Protein AF-0000000085042243 (afdb_homodimer)

Structure (mmCIF, N/CA/C/O backbone):
data_AF-0000000085042243-model_v1
#
loop_
_entity.id
_entity.type
_entity.pdbx_description
1 polymer 'Zinc-ribbon domain-containing protein'
#
loop_
_atom_site.group_PDB
_atom_site.id
_atom_site.type_symbol
_atom_site.label_atom_id
_atom_site.label_alt_id
_atom_site.label_comp_id
_atom_site.label_asym_id
_atom_site.label_entity_id
_atom_site.label_seq_id
_atom_site.pdbx_PDB_ins_code
_atom_site.Cartn_x
_atom_site.Cartn_y
_atom_site.Cartn_z
_atom_site.occupancy
_atom_site.B_iso_or_equiv
_atom_site.auth_seq_id
_atom_site.auth_comp_id
_atom_site.auth_asym_id
_atom_site.auth_atom_id
_atom_site.pdbx_PDB_model_num
ATOM 1 N N . MET A 1 1 ? 1.444 14.227 -2.268 1 91 1 MET A N 1
ATOM 2 C CA . MET A 1 1 ? 2.557 15.164 -2.359 1 91 1 MET A CA 1
ATOM 3 C C . MET A 1 1 ? 2.895 15.469 -3.816 1 91 1 MET A C 1
ATOM 5 O O . MET A 1 1 ? 2.848 14.578 -4.664 1 91 1 MET A O 1
ATOM 9 N N . LYS A 1 2 ? 3.227 16.672 -4.047 1 93.56 2 LYS A N 1
ATOM 10 C CA . LYS A 1 2 ? 3.678 17.031 -5.387 1 93.56 2 LYS A CA 1
ATOM 11 C C . LYS A 1 2 ? 5.09 16.531 -5.648 1 93.56 2 LYS A C 1
ATOM 13 O O . LYS A 1 2 ? 5.738 15.984 -4.746 1 93.56 2 LYS A O 1
ATOM 18 N N . LEU A 1 3 ? 5.488 16.609 -6.883 1 93.94 3 LEU A N 1
ATOM 19 C CA . LEU A 1 3 ? 6.844 16.25 -7.289 1 93.94 3 LEU A CA 1
ATOM 20 C C . LEU A 1 3 ? 7.77 17.453 -7.211 1 93.94 3 LEU A C 1
ATOM 22 O O . LEU A 1 3 ? 7.34 18.594 -7.426 1 93.94 3 LEU A O 1
ATOM 26 N N . PHE A 1 4 ? 8.992 17.125 -6.855 1 94.62 4 PHE A N 1
ATOM 27 C CA . PHE A 1 4 ? 10.016 18.156 -6.785 1 94.62 4 PHE A CA 1
ATOM 28 C C . PHE A 1 4 ? 11.18 17.828 -7.711 1 94.62 4 PHE A C 1
ATOM 30 O O . PHE A 1 4 ? 11.281 16.719 -8.219 1 94.62 4 PHE A O 1
ATOM 37 N N . LYS A 1 5 ? 11.969 18.828 -7.992 1 93 5 LYS A N 1
ATOM 38 C CA . LYS A 1 5 ? 13.203 18.641 -8.75 1 93 5 LYS A CA 1
ATOM 39 C C . LYS A 1 5 ? 14.352 19.422 -8.109 1 93 5 LYS A C 1
ATOM 41 O O . LYS A 1 5 ? 14.148 20.484 -7.535 1 93 5 LYS A O 1
ATOM 46 N N . CYS A 1 6 ? 15.477 18.828 -8.25 1 93.75 6 CYS A N 1
ATOM 47 C CA . CYS A 1 6 ? 16.672 19.484 -7.742 1 93.75 6 CYS A CA 1
ATOM 48 C C . CYS A 1 6 ? 16.922 20.797 -8.492 1 93.75 6 CYS A C 1
ATOM 50 O O . CYS A 1 6 ? 17.094 20.781 -9.711 1 93.75 6 CYS A O 1
ATOM 52 N N . GLY A 1 7 ? 17.031 21.859 -7.758 1 90.62 7 GLY A N 1
ATOM 53 C CA . GLY A 1 7 ? 17.234 23.172 -8.352 1 90.62 7 GLY A CA 1
ATOM 54 C C . GLY A 1 7 ? 18.578 23.312 -9.047 1 90.62 7 GLY A C 1
ATOM 55 O O . GLY A 1 7 ? 18.781 24.234 -9.828 1 90.62 7 GLY A O 1
ATOM 56 N N . HIS A 1 8 ? 19.406 22.328 -8.812 1 92.31 8 HIS A N 1
ATOM 57 C CA . HIS A 1 8 ? 20.75 22.391 -9.383 1 92.31 8 HIS A CA 1
ATOM 58 C C . HIS A 1 8 ? 20.844 21.547 -10.648 1 92.31 8 HIS A C 1
ATOM 60 O O . HIS A 1 8 ? 21.359 22.016 -11.672 1 92.31 8 HIS A O 1
ATOM 66 N N . CYS A 1 9 ? 20.406 20.344 -10.617 1 92.56 9 CYS A N 1
ATOM 67 C CA . CYS A 1 9 ? 20.641 19.453 -11.75 1 92.56 9 CYS A CA 1
ATOM 68 C C . CYS A 1 9 ? 19.312 18.969 -12.344 1 92.56 9 CYS A C 1
ATOM 70 O O . CYS A 1 9 ? 19.312 18.203 -13.305 1 92.56 9 CYS A O 1
ATOM 72 N N . ARG A 1 10 ? 18.219 19.25 -11.719 1 90.5 10 ARG A N 1
ATOM 73 C CA . ARG A 1 10 ? 16.859 19.016 -12.203 1 90.5 10 ARG A CA 1
ATOM 74 C C . ARG A 1 10 ? 16.453 17.562 -12 1 90.5 10 ARG A C 1
ATOM 76 O O . ARG A 1 10 ? 15.414 17.125 -12.508 1 90.5 10 ARG A O 1
ATOM 83 N N . GLN A 1 11 ? 17.234 16.875 -11.25 1 91.75 11 GLN A N 1
ATOM 84 C CA . GLN A 1 11 ? 16.875 15.5 -10.891 1 91.75 11 GLN A CA 1
ATOM 85 C C . GLN A 1 11 ? 15.562 15.469 -10.125 1 91.75 11 GLN A C 1
ATOM 87 O O . GLN A 1 11 ? 15.305 16.328 -9.281 1 91.75 11 GLN A O 1
ATOM 92 N N . LEU A 1 12 ? 14.734 14.445 -10.477 1 92.81 12 LEU A N 1
ATOM 93 C CA . LEU A 1 12 ? 13.5 14.227 -9.734 1 92.81 12 LEU A CA 1
ATOM 94 C C . LEU A 1 12 ? 13.789 13.961 -8.266 1 92.81 12 LEU A C 1
ATOM 96 O O . LEU A 1 12 ? 14.664 13.164 -7.934 1 92.81 12 LEU A O 1
ATOM 100 N N . THR A 1 13 ? 13.133 14.703 -7.395 1 94.25 13 THR A N 1
ATOM 101 C CA . THR A 1 13 ? 13.273 14.539 -5.953 1 94.25 13 THR A CA 1
ATOM 102 C C . THR A 1 13 ? 11.906 14.461 -5.277 1 94.25 13 THR A C 1
ATOM 104 O O . THR A 1 13 ? 10.883 14.711 -5.918 1 94.25 13 THR A O 1
ATOM 107 N N . PHE A 1 14 ? 11.93 14.031 -4.043 1 95 14 PHE A N 1
ATOM 108 C CA . PHE A 1 14 ? 10.703 13.828 -3.287 1 95 14 PHE A CA 1
ATOM 109 C C . PHE A 1 14 ? 10.75 14.586 -1.967 1 95 14 PHE A C 1
ATOM 111 O O . PHE A 1 14 ? 11.812 15.031 -1.536 1 95 14 PHE A O 1
ATOM 118 N N . PHE A 1 15 ? 9.672 14.688 -1.376 1 97.06 15 PHE A N 1
ATOM 119 C CA . PHE A 1 15 ? 9.359 15.578 -0.263 1 97.06 15 PHE A CA 1
ATOM 120 C C . PHE A 1 15 ? 10.352 15.391 0.876 1 97.06 15 PHE A C 1
ATOM 122 O O . PHE A 1 15 ? 10.781 16.359 1.497 1 97.06 15 PHE A O 1
ATOM 129 N N . GLU A 1 16 ? 10.797 14.188 1.146 1 96.44 16 GLU A N 1
ATOM 130 C CA . GLU A 1 16 ? 11.586 13.875 2.334 1 96.44 16 GLU A CA 1
ATOM 131 C C . GLU A 1 16 ? 13.078 13.852 2.014 1 96.44 16 GLU A C 1
ATOM 133 O O . GLU A 1 16 ? 13.914 13.656 2.904 1 96.44 16 GLU A O 1
ATOM 138 N N . ASN A 1 17 ? 13.422 14.062 0.778 1 97 17 ASN A N 1
ATOM 139 C CA . ASN A 1 17 ? 14.828 13.961 0.397 1 97 17 ASN A CA 1
ATOM 140 C C . ASN A 1 17 ? 15.672 15.031 1.08 1 97 17 ASN A C 1
ATOM 142 O O . ASN A 1 17 ? 15.242 16.172 1.225 1 97 17 ASN A O 1
ATOM 146 N N . THR A 1 18 ? 16.875 14.586 1.441 1 97.38 18 THR A N 1
ATOM 147 C CA . THR A 1 18 ? 17.812 15.5 2.084 1 97.38 18 THR A CA 1
ATOM 148 C C . THR A 1 18 ? 19 15.789 1.173 1 97.38 18 THR A C 1
ATOM 150 O O . THR A 1 18 ? 19.734 16.75 1.393 1 97.38 18 THR A O 1
ATOM 153 N N . HIS A 1 19 ? 19.172 14.914 0.21 1 97.12 19 HIS A N 1
ATOM 154 C CA . HIS A 1 19 ? 20.234 15.086 -0.779 1 97.12 19 HIS A CA 1
ATOM 155 C C . HIS A 1 19 ? 19.781 14.633 -2.16 1 97.12 19 HIS A C 1
ATOM 157 O O . HIS A 1 19 ? 18.938 13.734 -2.277 1 97.12 19 HIS A O 1
ATOM 163 N N . CYS A 1 20 ? 20.359 15.258 -3.133 1 96.5 20 CYS A N 1
ATOM 164 C CA . CYS A 1 20 ? 20.094 14.852 -4.508 1 96.5 20 CYS A CA 1
ATOM 165 C C . CYS A 1 20 ? 20.922 13.617 -4.875 1 96.5 20 CYS A C 1
ATOM 167 O O . CYS A 1 20 ? 22.125 13.586 -4.656 1 96.5 20 CYS A O 1
ATOM 169 N N . SER A 1 21 ? 20.375 12.656 -5.422 1 91.5 21 SER A N 1
ATOM 170 C CA . SER A 1 21 ? 21.062 11.406 -5.742 1 91.5 21 SER A CA 1
ATOM 171 C C . SER A 1 21 ? 21.984 11.586 -6.938 1 91.5 21 SER A C 1
ATOM 173 O O . SER A 1 21 ? 22.891 10.773 -7.148 1 91.5 21 SER A O 1
ATOM 175 N N . HIS A 1 22 ? 21.781 12.633 -7.648 1 92.88 22 HIS A N 1
ATOM 176 C CA . HIS A 1 22 ? 22.562 12.859 -8.859 1 92.88 22 HIS A CA 1
ATOM 177 C C . HIS A 1 22 ? 23.75 13.773 -8.578 1 92.88 22 HIS A C 1
ATOM 179 O O . HIS A 1 22 ? 24.891 13.414 -8.844 1 92.88 22 HIS A O 1
ATOM 185 N N . CYS A 1 23 ? 23.562 14.953 -8.055 1 95.62 23 CYS A N 1
ATOM 186 C CA . CYS A 1 23 ? 24.625 15.93 -7.891 1 95.62 23 CYS A CA 1
ATOM 187 C C . CYS A 1 23 ? 25.047 16.047 -6.426 1 95.62 23 CYS A C 1
ATOM 189 O O . CYS A 1 23 ? 25.969 16.797 -6.098 1 95.62 23 CYS A O 1
ATOM 191 N N . GLN A 1 24 ? 24.312 15.469 -5.516 1 95.56 24 GLN A N 1
ATOM 192 C CA . GLN A 1 24 ? 24.641 15.336 -4.102 1 95.56 24 GLN A CA 1
ATOM 193 C C . GLN A 1 24 ? 24.391 16.641 -3.357 1 95.56 24 GLN A C 1
ATOM 195 O O . GLN A 1 24 ? 24.75 16.781 -2.186 1 95.56 24 GLN A O 1
ATOM 200 N N . SER A 1 25 ? 23.797 17.562 -4.023 1 96.25 25 SER A N 1
ATOM 201 C CA . SER A 1 25 ? 23.422 18.797 -3.332 1 96.25 25 SER A CA 1
ATOM 202 C C . SER A 1 25 ? 22.531 18.5 -2.131 1 96.25 25 SER A C 1
ATOM 204 O O . SER A 1 25 ? 21.719 17.578 -2.162 1 96.25 25 SER A O 1
ATOM 206 N N . SER A 1 26 ? 22.734 19.359 -1.094 1 97.12 26 SER A N 1
ATOM 207 C CA . SER A 1 26 ? 21.781 19.297 0.012 1 97.12 26 SER A CA 1
ATOM 208 C C . SER A 1 26 ? 20.406 19.797 -0.415 1 97.12 26 SER A C 1
ATOM 210 O O . SER A 1 26 ? 20.297 20.75 -1.173 1 97.12 26 SER A O 1
ATOM 212 N N . LEU A 1 27 ? 19.438 19.094 0.001 1 98.06 27 LEU A N 1
ATOM 213 C CA . LEU A 1 27 ? 18.062 19.484 -0.304 1 98.06 27 LEU A CA 1
ATOM 214 C C . LEU A 1 27 ? 17.297 19.844 0.968 1 98.06 27 LEU A C 1
ATOM 216 O O . LEU A 1 27 ? 17.484 19.203 2.006 1 98.06 27 LEU A O 1
ATOM 220 N N . GLY A 1 28 ? 16.547 20.922 0.904 1 98.31 28 GLY A N 1
ATOM 221 C CA . GLY A 1 28 ? 15.688 21.344 2.004 1 98.31 28 GLY A CA 1
ATOM 222 C C . GLY A 1 28 ? 14.344 21.875 1.547 1 98.31 28 GLY A C 1
ATOM 223 O O . GLY A 1 28 ? 14.242 22.5 0.496 1 98.31 28 GLY A O 1
ATOM 224 N N . PHE A 1 29 ? 13.336 21.609 2.342 1 98.44 29 PHE A N 1
ATOM 225 C CA . PHE A 1 29 ? 11.984 22.062 2.004 1 98.44 29 PHE A CA 1
ATOM 226 C C . PHE A 1 29 ? 11.719 23.453 2.584 1 98.44 29 PHE A C 1
ATOM 228 O O . PHE A 1 29 ? 11.898 23.672 3.783 1 98.44 29 PHE A O 1
ATOM 235 N N . ASP A 1 30 ? 11.336 24.344 1.774 1 97.75 30 ASP A N 1
ATOM 236 C CA . ASP A 1 30 ? 10.922 25.688 2.188 1 97.75 30 ASP A CA 1
ATOM 237 C C . ASP A 1 30 ? 9.406 25.766 2.354 1 97.75 30 ASP A C 1
ATOM 239 O O . ASP A 1 30 ? 8.672 25.797 1.365 1 97.75 30 ASP A O 1
ATOM 243 N N . PRO A 1 31 ? 8.938 25.859 3.609 1 97.12 31 PRO A N 1
ATOM 244 C CA . PRO A 1 31 ? 7.492 25.844 3.826 1 97.12 31 PRO A CA 1
ATOM 245 C C . PRO A 1 31 ? 6.805 27.094 3.309 1 97.12 31 PRO A C 1
ATOM 247 O O . PRO A 1 31 ? 5.59 27.109 3.092 1 97.12 31 PRO A O 1
ATOM 250 N N . ILE A 1 32 ? 7.496 28.188 3.146 1 94.56 32 ILE A N 1
ATOM 251 C CA . ILE A 1 32 ? 6.914 29.422 2.635 1 94.56 32 ILE A CA 1
ATOM 252 C C . ILE A 1 32 ? 6.691 29.297 1.129 1 94.56 32 ILE A C 1
ATOM 254 O O . ILE A 1 32 ? 5.578 29.516 0.641 1 94.56 32 ILE A O 1
ATOM 258 N N . GLY A 1 33 ? 7.727 28.922 0.429 1 95.06 33 GLY A N 1
ATOM 259 C CA . GLY A 1 33 ? 7.621 28.75 -1.011 1 95.06 33 GLY A CA 1
ATOM 260 C C . GLY A 1 33 ? 7.047 27.406 -1.409 1 95.06 33 GLY A C 1
ATOM 261 O O . GLY A 1 33 ? 6.738 27.172 -2.58 1 95.06 33 GLY A O 1
ATOM 262 N N . MET A 1 34 ? 6.844 26.531 -0.474 1 96.44 34 MET A N 1
ATOM 263 C CA . MET A 1 34 ? 6.297 25.203 -0.686 1 96.44 34 MET A CA 1
ATOM 264 C C . MET A 1 34 ? 7.094 24.453 -1.752 1 96.44 34 MET A C 1
ATOM 266 O O . MET A 1 34 ? 6.512 23.875 -2.674 1 96.44 34 MET A O 1
ATOM 270 N N . ASP A 1 35 ? 8.383 24.516 -1.625 1 96.06 35 ASP A N 1
ATOM 271 C CA . ASP A 1 35 ? 9.25 23.875 -2.609 1 96.06 35 ASP A CA 1
ATOM 272 C C . ASP A 1 35 ? 10.484 23.281 -1.946 1 96.06 35 ASP A C 1
ATOM 274 O O . ASP A 1 35 ? 10.852 23.672 -0.834 1 96.06 35 ASP A O 1
ATOM 278 N N . LEU A 1 36 ? 11.016 22.266 -2.604 1 96.81 36 LEU A N 1
ATOM 279 C CA . LEU A 1 36 ? 12.266 21.656 -2.168 1 96.81 36 LEU A CA 1
ATOM 280 C C . LEU A 1 36 ? 13.453 22.328 -2.857 1 96.81 36 LEU A C 1
ATOM 282 O O . LEU A 1 36 ? 13.578 22.266 -4.082 1 96.81 36 LEU A O 1
ATOM 286 N N . LEU A 1 37 ? 14.398 22.875 -2.076 1 97.62 37 LEU A N 1
ATOM 287 C CA . LEU A 1 37 ? 15.461 23.703 -2.619 1 97.62 37 LEU A CA 1
ATOM 288 C C . LEU A 1 37 ? 16.797 22.984 -2.559 1 97.62 37 LEU A C 1
ATOM 290 O O . LEU A 1 37 ? 17.078 22.281 -1.593 1 97.62 37 LEU A O 1
ATOM 294 N N . ALA A 1 38 ? 17.578 23.188 -3.592 1 97.81 38 ALA A N 1
ATOM 295 C CA . ALA A 1 38 ? 18.969 22.75 -3.572 1 97.81 38 ALA A CA 1
ATOM 296 C C . ALA A 1 38 ? 19.859 23.797 -2.922 1 97.81 38 ALA A C 1
ATOM 298 O O . ALA A 1 38 ? 19.797 24.969 -3.26 1 97.81 38 ALA A O 1
ATOM 299 N N . LEU A 1 39 ? 20.688 23.297 -2.004 1 97.81 39 LEU A N 1
ATOM 300 C CA . LEU A 1 39 ? 21.453 24.234 -1.175 1 97.81 39 LEU A CA 1
ATOM 301 C C . LEU A 1 39 ? 22.938 23.922 -1.21 1 97.81 39 LEU A C 1
ATOM 303 O O . LEU A 1 39 ? 23.328 22.781 -1.495 1 97.81 39 LEU A O 1
ATOM 307 N N . GLN A 1 40 ? 23.703 24.891 -1.009 1 95.5 40 GLN A N 1
ATOM 308 C CA . GLN A 1 40 ? 25.125 24.766 -0.767 1 95.5 40 GLN A CA 1
ATOM 309 C C . GLN A 1 40 ? 25.531 25.5 0.508 1 95.5 40 GLN A C 1
ATOM 311 O O . GLN A 1 40 ? 24.984 26.562 0.828 1 95.5 40 GLN A O 1
ATOM 316 N N . GLU A 1 41 ? 26.422 24.859 1.205 1 93.31 41 GLU A N 1
ATOM 317 C CA . GLU A 1 41 ? 26.906 25.484 2.428 1 93.31 41 GLU A CA 1
ATOM 318 C C . GLU A 1 41 ? 27.766 26.703 2.115 1 93.31 41 GLU A C 1
ATOM 320 O O . GLU A 1 41 ? 28.578 26.688 1.187 1 93.31 41 GLU A O 1
ATOM 325 N N . SER A 1 42 ? 27.5 27.797 2.797 1 91 42 SER A N 1
ATOM 326 C CA . SER A 1 42 ? 28.266 29.031 2.643 1 91 42 SER A CA 1
ATOM 327 C C . SER A 1 42 ? 28.391 29.781 3.967 1 91 42 SER A C 1
ATOM 329 O O . SER A 1 42 ? 27.406 30.328 4.461 1 91 42 SER A O 1
ATOM 331 N N . ASN A 1 43 ? 29.609 29.891 4.445 1 89.38 43 ASN A N 1
ATOM 332 C CA . ASN A 1 43 ? 29.938 30.688 5.629 1 89.38 43 ASN A CA 1
ATOM 333 C C . ASN A 1 43 ? 29.031 30.328 6.801 1 89.38 43 ASN A C 1
ATOM 335 O O . ASN A 1 43 ? 28.422 31.203 7.41 1 89.38 43 ASN A O 1
ATOM 339 N N . GLY A 1 44 ? 28.766 29.109 7.086 1 87.19 44 GLY A N 1
ATOM 340 C CA . GLY A 1 44 ? 28.047 28.656 8.266 1 87.19 44 GLY A CA 1
ATOM 341 C C . GLY A 1 44 ? 26.547 28.562 8.047 1 87.19 44 GLY A C 1
ATOM 342 O O . GLY A 1 44 ? 25.797 28.219 8.969 1 87.19 44 GLY A O 1
ATOM 343 N N . HIS A 1 45 ? 26.109 29.062 6.965 1 92.06 45 HIS A N 1
ATOM 344 C CA . HIS A 1 45 ? 24.703 28.891 6.594 1 92.06 45 HIS A CA 1
ATOM 345 C C . HIS A 1 45 ? 24.578 28.266 5.211 1 92.06 45 HIS A C 1
ATOM 347 O O . HIS A 1 45 ? 25.547 27.719 4.68 1 92.06 45 HIS A O 1
ATOM 353 N N . PHE A 1 46 ? 23.297 28.172 4.762 1 95.75 46 PHE A N 1
ATOM 354 C CA . PHE A 1 46 ? 23.047 27.578 3.457 1 95.75 46 PHE A CA 1
ATOM 355 C C . PHE A 1 46 ? 22.453 28.578 2.49 1 95.75 46 PHE A C 1
ATOM 357 O O . PHE A 1 46 ? 21.625 29.406 2.881 1 95.75 46 PHE A O 1
ATOM 364 N N . ILE A 1 47 ? 22.922 28.516 1.252 1 96.5 47 ILE A N 1
ATOM 365 C CA . ILE A 1 47 ? 22.406 29.375 0.202 1 96.5 47 ILE A CA 1
ATOM 366 C C . ILE A 1 47 ? 21.859 28.531 -0.949 1 96.5 47 ILE A C 1
ATOM 368 O O . ILE A 1 47 ? 22.438 27.5 -1.284 1 96.5 47 ILE A O 1
ATOM 372 N N . THR A 1 48 ? 20.75 29 -1.499 1 95.94 48 THR A N 1
ATOM 373 C CA . THR A 1 48 ? 20.188 28.266 -2.623 1 95.94 48 THR A CA 1
ATOM 374 C C . THR A 1 48 ? 21.125 28.281 -3.82 1 95.94 48 THR A C 1
ATOM 376 O O . THR A 1 48 ? 21.844 29.266 -4.035 1 95.94 48 THR A O 1
ATOM 379 N N . LYS A 1 49 ? 21.109 27.234 -4.578 1 93.5 49 LYS A N 1
ATOM 380 C CA . LYS A 1 49 ? 22.016 27.125 -5.719 1 93.5 49 LYS A CA 1
ATOM 381 C C . LYS A 1 49 ? 21.438 27.781 -6.961 1 93.5 49 LYS A C 1
ATOM 383 O O . LYS A 1 49 ? 22.078 27.844 -8 1 93.5 49 LYS A O 1
ATOM 388 N N . ASP A 1 50 ? 20.312 28.328 -6.895 1 87.12 50 ASP A N 1
ATOM 389 C CA . ASP A 1 50 ? 19.734 29.062 -8.016 1 87.12 50 ASP A CA 1
ATOM 390 C C . ASP A 1 50 ? 20.25 30.5 -8.031 1 87.12 50 ASP A C 1
ATOM 392 O O . ASP A 1 50 ? 21.156 30.859 -7.281 1 87.12 50 ASP A O 1
ATOM 396 N N . GLU A 1 51 ? 19.688 31.312 -8.93 1 84 51 GLU A N 1
ATOM 397 C CA . GLU A 1 51 ? 20.203 32.656 -9.172 1 84 51 GLU A CA 1
ATOM 398 C C . GLU A 1 51 ? 19.891 33.594 -8.016 1 84 51 GLU A C 1
ATOM 400 O O . GLU A 1 51 ? 20.625 34.531 -7.762 1 84 51 GLU A O 1
ATOM 405 N N . ASP A 1 52 ? 18.906 33.312 -7.223 1 87.94 52 ASP A N 1
ATOM 406 C CA . ASP A 1 52 ? 18.453 34.219 -6.16 1 87.94 52 ASP A CA 1
ATOM 407 C C . ASP A 1 52 ? 19.406 34.156 -4.965 1 87.94 52 ASP A C 1
ATOM 409 O O . ASP A 1 52 ? 19.531 35.125 -4.23 1 87.94 52 ASP A O 1
ATOM 413 N N . LYS A 1 53 ? 20 33.031 -4.766 1 92 53 LYS A N 1
ATOM 414 C CA . LYS A 1 53 ? 20.984 32.844 -3.701 1 92 53 LYS A CA 1
ATOM 415 C C . LYS A 1 53 ? 20.422 33.281 -2.35 1 92 53 LYS A C 1
ATOM 417 O O . LYS A 1 53 ? 21.047 34.031 -1.62 1 92 53 LYS A O 1
ATOM 422 N N . VAL A 1 54 ? 19.25 32.844 -2.041 1 94.12 54 VAL A N 1
ATOM 423 C CA . VAL A 1 54 ? 18.594 33.156 -0.776 1 94.12 54 VAL A CA 1
ATOM 424 C C . VAL A 1 54 ? 19.203 32.312 0.344 1 94.12 54 VAL A C 1
ATOM 426 O O . VAL A 1 54 ? 19.516 31.141 0.15 1 94.12 54 VAL A O 1
ATOM 429 N N . ALA A 1 55 ? 19.328 32.906 1.527 1 96.62 55 ALA A N 1
ATOM 430 C CA . ALA A 1 55 ? 20.016 32.281 2.648 1 96.62 55 ALA A CA 1
ATOM 431 C C . ALA A 1 55 ? 19.016 31.562 3.564 1 96.62 55 ALA A C 1
ATOM 433 O O . ALA A 1 55 ? 17.953 32.094 3.879 1 96.62 55 ALA A O 1
ATOM 434 N N . PHE A 1 56 ? 19.391 30.312 3.969 1 97.44 56 PHE A N 1
ATOM 435 C CA . PHE A 1 56 ? 18.547 29.5 4.848 1 97.44 56 PHE A CA 1
ATOM 436 C C . PHE A 1 56 ? 19.391 28.812 5.91 1 97.44 56 PHE A C 1
ATOM 438 O O . PHE A 1 56 ? 20.609 28.781 5.82 1 97.44 56 PHE A O 1
ATOM 445 N N . ARG A 1 57 ? 18.75 28.359 6.926 1 96.88 57 ARG A N 1
ATOM 446 C CA . ARG A 1 57 ? 19.25 27.344 7.832 1 96.88 57 ARG A CA 1
ATOM 447 C C . ARG A 1 57 ? 18.281 26.172 7.938 1 96.88 57 ARG A C 1
ATOM 449 O O . ARG A 1 57 ? 17.094 26.328 7.668 1 96.88 57 ARG A O 1
ATOM 456 N N . PHE A 1 58 ? 18.859 25.047 8.25 1 97.44 58 PHE A N 1
ATOM 457 C CA . PHE A 1 58 ? 17.984 23.906 8.523 1 97.44 58 PHE A CA 1
ATOM 458 C C . PHE A 1 58 ? 17.359 24.016 9.898 1 97.44 58 PHE A C 1
ATOM 460 O O . PHE A 1 58 ? 17.938 24.594 10.82 1 97.44 58 PHE A O 1
ATOM 467 N N . CYS A 1 59 ? 16.125 23.5 10.023 1 98.06 59 CYS A N 1
ATOM 468 C CA . CYS A 1 59 ? 15.484 23.281 11.312 1 98.06 59 CYS A CA 1
ATOM 469 C C . CYS A 1 59 ? 16.422 22.562 12.273 1 98.06 59 CYS A C 1
ATOM 471 O O . CYS A 1 59 ? 17.203 21.703 11.859 1 98.06 59 CYS A O 1
ATOM 473 N N . GLU A 1 60 ? 16.344 22.922 1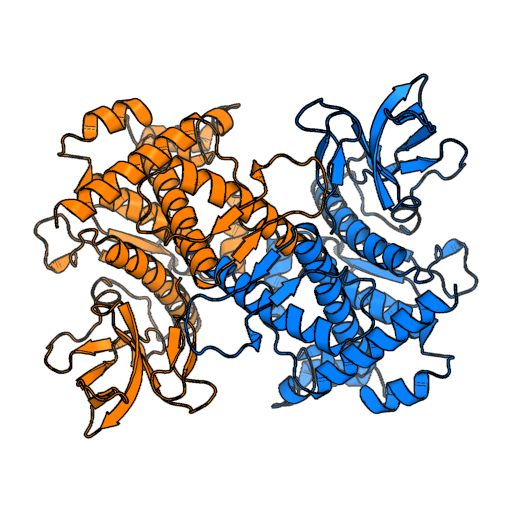3.523 1 97.5 60 GLU A N 1
ATOM 474 C CA . GLU A 1 60 ? 17.219 22.328 14.531 1 97.5 60 GLU A CA 1
ATOM 475 C C . GLU A 1 60 ? 17.094 20.797 14.539 1 97.5 60 GLU A C 1
ATOM 477 O O . GLU A 1 60 ? 18.062 20.094 14.836 1 97.5 60 GLU A O 1
ATOM 482 N N . ASN A 1 61 ? 15.961 20.281 14.25 1 98 61 ASN A N 1
ATOM 483 C CA . ASN A 1 61 ? 15.727 18.844 14.273 1 98 61 ASN A CA 1
ATOM 484 C C . ASN A 1 61 ? 16.438 18.141 13.117 1 98 61 ASN A C 1
ATOM 486 O O . ASN A 1 61 ? 16.469 16.906 13.055 1 98 61 ASN A O 1
ATOM 490 N N . ASN A 1 62 ? 16.922 18.938 12.195 1 97.62 62 ASN A N 1
ATOM 491 C CA . ASN A 1 62 ? 17.75 18.359 11.133 1 97.62 62 ASN A CA 1
ATOM 492 C C . ASN A 1 62 ? 18.953 17.641 11.703 1 97.62 62 ASN A C 1
ATOM 494 O O . ASN A 1 62 ? 19.359 16.594 11.188 1 97.62 62 ASN A O 1
ATOM 498 N N . LYS A 1 63 ? 19.516 18.188 12.758 1 95.81 63 LYS A N 1
ATOM 499 C CA . LYS A 1 63 ? 20.688 17.594 13.406 1 95.81 63 LYS A CA 1
ATOM 500 C C . LYS A 1 63 ? 20.406 16.203 13.922 1 95.81 63 LYS A C 1
ATOM 502 O O . LYS A 1 63 ? 21.312 15.398 14.141 1 95.81 63 LYS A O 1
ATOM 507 N N . LEU A 1 64 ? 19.156 15.93 14.109 1 96.25 64 LEU A N 1
ATOM 508 C CA . LEU A 1 64 ? 18.734 14.648 14.656 1 96.25 64 LEU A CA 1
ATOM 509 C C . LEU A 1 64 ? 18.141 13.766 13.562 1 96.25 64 LEU A C 1
ATOM 511 O O . LEU A 1 64 ? 17.516 12.742 13.852 1 96.25 64 LEU A O 1
ATOM 515 N N . ASP A 1 65 ? 18.203 14.195 12.32 1 95.75 65 ASP A N 1
ATOM 516 C CA . ASP A 1 65 ? 17.734 13.477 11.141 1 95.75 65 ASP A CA 1
ATOM 517 C C . ASP A 1 65 ? 16.203 13.391 11.117 1 95.75 65 ASP A C 1
ATOM 519 O O . ASP A 1 65 ? 15.648 12.43 10.578 1 95.75 65 ASP A O 1
ATOM 523 N N . ALA A 1 66 ? 15.562 14.391 11.75 1 97.62 66 ALA A N 1
ATOM 524 C CA . ALA A 1 66 ? 14.109 14.289 11.883 1 97.62 66 ALA A CA 1
ATOM 525 C C . ALA A 1 66 ? 13.406 15.328 11.016 1 97.62 66 ALA A C 1
ATOM 527 O O . ALA A 1 66 ? 12.172 15.344 10.93 1 97.62 66 ALA A O 1
ATOM 528 N N . CYS A 1 67 ? 14.188 16.156 10.344 1 98.56 67 CYS A N 1
ATOM 529 C CA . CYS A 1 67 ? 13.523 17.234 9.617 1 98.56 67 CYS A CA 1
ATOM 530 C C . CYS A 1 67 ? 14.43 17.797 8.523 1 98.56 67 CYS A C 1
ATOM 532 O O . CYS A 1 67 ? 15.602 18.094 8.773 1 98.56 67 CYS A O 1
ATOM 534 N N . ASN A 1 68 ? 13.891 17.922 7.336 1 98.38 68 ASN A N 1
ATOM 535 C CA . ASN A 1 68 ? 14.648 18.562 6.262 1 98.38 68 ASN A CA 1
ATOM 536 C C . ASN A 1 68 ? 14.07 19.938 5.914 1 98.38 68 ASN A C 1
ATOM 538 O O . ASN A 1 68 ? 14.359 20.484 4.848 1 98.38 68 ASN A O 1
ATOM 542 N N . TRP A 1 69 ? 13.211 20.484 6.762 1 98.75 69 TRP A N 1
ATOM 543 C CA . TRP A 1 69 ? 12.594 21.781 6.48 1 98.75 69 TRP A CA 1
ATOM 544 C C . TRP A 1 69 ? 13.562 22.922 6.766 1 98.75 69 TRP A C 1
ATOM 546 O O . TRP A 1 69 ? 14.461 22.797 7.598 1 98.75 69 TRP A O 1
ATOM 556 N N . LEU A 1 70 ? 13.359 24.047 6.102 1 98.31 70 LEU A N 1
ATOM 557 C CA . LEU A 1 70 ? 14.266 25.188 6.168 1 98.31 70 LEU A CA 1
ATOM 558 C C . LEU A 1 70 ? 13.648 26.328 6.977 1 98.31 70 LEU A C 1
ATOM 560 O O . LEU A 1 70 ? 12.43 26.438 7.078 1 98.31 70 LEU A O 1
ATOM 564 N N . VAL A 1 71 ? 14.5 27.109 7.57 1 97.94 71 VAL A N 1
ATOM 565 C CA . VAL A 1 71 ? 14.195 28.359 8.25 1 97.94 71 VAL A CA 1
ATOM 566 C C . VAL A 1 71 ? 15 29.5 7.617 1 97.94 71 VAL A C 1
ATOM 568 O O . VAL A 1 71 ? 16.203 29.359 7.402 1 97.94 71 VAL A O 1
ATOM 571 N N . PRO A 1 72 ? 14.289 30.609 7.273 1 96.75 72 PRO A N 1
ATOM 572 C CA . PRO A 1 72 ? 15.078 31.734 6.746 1 96.75 72 PRO A CA 1
ATOM 573 C C . PRO A 1 72 ? 16.219 32.125 7.672 1 96.75 72 PRO A C 1
ATOM 575 O O . PRO A 1 72 ? 16.062 32.125 8.898 1 96.75 72 PRO A O 1
ATOM 578 N N . TYR A 1 73 ? 17.312 32.438 7.027 1 95.5 73 TYR A N 1
ATOM 579 C CA . TYR A 1 73 ? 18.5 32.75 7.82 1 95.5 73 TYR A CA 1
ATOM 580 C C . TYR A 1 73 ? 18.25 33.906 8.758 1 95.5 73 TYR A C 1
ATOM 582 O O . TYR A 1 73 ? 18.75 33.938 9.883 1 95.5 73 TYR A O 1
ATOM 590 N N . ALA A 1 74 ? 17.484 34.844 8.312 1 94.25 74 ALA A N 1
ATOM 591 C CA . ALA A 1 74 ? 17.25 36.062 9.062 1 94.25 74 ALA A CA 1
ATOM 592 C C . ALA A 1 74 ? 16.312 35.812 10.25 1 94.25 74 ALA A C 1
ATOM 594 O O . ALA A 1 74 ? 16.25 36.625 11.172 1 94.25 74 ALA A O 1
ATOM 595 N N . SER A 1 75 ? 15.633 34.688 10.25 1 94.75 75 SER A N 1
ATOM 596 C CA . SER A 1 75 ? 14.688 34.375 11.32 1 94.75 75 SER A CA 1
ATOM 597 C C . SER A 1 75 ? 15.422 34 12.602 1 94.75 75 SER A C 1
ATOM 599 O O . SER A 1 75 ? 16.516 33.406 12.547 1 94.75 75 SER A O 1
ATOM 601 N N . LYS A 1 76 ? 14.828 34.25 13.688 1 94.19 76 LYS A N 1
ATOM 602 C CA . LYS A 1 76 ? 15.391 33.875 14.977 1 94.19 76 LYS A CA 1
ATOM 603 C C . LYS A 1 76 ? 14.828 32.531 15.438 1 94.19 76 LYS A C 1
ATOM 605 O O . LYS A 1 76 ? 15.234 32 16.484 1 94.19 76 LYS A O 1
ATOM 610 N N . ASP A 1 77 ? 13.977 32 14.68 1 93.75 77 ASP A N 1
ATOM 611 C CA . ASP A 1 77 ? 13.328 30.75 15.07 1 93.75 77 ASP A CA 1
ATOM 612 C C . ASP A 1 77 ? 14.297 29.578 15 1 93.75 77 ASP A C 1
ATOM 614 O O . ASP A 1 77 ? 15.031 29.422 14.016 1 93.75 77 ASP A O 1
ATOM 618 N N . ARG A 1 78 ? 14.305 28.797 16 1 95.38 78 ARG A N 1
ATOM 619 C CA . ARG A 1 78 ? 15.156 27.609 16.047 1 95.38 78 ARG A CA 1
ATOM 620 C C . ARG A 1 78 ? 14.562 26.469 15.242 1 95.38 78 ARG A C 1
ATOM 622 O O . ARG A 1 78 ? 15.297 25.672 14.641 1 95.38 78 ARG A O 1
ATOM 629 N N . PHE A 1 79 ? 13.258 26.375 15.312 1 97.31 79 PHE A N 1
ATOM 630 C CA . PHE A 1 79 ? 12.555 25.266 14.672 1 97.31 79 PHE A CA 1
ATOM 631 C C . PHE A 1 79 ? 11.742 25.781 13.477 1 97.31 79 PHE A C 1
ATOM 633 O O . PHE A 1 79 ? 11.383 26.953 13.422 1 97.31 79 PHE A O 1
ATOM 640 N N . CYS A 1 80 ? 11.539 24.875 12.5 1 97.81 80 CYS A N 1
ATOM 641 C CA . CYS A 1 80 ? 10.703 25.203 11.352 1 97.81 80 CYS A CA 1
ATOM 642 C C . CYS A 1 80 ? 9.234 25.297 11.766 1 97.81 80 CYS A C 1
ATOM 644 O O . CYS A 1 80 ? 8.883 25.031 12.914 1 97.81 80 CYS A O 1
ATOM 646 N N . ARG A 1 81 ? 8.398 25.609 10.766 1 95.56 81 ARG A N 1
ATOM 647 C CA . ARG A 1 81 ? 6.969 25.844 10.977 1 95.56 81 ARG A CA 1
ATOM 648 C C . ARG A 1 81 ? 6.285 24.594 11.508 1 95.56 81 ARG A C 1
ATOM 650 O O . ARG A 1 81 ? 5.32 24.672 12.266 1 95.56 81 ARG A O 1
ATOM 657 N N . ALA A 1 82 ? 6.742 23.391 11.148 1 97.88 82 ALA A N 1
ATOM 658 C CA . ALA A 1 82 ? 6.16 22.141 11.602 1 97.88 82 ALA A CA 1
ATOM 659 C C . ALA A 1 82 ? 6.703 21.734 12.969 1 97.88 82 ALA A C 1
ATOM 661 O O . ALA A 1 82 ? 5.934 21.406 13.875 1 97.88 82 ALA A O 1
ATOM 662 N N . CYS A 1 83 ? 7.98 21.859 13.164 1 98 83 CYS A N 1
ATOM 663 C CA . CYS A 1 83 ? 8.625 21.375 14.383 1 98 83 CYS A CA 1
ATOM 664 C C . CYS A 1 83 ? 8.375 22.312 15.547 1 98 83 CYS A C 1
ATOM 666 O O . CYS A 1 83 ? 8.484 21.922 16.703 1 98 83 CYS A O 1
ATOM 668 N N . SER A 1 84 ? 8.039 23.594 15.242 1 96.62 84 SER A N 1
ATOM 669 C CA . SER A 1 84 ? 7.723 24.562 16.281 1 96.62 84 SER A CA 1
ATOM 670 C C . SER A 1 84 ? 6.445 24.172 17.031 1 96.62 84 SER A C 1
ATOM 672 O O . SER A 1 84 ? 6.16 24.703 18.094 1 96.62 84 SER A O 1
ATOM 674 N N . LEU A 1 85 ? 5.727 23.219 16.516 1 97.62 85 LEU A N 1
ATOM 675 C CA . LEU A 1 85 ? 4.469 22.797 17.125 1 97.62 85 LEU A CA 1
ATOM 676 C C . LEU A 1 85 ? 4.711 21.719 18.188 1 97.62 85 LEU A C 1
ATOM 678 O O . LEU A 1 85 ? 3.795 21.344 18.922 1 97.62 85 LEU A O 1
ATOM 682 N N . ASN A 1 86 ? 5.914 21.234 18.234 1 97.56 86 ASN A N 1
ATOM 683 C CA . ASN A 1 86 ? 6.223 20.188 19.219 1 97.56 86 ASN A CA 1
ATOM 684 C C . ASN A 1 86 ? 6.277 20.766 20.641 1 97.56 86 ASN A C 1
ATOM 686 O O . ASN A 1 86 ? 6.977 21.75 20.891 1 97.56 86 ASN A O 1
ATOM 690 N N . ARG A 1 87 ? 5.559 20.172 21.5 1 96.94 87 ARG A N 1
ATOM 691 C CA . ARG A 1 87 ? 5.629 20.531 22.906 1 96.94 87 ARG A CA 1
ATOM 692 C C . ARG A 1 87 ? 6.457 19.516 23.688 1 96.94 87 ARG A C 1
ATOM 694 O O . ARG A 1 87 ? 7.207 19.891 24.594 1 96.94 87 ARG A O 1
ATOM 701 N N . VAL A 1 88 ? 6.215 18.266 23.359 1 97.5 88 VAL A N 1
ATOM 702 C CA . VAL A 1 88 ? 6.926 17.172 24.016 1 97.5 88 VAL A CA 1
ATOM 703 C C . VAL A 1 88 ? 7.434 16.188 22.969 1 97.5 88 VAL A C 1
ATOM 705 O O . VAL A 1 88 ? 6.699 15.78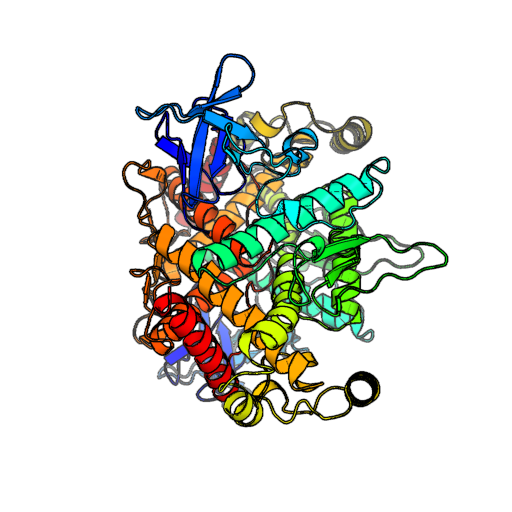9 22.062 1 97.5 88 VAL A O 1
ATOM 708 N N . ILE A 1 89 ? 8.695 15.844 23.031 1 97.69 89 ILE A N 1
ATOM 709 C CA . ILE A 1 89 ? 9.25 14.742 22.25 1 97.69 89 ILE A CA 1
ATOM 710 C C . ILE A 1 89 ? 9.742 13.641 23.188 1 97.69 89 ILE A C 1
ATOM 712 O O . ILE A 1 89 ? 9.969 13.891 24.375 1 97.69 89 ILE A O 1
ATOM 716 N N . PRO A 1 90 ? 9.836 12.445 22.719 1 97.25 90 PRO A N 1
ATOM 717 C CA . PRO A 1 90 ? 10.258 11.375 23.625 1 97.25 90 PRO A CA 1
ATOM 718 C C . PRO A 1 90 ? 11.734 11.453 23.984 1 97.25 90 PRO A C 1
ATOM 720 O O . PRO A 1 90 ? 12.469 12.289 23.438 1 97.25 90 PRO A O 1
ATOM 723 N N . ASP A 1 91 ? 12.094 10.648 24.984 1 95.94 91 ASP A N 1
ATOM 724 C CA . ASP A 1 91 ? 13.5 10.555 25.359 1 95.94 91 ASP A CA 1
ATOM 725 C C . ASP A 1 91 ? 14.336 9.961 24.234 1 95.94 91 ASP A C 1
ATOM 727 O O . ASP A 1 91 ? 14.242 8.766 23.953 1 95.94 91 ASP A O 1
ATOM 731 N N . LEU A 1 92 ? 15.211 10.734 23.672 1 96.38 92 LEU A N 1
ATOM 732 C CA . LEU A 1 92 ? 15.914 10.328 22.469 1 96.38 92 LEU A CA 1
ATOM 733 C C . LEU A 1 92 ? 17.172 9.539 22.812 1 96.38 92 LEU A C 1
ATOM 735 O O . LEU A 1 92 ? 17.859 9.039 21.922 1 96.38 92 LEU A O 1
ATOM 739 N N . VAL A 1 93 ? 17.453 9.469 24.094 1 96.25 93 VAL A N 1
ATOM 740 C CA . VAL A 1 93 ? 18.562 8.617 24.5 1 96.25 93 VAL A CA 1
ATOM 741 C C . VAL A 1 93 ? 18.266 7.164 24.141 1 96.25 93 VAL A C 1
ATOM 743 O O . VAL A 1 93 ? 19.172 6.402 23.812 1 96.25 93 VAL A O 1
ATOM 746 N N . ASN A 1 94 ? 17.016 6.832 24.219 1 95.56 94 ASN A N 1
ATOM 747 C CA . ASN A 1 94 ? 16.578 5.523 23.75 1 95.56 94 ASN A CA 1
ATOM 748 C C . ASN A 1 94 ? 16.516 5.465 22.234 1 95.56 94 ASN A C 1
ATOM 750 O O . ASN A 1 94 ? 15.672 6.121 21.609 1 95.56 94 ASN A O 1
ATOM 754 N N . PRO A 1 95 ? 17.312 4.617 21.625 1 96 95 PRO A N 1
ATOM 755 C CA . PRO A 1 95 ? 17.391 4.605 20.172 1 96 95 PRO A CA 1
ATOM 756 C C . PRO A 1 95 ? 16.062 4.188 19.516 1 96 95 PRO A C 1
ATOM 758 O O . PRO A 1 95 ? 15.742 4.648 18.422 1 96 95 PRO A O 1
ATOM 761 N N . ALA A 1 96 ? 15.375 3.33 20.141 1 95.56 96 ALA A N 1
ATOM 762 C CA . ALA A 1 96 ? 14.078 2.922 19.594 1 95.56 96 ALA A CA 1
ATOM 763 C C . ALA A 1 96 ? 13.109 4.102 19.562 1 95.56 96 ALA A C 1
ATOM 765 O O . ALA A 1 96 ? 12.344 4.246 18.609 1 95.56 96 ALA A O 1
ATOM 766 N N . TYR A 1 97 ? 13.18 4.906 20.594 1 97.12 97 TYR A N 1
ATOM 767 C CA . TYR A 1 97 ? 12.312 6.074 20.641 1 97.12 97 TYR A CA 1
ATOM 768 C C . TYR A 1 97 ? 12.695 7.09 19.578 1 97.12 97 TYR A C 1
ATOM 770 O O . TYR A 1 97 ? 11.828 7.723 18.969 1 97.12 97 TYR A O 1
ATOM 778 N N . LYS A 1 98 ? 13.961 7.203 19.391 1 97.75 98 LYS A N 1
ATOM 779 C CA . LYS A 1 98 ? 14.414 8.117 18.344 1 97.75 98 LYS A CA 1
ATOM 780 C C . LYS A 1 98 ? 13.898 7.695 16.969 1 97.75 98 LYS A C 1
ATOM 782 O O . LYS A 1 98 ? 13.367 8.516 16.219 1 97.75 98 LYS A O 1
ATOM 787 N N . LYS A 1 99 ? 14.008 6.441 16.703 1 97.19 99 LYS A N 1
ATOM 788 C CA . LYS A 1 99 ? 13.531 5.914 15.422 1 97.19 99 LYS A CA 1
ATOM 789 C C . LYS A 1 99 ? 12.039 6.141 15.25 1 97.19 99 LYS A C 1
ATOM 791 O O . LYS A 1 99 ? 11.586 6.566 14.188 1 97.19 99 LYS A O 1
ATOM 796 N N . ARG A 1 100 ? 11.32 5.867 16.266 1 97.88 100 ARG A N 1
ATOM 797 C CA . ARG A 1 100 ? 9.875 6.066 16.234 1 97.88 100 ARG A CA 1
ATOM 798 C C . ARG A 1 100 ? 9.531 7.539 16.047 1 97.88 100 ARG A C 1
ATOM 800 O O . ARG A 1 100 ? 8.641 7.875 15.258 1 97.88 100 ARG A O 1
ATOM 807 N N . TRP A 1 101 ? 10.234 8.359 16.734 1 98.44 101 TRP A N 1
ATOM 808 C CA . TRP A 1 101 ? 9.984 9.797 16.672 1 98.44 101 TRP A CA 1
ATOM 809 C C . TRP A 1 101 ? 10.242 10.328 15.266 1 98.44 101 TRP A C 1
ATOM 811 O O . TRP A 1 101 ? 9.469 11.125 14.75 1 98.44 101 TRP A O 1
ATOM 821 N N . ILE A 1 102 ? 11.258 9.898 14.617 1 98.19 102 ILE A N 1
ATOM 822 C CA . ILE A 1 102 ? 11.586 10.336 13.266 1 98.19 102 ILE A CA 1
ATOM 823 C C . ILE A 1 102 ? 10.445 9.977 12.32 1 98.19 102 ILE A C 1
ATOM 825 O O . ILE A 1 102 ? 10.023 10.805 11.508 1 98.19 102 ILE A O 1
ATOM 829 N N . LYS A 1 103 ? 9.914 8.781 12.453 1 97.81 103 LYS A N 1
ATOM 830 C CA . LYS A 1 103 ? 8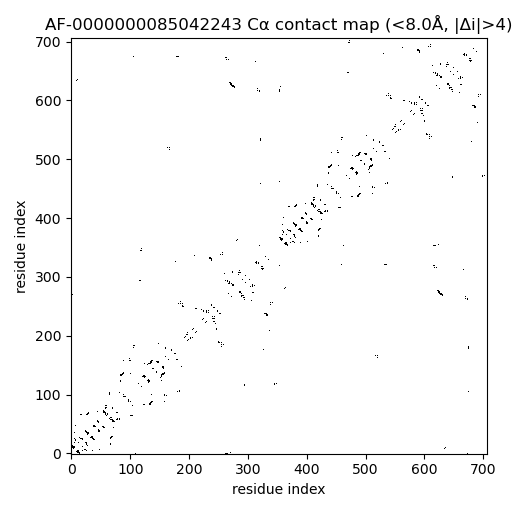.773 8.352 11.648 1 97.81 103 LYS A CA 1
ATOM 831 C C . LYS A 1 103 ? 7.555 9.234 11.914 1 97.81 103 LYS A C 1
ATOM 833 O O . LYS A 1 103 ? 6.832 9.602 10.977 1 97.81 103 LYS A O 1
ATOM 838 N N . ILE A 1 104 ? 7.363 9.562 13.109 1 98.5 104 ILE A N 1
ATOM 839 C CA . ILE A 1 104 ? 6.234 10.391 13.523 1 98.5 104 ILE A CA 1
ATOM 840 C C . ILE A 1 104 ? 6.387 11.797 12.953 1 98.5 104 ILE A C 1
ATOM 842 O O . ILE A 1 104 ? 5.426 12.375 12.438 1 98.5 104 ILE A O 1
ATOM 846 N N . GLU A 1 105 ? 7.574 12.328 13.016 1 98.56 105 GLU A N 1
ATOM 847 C CA . GLU A 1 105 ? 7.828 13.664 12.484 1 98.56 105 GLU A CA 1
ATOM 848 C C . GLU A 1 105 ? 7.586 13.719 10.984 1 98.56 105 GLU A C 1
ATOM 850 O O . GLU A 1 105 ? 7.059 14.703 10.461 1 98.56 105 GLU A O 1
ATOM 855 N N . GLN A 1 106 ? 7.973 12.703 10.328 1 97.81 106 GLN A N 1
ATOM 856 C CA . GLN A 1 106 ? 7.738 12.648 8.891 1 97.81 106 GLN A CA 1
ATOM 857 C C . GLN A 1 106 ? 6.246 12.703 8.57 1 97.81 106 GLN A C 1
ATOM 859 O O . GLN A 1 106 ? 5.828 13.422 7.668 1 97.81 106 GLN A O 1
ATOM 864 N N . ALA A 1 107 ? 5.48 11.922 9.305 1 98.5 107 ALA A N 1
ATOM 865 C CA . ALA A 1 107 ? 4.031 11.945 9.125 1 98.5 107 ALA A CA 1
ATOM 866 C C . ALA A 1 107 ? 3.465 13.328 9.438 1 98.5 107 ALA A C 1
ATOM 868 O O . ALA A 1 107 ? 2.586 13.828 8.727 1 98.5 107 ALA A O 1
ATOM 869 N N . LYS A 1 108 ? 3.953 13.922 10.484 1 98.62 108 LYS A N 1
ATOM 870 C CA . LYS A 1 108 ? 3.488 15.25 10.867 1 98.62 108 LYS A CA 1
ATOM 871 C C . LYS A 1 108 ? 3.818 16.281 9.781 1 98.62 108 LYS A C 1
ATOM 873 O O . LYS A 1 108 ? 3.021 17.172 9.508 1 98.62 108 LYS A O 1
ATOM 878 N N . HIS A 1 109 ? 5.023 16.172 9.18 1 98.56 109 HIS A N 1
ATOM 879 C CA . HIS A 1 109 ? 5.395 17.062 8.086 1 98.56 109 HIS A CA 1
ATOM 880 C C . HIS A 1 109 ? 4.383 16.984 6.949 1 98.56 109 HIS A C 1
ATOM 882 O O . HIS A 1 109 ? 4 18.016 6.387 1 98.56 109 HIS A O 1
ATOM 888 N N . ARG A 1 110 ? 3.934 15.828 6.641 1 98.38 110 ARG A N 1
ATOM 889 C CA . ARG A 1 110 ? 2.945 15.664 5.578 1 98.38 110 ARG A CA 1
ATOM 890 C C . ARG A 1 110 ? 1.617 16.312 5.965 1 98.38 110 ARG A C 1
ATOM 892 O O . ARG A 1 110 ? 0.945 16.906 5.125 1 98.38 110 ARG A O 1
ATOM 899 N N . LEU A 1 111 ? 1.228 16.141 7.195 1 98.75 111 LEU A N 1
ATOM 900 C CA . LEU A 1 111 ? 0.019 16.812 7.664 1 98.75 111 LEU A CA 1
ATOM 901 C C . LEU A 1 111 ? 0.147 18.312 7.52 1 98.75 111 LEU A C 1
ATOM 903 O O . LEU A 1 111 ? -0.726 18.969 6.938 1 98.75 111 LEU A O 1
ATOM 907 N N . VAL A 1 112 ? 1.236 18.875 8.023 1 98.44 112 VAL A N 1
ATOM 908 C CA . VAL A 1 112 ? 1.415 20.328 8.039 1 98.44 112 VAL A CA 1
ATOM 909 C C . VAL A 1 112 ? 1.511 20.859 6.613 1 98.44 112 VAL A C 1
ATOM 911 O O . VAL A 1 112 ? 1.027 21.953 6.316 1 98.44 112 VAL A O 1
ATOM 914 N N . TYR A 1 113 ? 2.125 20.078 5.73 1 98.12 113 TYR A N 1
ATOM 915 C CA . TYR A 1 113 ? 2.135 20.438 4.316 1 98.12 113 TYR A CA 1
ATOM 916 C C . TYR A 1 113 ? 0.724 20.719 3.812 1 98.12 113 TYR A C 1
ATOM 918 O O . TYR A 1 113 ? 0.478 21.734 3.168 1 98.12 113 TYR A O 1
ATOM 926 N N . ALA A 1 114 ? -0.189 19.812 4.109 1 97.62 114 ALA A N 1
ATOM 927 C CA . ALA A 1 114 ? -1.572 19.969 3.662 1 97.62 114 ALA A CA 1
ATOM 928 C C . ALA A 1 114 ? -2.205 21.219 4.262 1 97.62 114 ALA A C 1
ATOM 930 O O . ALA A 1 114 ? -2.912 21.953 3.57 1 97.62 114 ALA A O 1
ATOM 931 N N . LEU A 1 115 ? -1.938 21.453 5.539 1 97.38 115 LEU A N 1
ATOM 932 C CA . LEU A 1 115 ? -2.49 22.625 6.203 1 97.38 115 LEU A CA 1
ATOM 933 C C . LEU A 1 115 ? -1.987 23.906 5.547 1 97.38 115 LEU A C 1
ATOM 935 O O . LEU A 1 115 ? -2.756 24.859 5.355 1 97.38 115 LEU A O 1
ATOM 939 N N . LEU A 1 116 ? -0.729 23.906 5.207 1 96.62 116 LEU A N 1
ATOM 940 C CA . LEU A 1 116 ? -0.131 25.078 4.562 1 96.62 116 LEU A CA 1
ATOM 941 C C . LEU A 1 116 ? -0.691 25.266 3.158 1 96.62 116 LEU A C 1
ATOM 943 O O . LEU A 1 116 ? -0.951 26.391 2.74 1 96.62 116 LEU A O 1
ATOM 947 N N . ARG A 1 117 ? -0.891 24.141 2.445 1 95.5 117 ARG A N 1
ATOM 948 C CA . ARG A 1 117 ? -1.443 24.203 1.097 1 95.5 117 ARG A CA 1
ATOM 949 C C . ARG A 1 117 ? -2.818 24.859 1.096 1 95.5 117 ARG A C 1
ATOM 951 O O . ARG A 1 117 ? -3.143 25.625 0.187 1 95.5 117 ARG A O 1
ATOM 958 N N . TRP A 1 118 ? -3.598 24.625 2.129 1 95.19 118 TRP A N 1
ATOM 959 C CA . TRP A 1 118 ? -4.953 25.156 2.221 1 95.19 118 TRP A CA 1
ATOM 960 C C . TRP A 1 118 ? -4.965 26.484 2.965 1 95.19 118 TRP A C 1
ATOM 962 O O . TRP A 1 118 ? -6.016 27.109 3.107 1 95.19 118 TRP A O 1
ATOM 972 N N . ASN A 1 119 ? -3.809 26.891 3.457 1 94 119 ASN A N 1
ATOM 973 C CA . ASN A 1 119 ? -3.713 28.094 4.281 1 94 119 ASN A CA 1
ATOM 974 C C . ASN A 1 119 ? -4.664 28.016 5.477 1 94 119 ASN A C 1
ATOM 976 O O . ASN A 1 119 ? -5.336 29 5.793 1 94 119 ASN A O 1
ATOM 980 N N . LEU A 1 120 ? -4.812 26.828 5.984 1 95.31 120 LEU A N 1
ATOM 981 C CA . LEU A 1 120 ? -5.605 26.688 7.199 1 95.31 120 LEU A CA 1
ATOM 982 C C . LEU A 1 120 ? -4.887 27.297 8.398 1 95.31 120 LEU A C 1
ATOM 984 O O . LEU A 1 120 ? -3.668 27.172 8.531 1 95.31 120 LEU A O 1
ATOM 988 N N . PRO A 1 121 ? -5.598 27.922 9.211 1 92.81 121 PRO A N 1
ATOM 989 C CA . PRO A 1 121 ? -4.945 28.625 10.312 1 92.81 121 PRO A CA 1
ATOM 990 C C . PRO A 1 121 ? -4.469 27.688 11.414 1 92.81 121 PRO A C 1
ATOM 992 O O . PRO A 1 121 ? -5.184 26.75 11.789 1 92.81 121 PRO A O 1
ATOM 995 N N . PHE A 1 122 ? -3.262 27.891 11.891 1 93.25 122 PHE A N 1
ATOM 996 C CA . PHE A 1 122 ? -2.742 27.266 13.109 1 93.25 122 PHE A CA 1
ATOM 997 C C . PHE A 1 122 ? -1.592 28.094 13.688 1 93.25 122 PHE A C 1
ATOM 999 O O . PHE A 1 122 ? -0.877 28.766 12.945 1 93.25 122 PHE A O 1
ATOM 1006 N N . PHE A 1 123 ? -1.521 28.094 15.016 1 91.06 123 PHE A N 1
ATOM 1007 C CA . PHE A 1 123 ? -0.438 28.734 15.75 1 91.06 123 PHE A CA 1
ATOM 1008 C C . PHE A 1 123 ? 0.062 27.844 16.875 1 91.06 123 PHE A C 1
ATOM 1010 O O . PHE A 1 123 ? -0.71 27.094 17.469 1 91.06 123 PHE A O 1
ATOM 1017 N N . PRO A 1 124 ? 1.324 28.016 17.109 1 92.62 124 PRO A N 1
ATOM 1018 C CA . PRO A 1 124 ? 1.836 27.219 18.219 1 92.62 124 PRO A CA 1
ATOM 1019 C C . PRO A 1 124 ? 1.048 27.438 19.516 1 92.62 124 PRO A C 1
ATOM 1021 O O . PRO A 1 124 ? 0.644 28.562 19.812 1 92.62 124 PRO A O 1
ATOM 1024 N N . TRP A 1 125 ? 0.839 26.375 20.172 1 91.62 125 TRP A N 1
ATOM 1025 C CA . TRP A 1 125 ? -0.023 26.344 21.359 1 91.62 125 TRP A CA 1
ATOM 1026 C C . TRP A 1 125 ? 0.443 27.344 22.406 1 91.62 125 TRP A C 1
ATOM 1028 O O . TRP A 1 125 ? -0.376 27.984 23.062 1 91.62 125 TRP A O 1
ATOM 1038 N N . GLU A 1 126 ? 1.706 27.562 22.547 1 85.38 126 GLU A N 1
ATOM 1039 C CA . GLU A 1 126 ? 2.258 28.438 23.578 1 85.38 126 GLU A CA 1
ATOM 1040 C C . GLU A 1 126 ? 2.027 29.906 23.25 1 85.38 126 GLU A C 1
ATOM 1042 O O . GLU A 1 126 ? 2.035 30.766 24.141 1 85.38 126 GLU A O 1
ATOM 1047 N N . GLU A 1 127 ? 1.783 30.219 22.062 1 78.62 127 GLU A N 1
ATOM 1048 C CA . GLU A 1 127 ? 1.688 31.594 21.609 1 78.62 127 GLU A CA 1
ATOM 1049 C C . GLU A 1 127 ? 0.236 32.062 21.547 1 78.62 127 GLU A C 1
ATOM 1051 O O . GLU A 1 127 ? -0.037 33.25 21.328 1 78.62 127 GLU A O 1
ATOM 1056 N N . SER A 1 128 ? -0.627 31.109 21.688 1 67.56 128 SER A N 1
ATOM 1057 C CA . SER A 1 128 ? -2.004 31.469 21.375 1 67.56 128 SER A CA 1
ATOM 1058 C C . SER A 1 128 ? -2.877 31.469 22.625 1 67.56 128 SER A C 1
ATOM 1060 O O . SER A 1 128 ? -2.625 30.734 23.562 1 67.56 128 SER A O 1
ATOM 1062 N N . SER A 1 129 ? -3.68 32.5 22.562 1 67.25 129 SER A N 1
ATOM 1063 C CA . SER A 1 129 ? -4.664 32.688 23.625 1 67.25 129 SER A CA 1
ATOM 1064 C C . SER A 1 129 ? -5.809 31.672 23.5 1 67.25 129 SER A C 1
ATOM 1066 O O . SER A 1 129 ? -6.953 32.062 23.25 1 67.25 129 SER A O 1
ATOM 1068 N N . GLY A 1 130 ? -5.5 30.312 23.422 1 73.81 130 GLY A N 1
ATOM 1069 C CA . GLY A 1 130 ? -6.562 29.328 23.547 1 73.81 130 GLY A CA 1
ATOM 1070 C C . GLY A 1 130 ? -6.812 28.547 22.281 1 73.81 130 GLY A C 1
ATOM 1071 O O . GLY A 1 130 ? -7.434 27.484 22.312 1 73.81 130 GLY A O 1
ATOM 1072 N N . LYS A 1 131 ? -6.387 28.922 21.156 1 85.56 131 LYS A N 1
ATOM 1073 C CA . LYS A 1 131 ? -6.66 28.188 19.922 1 85.56 131 LYS A CA 1
ATOM 1074 C C . LYS A 1 131 ? -5.363 27.75 19.25 1 85.56 131 LYS A C 1
ATOM 1076 O O . LYS A 1 131 ? -5.262 27.766 18.016 1 85.56 131 LYS A O 1
ATOM 1081 N N . GLY A 1 132 ? -4.457 27.5 20.094 1 94.44 132 GLY A N 1
ATOM 1082 C CA . GLY A 1 132 ? -3.178 27.062 19.562 1 94.44 132 GLY A CA 1
ATOM 1083 C C . GLY A 1 132 ? -3.137 25.562 19.281 1 94.44 132 GLY A C 1
ATOM 1084 O O . GLY A 1 132 ? -4.031 24.828 19.688 1 94.44 132 GLY A O 1
ATOM 1085 N N . LEU A 1 133 ? -2.168 25.172 18.5 1 97.5 133 LEU A N 1
ATOM 1086 C CA . LEU A 1 133 ? -1.944 23.781 18.109 1 97.5 133 LEU A CA 1
ATOM 1087 C C . LEU A 1 133 ? -0.614 23.281 18.656 1 97.5 133 LEU A C 1
ATOM 1089 O O . LEU A 1 133 ? 0.405 23.969 18.562 1 97.5 133 LEU A O 1
ATOM 1093 N N . GLY A 1 134 ? -0.649 22.203 19.328 1 97.88 134 GLY A N 1
ATOM 1094 C CA . GLY A 1 134 ? 0.555 21.578 19.859 1 97.88 134 GLY A CA 1
ATOM 1095 C C . GLY A 1 134 ? 0.559 20.062 19.703 1 97.88 134 GLY A C 1
ATOM 1096 O O . GLY A 1 134 ? -0.502 19.438 19.625 1 97.88 134 GLY A O 1
ATOM 1097 N N . PHE A 1 135 ? 1.771 19.469 19.672 1 98.5 135 PHE A N 1
ATOM 1098 C CA . PHE A 1 135 ? 1.927 18.031 19.562 1 98.5 135 PHE A CA 1
ATOM 1099 C C . PHE A 1 135 ? 2.756 17.484 20.719 1 98.5 135 PHE A C 1
ATOM 1101 O O . PHE A 1 135 ? 3.781 18.062 21.078 1 98.5 135 PHE A O 1
ATOM 1108 N N . GLU A 1 136 ? 2.291 16.453 21.297 1 98.38 136 GLU A N 1
ATOM 1109 C CA . GLU A 1 136 ? 3.027 15.734 22.344 1 98.38 136 GLU A CA 1
ATOM 1110 C C . GLU A 1 136 ? 3.262 14.281 21.969 1 98.38 136 GLU A C 1
ATOM 1112 O O . GLU A 1 136 ? 2.309 13.523 21.766 1 98.38 136 GLU A O 1
ATOM 1117 N N . PHE A 1 137 ? 4.52 13.938 21.875 1 98.5 137 PHE A N 1
ATOM 1118 C CA . PHE A 1 137 ? 4.902 12.57 21.547 1 98.5 137 PHE A CA 1
ATOM 1119 C C . PHE A 1 137 ? 5.469 11.859 22.766 1 98.5 137 PHE A C 1
ATOM 1121 O O . PHE A 1 137 ? 6.559 12.188 23.234 1 98.5 137 PHE A O 1
ATOM 1128 N N . LYS A 1 138 ? 4.676 10.898 23.219 1 97.5 138 LYS A N 1
ATOM 1129 C CA . LYS A 1 138 ? 5.008 10.297 24.5 1 97.5 138 LYS A CA 1
ATOM 1130 C C . LYS A 1 138 ? 4.988 8.773 24.422 1 97.5 138 LYS A C 1
ATOM 1132 O O . LYS A 1 138 ? 4.297 8.203 23.562 1 97.5 138 LYS A O 1
ATOM 1137 N N . ALA A 1 139 ? 5.805 8.156 25.219 1 95.5 139 ALA A N 1
ATOM 1138 C CA . ALA A 1 139 ? 5.793 6.707 25.375 1 95.5 139 ALA A CA 1
ATOM 1139 C C . ALA A 1 139 ? 5.09 6.297 26.672 1 95.5 139 ALA A C 1
ATOM 1141 O O . ALA A 1 139 ? 5.234 6.961 27.688 1 95.5 139 ALA A O 1
ATOM 1142 N N . SER A 1 140 ? 4.371 5.172 26.531 1 92.31 140 SER A N 1
ATOM 1143 C CA . SER A 1 140 ? 3.795 4.625 27.75 1 92.31 140 SER A CA 1
ATOM 1144 C C . SER A 1 140 ? 4.883 4.125 28.703 1 92.31 140 SER A C 1
ATOM 1146 O O . SER A 1 140 ? 5.906 3.602 28.266 1 92.31 140 SER A O 1
ATOM 1148 N N . GLN A 1 141 ? 4.707 4.438 29.922 1 86.94 141 GLN A N 1
ATOM 1149 C CA . GLN A 1 141 ? 5.59 3.945 30.984 1 86.94 141 GLN A CA 1
ATOM 1150 C C . GLN A 1 141 ? 4.832 3.049 31.953 1 86.94 141 GLN A C 1
ATOM 1152 O O . GLN A 1 141 ? 3.609 2.92 31.875 1 86.94 141 GLN A O 1
ATOM 1157 N N . GLN A 1 142 ? 5.551 2.275 32.781 1 78.19 142 GLN A N 1
ATOM 1158 C CA . GLN A 1 142 ? 4.992 1.28 33.688 1 78.19 142 GLN A CA 1
ATOM 1159 C C . GLN A 1 142 ? 3.766 1.825 34.406 1 78.19 142 GLN A C 1
ATOM 1161 O O . GLN A 1 142 ? 2.744 1.144 34.5 1 78.19 142 GLN A O 1
ATOM 1166 N N . GLN A 1 143 ? 3.752 2.99 34.75 1 75.94 143 GLN A N 1
ATOM 1167 C CA . GLN A 1 143 ? 2.646 3.48 35.562 1 75.94 143 GLN A CA 1
ATOM 1168 C C . GLN A 1 143 ? 1.786 4.473 34.781 1 75.94 143 GLN A C 1
ATOM 1170 O O . GLN A 1 143 ? 0.739 4.906 35.281 1 75.94 143 GLN A O 1
ATOM 1175 N N . GLU A 1 144 ? 2.104 4.688 33.531 1 85.94 144 GLU A N 1
ATOM 1176 C CA . GLU A 1 144 ? 1.367 5.703 32.781 1 85.94 144 GLU A CA 1
ATOM 1177 C C . GLU A 1 144 ? 1.129 5.27 31.344 1 85.94 144 GLU A C 1
ATOM 1179 O O . GLU A 1 144 ? 2.068 5.199 30.547 1 85.94 144 GLU A O 1
ATOM 1184 N N . ASN A 1 145 ? -0.146 5.055 31.109 1 89.38 145 ASN A N 1
ATOM 1185 C CA . ASN A 1 145 ? -0.532 4.699 29.734 1 89.38 145 ASN A CA 1
ATOM 1186 C C . ASN A 1 145 ? -0.842 5.938 28.906 1 89.38 145 ASN A C 1
ATOM 1188 O O . ASN A 1 145 ? -1.631 6.789 29.312 1 89.38 145 ASN A O 1
ATOM 1192 N N . VAL A 1 146 ? -0.174 6.086 27.859 1 92.38 146 VAL A N 1
ATOM 1193 C CA . VAL A 1 146 ? -0.391 7.211 26.969 1 92.38 146 VAL A CA 1
ATOM 1194 C C . VAL A 1 146 ? -1.379 6.812 25.875 1 92.38 146 VAL A C 1
ATOM 1196 O O . VAL A 1 146 ? -1.179 5.812 25.172 1 92.38 146 VAL A O 1
ATOM 1199 N N . LEU A 1 147 ? -2.42 7.543 25.766 1 90.25 147 LEU A N 1
ATOM 1200 C CA . LEU A 1 147 ? -3.41 7.336 24.719 1 90.25 147 LEU A CA 1
ATOM 1201 C C . LEU A 1 147 ? -3.32 8.438 23.672 1 90.25 147 LEU A C 1
ATOM 1203 O O . LEU A 1 147 ? -3.17 9.609 24 1 90.25 147 LEU A O 1
ATOM 1207 N N . THR A 1 148 ? -3.352 8.055 22.484 1 92.56 148 THR A N 1
ATOM 1208 C CA . THR A 1 148 ? -3.396 9.016 21.391 1 92.56 148 THR A CA 1
ATOM 1209 C C . THR A 1 148 ? -4.734 9.75 21.359 1 92.56 148 THR A C 1
ATOM 1211 O O . THR A 1 148 ? -5.789 9.133 21.547 1 92.56 148 THR A O 1
ATOM 1214 N N . GLY A 1 149 ? -4.664 11.078 21.219 1 95.25 149 GLY A N 1
ATOM 1215 C CA . GLY A 1 149 ? -5.898 11.844 21.203 1 95.25 149 GLY A CA 1
ATOM 1216 C C . GLY A 1 149 ? -5.668 13.344 21.078 1 95.25 149 GLY A C 1
ATOM 1217 O O . GLY A 1 149 ? -4.566 13.781 20.75 1 95.25 149 GLY A O 1
ATOM 1218 N N . HIS A 1 150 ? -6.734 14.047 21.188 1 96.06 150 HIS A N 1
ATOM 1219 C CA . HIS A 1 150 ? -6.73 15.5 21.125 1 96.06 150 HIS A CA 1
ATOM 1220 C C . HIS A 1 150 ? -7.48 16.109 22.312 1 96.06 150 HIS A C 1
ATOM 1222 O O . HIS A 1 150 ? -8.523 15.586 22.719 1 96.06 150 HIS A O 1
ATOM 1228 N N . ALA A 1 151 ? -6.859 17.109 22.859 1 94.25 151 ALA A N 1
ATOM 1229 C CA . ALA A 1 151 ? -7.527 17.875 23.906 1 94.25 151 ALA A CA 1
ATOM 1230 C C . ALA A 1 151 ? -7.059 19.328 23.922 1 94.25 151 ALA A C 1
ATOM 1232 O O . ALA A 1 151 ? -5.875 19.609 24.125 1 94.25 151 ALA A O 1
ATOM 1233 N N . SER A 1 152 ? -8 20.219 23.656 1 92.62 152 SER A N 1
ATOM 1234 C CA . SER A 1 152 ? -7.77 21.656 23.781 1 92.62 152 SER A CA 1
ATOM 1235 C C . SER A 1 152 ? -6.57 22.094 22.938 1 92.62 152 SER A C 1
ATOM 1237 O O . SER A 1 152 ? -5.676 22.781 23.438 1 92.62 152 SER A O 1
ATOM 1239 N N . GLY A 1 153 ? -6.527 21.594 21.797 1 95.06 153 GLY A N 1
ATOM 1240 C CA . GLY A 1 153 ? -5.52 22.047 20.844 1 95.06 153 GLY A CA 1
ATOM 1241 C C . GLY A 1 153 ? -4.246 21.219 20.891 1 95.06 153 GLY A C 1
ATOM 1242 O O . GLY A 1 153 ? -3.357 21.391 20.062 1 95.06 153 GLY A O 1
ATOM 1243 N N . ILE A 1 154 ? -4.18 20.312 21.828 1 97.06 154 ILE A N 1
ATOM 1244 C CA . ILE A 1 154 ? -2.992 19.484 21.953 1 97.06 154 ILE A CA 1
ATOM 1245 C C . ILE A 1 154 ? -3.275 18.094 21.391 1 97.06 154 ILE A C 1
ATOM 1247 O O . ILE A 1 154 ? -4.223 17.422 21.812 1 97.06 154 ILE A O 1
ATOM 1251 N N . ILE A 1 155 ? -2.514 17.688 20.422 1 98.19 155 ILE A N 1
ATOM 1252 C CA . ILE A 1 155 ? -2.578 16.344 19.859 1 98.19 155 ILE A CA 1
ATOM 1253 C C . ILE A 1 155 ? -1.488 15.477 20.484 1 98.19 155 ILE A C 1
ATOM 1255 O O . ILE A 1 155 ? -0.297 15.758 20.328 1 98.19 155 ILE A O 1
ATOM 1259 N N . THR A 1 156 ? -1.902 14.492 21.203 1 98.06 156 THR A N 1
ATOM 1260 C CA . THR A 1 156 ? -0.985 13.547 21.828 1 98.06 156 THR A CA 1
ATOM 1261 C C . THR A 1 156 ? -0.897 12.258 21 1 98.06 156 THR A C 1
ATOM 1263 O O . THR A 1 156 ? -1.916 11.734 20.547 1 98.06 156 THR A O 1
ATOM 1266 N N . MET A 1 157 ? 0.3 11.781 20.797 1 97.5 157 MET A N 1
ATOM 1267 C CA . MET A 1 157 ? 0.521 10.516 20.094 1 97.5 157 MET A CA 1
ATOM 1268 C C . MET A 1 157 ? 1.39 9.578 20.938 1 97.5 157 MET A C 1
ATOM 1270 O O . MET A 1 157 ? 2.473 9.969 21.375 1 97.5 157 MET A O 1
ATOM 1274 N N . ASN A 1 158 ? 0.883 8.406 21.234 1 97.75 158 ASN A N 1
ATOM 1275 C CA . ASN A 1 158 ? 1.751 7.34 21.734 1 97.75 158 ASN A CA 1
ATOM 1276 C C . ASN A 1 158 ? 2.74 6.883 20.656 1 97.75 158 ASN A C 1
ATOM 1278 O O . ASN A 1 158 ? 2.336 6.383 19.609 1 97.75 158 ASN A O 1
ATOM 1282 N N . ILE A 1 159 ? 4.047 6.988 20.938 1 97.88 159 ILE A N 1
ATOM 1283 C CA . ILE A 1 159 ? 5.051 6.77 19.906 1 97.88 159 ILE A CA 1
ATOM 1284 C C . ILE A 1 159 ? 5.09 5.293 19.531 1 97.88 159 ILE A C 1
ATOM 1286 O O . ILE A 1 159 ? 5.676 4.922 18.5 1 97.88 159 ILE A O 1
ATOM 1290 N N . ALA A 1 160 ? 4.422 4.43 20.297 1 96 160 ALA A N 1
ATOM 1291 C CA . ALA A 1 160 ? 4.301 3.02 19.953 1 96 160 ALA A CA 1
ATOM 1292 C C . ALA A 1 160 ? 3.592 2.85 18.609 1 96 160 ALA A C 1
ATOM 1294 O O . ALA A 1 160 ? 3.793 1.848 17.922 1 96 160 ALA A O 1
ATOM 1295 N N . GLU A 1 161 ? 2.787 3.861 18.219 1 95.5 161 GLU A N 1
ATOM 1296 C CA . GLU A 1 161 ? 2.061 3.832 16.953 1 95.5 161 GLU A CA 1
ATOM 1297 C C . GLU A 1 161 ? 3.018 3.756 15.773 1 95.5 161 GLU A C 1
ATOM 1299 O O . GLU A 1 161 ? 2.631 3.332 14.68 1 95.5 161 GLU A O 1
ATOM 1304 N N . ALA A 1 162 ? 4.223 4.188 16.031 1 97.06 162 ALA A N 1
ATOM 1305 C CA . ALA A 1 162 ? 5.195 4.219 14.945 1 97.06 162 ALA A CA 1
ATOM 1306 C C . ALA A 1 162 ? 5.879 2.865 14.781 1 97.06 162 ALA A C 1
ATOM 1308 O O . ALA A 1 162 ? 6.625 2.652 13.82 1 97.06 162 ALA A O 1
ATOM 1309 N N . ASP A 1 163 ? 5.688 1.96 15.688 1 96.19 163 ASP A N 1
ATOM 1310 C CA . ASP A 1 163 ? 6.211 0.602 15.578 1 96.19 163 ASP A CA 1
ATOM 1311 C C . ASP A 1 163 ? 5.246 -0.294 14.797 1 96.19 163 ASP A C 1
ATOM 1313 O O . ASP A 1 163 ? 4.074 -0.42 15.172 1 96.19 163 ASP A O 1
ATOM 1317 N N . ASP A 1 164 ? 5.77 -0.985 13.836 1 94.25 164 ASP A N 1
ATOM 1318 C CA . ASP A 1 164 ? 4.922 -1.734 12.914 1 94.25 164 ASP A CA 1
ATOM 1319 C C . ASP A 1 164 ? 4.188 -2.863 13.641 1 94.25 164 ASP A C 1
ATOM 1321 O O . ASP A 1 164 ? 3.02 -3.133 13.352 1 94.25 164 ASP A O 1
ATOM 1325 N N . VAL A 1 165 ? 4.848 -3.574 14.492 1 95.38 165 VAL A N 1
ATOM 1326 C CA . VAL A 1 165 ? 4.25 -4.688 15.219 1 95.38 165 VAL A CA 1
ATOM 1327 C C . VAL A 1 165 ? 3.158 -4.168 16.156 1 95.38 165 VAL A C 1
ATOM 1329 O O . VAL A 1 165 ? 2.043 -4.695 16.172 1 95.38 165 VAL A O 1
ATOM 1332 N N . GLU A 1 166 ? 3.49 -3.059 16.859 1 94.81 166 GLU A N 1
ATOM 1333 C CA . GLU A 1 166 ? 2.518 -2.461 17.766 1 94.81 166 GLU A CA 1
ATOM 1334 C C . GLU A 1 166 ? 1.291 -1.958 17.016 1 94.81 166 GLU A C 1
ATOM 1336 O O . GLU A 1 166 ? 0.16 -2.125 17.469 1 94.81 166 GLU A O 1
ATOM 1341 N N . ARG A 1 167 ? 1.559 -1.424 15.977 1 94.12 167 ARG A N 1
ATOM 1342 C CA . ARG A 1 167 ? 0.465 -0.893 15.172 1 94.12 167 ARG A CA 1
ATOM 1343 C C . ARG A 1 167 ? -0.435 -2.016 14.664 1 94.12 167 ARG A C 1
ATOM 1345 O O . ARG A 1 167 ? -1.661 -1.889 14.68 1 94.12 167 ARG A O 1
ATOM 1352 N N . ALA A 1 168 ? 0.157 -3.117 14.195 1 94.19 168 ALA A N 1
ATOM 1353 C CA . ALA A 1 168 ? -0.625 -4.262 13.734 1 94.19 168 ALA A CA 1
ATOM 1354 C C . ALA A 1 168 ? -1.455 -4.852 14.867 1 94.19 168 ALA A C 1
ATOM 1356 O O . ALA A 1 168 ? -2.605 -5.246 14.664 1 94.19 168 ALA A O 1
ATOM 1357 N N . MET A 1 169 ? -0.888 -4.875 16 1 94.69 169 MET A N 1
ATOM 1358 C CA . MET A 1 169 ? -1.6 -5.375 17.172 1 94.69 169 MET A CA 1
ATOM 1359 C C . MET A 1 169 ? -2.791 -4.484 17.516 1 94.69 169 MET A C 1
ATOM 1361 O O . MET A 1 169 ? -3.895 -4.977 17.75 1 94.69 169 MET A O 1
ATOM 1365 N N . ALA A 1 170 ? -2.52 -3.201 17.469 1 92.88 170 ALA A N 1
ATOM 1366 C CA . ALA A 1 170 ? -3.586 -2.248 17.766 1 92.88 170 ALA A CA 1
ATOM 1367 C C . ALA A 1 170 ? -4.688 -2.32 16.719 1 92.88 170 ALA A C 1
ATOM 1369 O O . ALA A 1 170 ? -5.875 -2.316 17.047 1 92.88 170 ALA A O 1
ATOM 1370 N N . ARG A 1 171 ? -4.297 -2.395 15.531 1 93.12 171 ARG A N 1
ATOM 1371 C CA . ARG A 1 171 ? -5.242 -2.5 14.422 1 93.12 171 ARG A CA 1
ATOM 1372 C C . ARG A 1 171 ? -6.141 -3.721 14.586 1 93.12 171 ARG A C 1
ATOM 1374 O O . ARG A 1 171 ? -7.355 -3.635 14.398 1 93.12 171 ARG A O 1
ATOM 1381 N N . LYS A 1 172 ? -5.543 -4.828 14.914 1 92.19 172 LYS A N 1
ATOM 1382 C CA . LYS A 1 172 ? -6.277 -6.07 15.133 1 92.19 172 LYS A CA 1
ATOM 1383 C C . LYS A 1 172 ? -7.203 -5.961 16.344 1 92.19 172 LYS A C 1
ATOM 1385 O O . LYS A 1 172 ? -8.375 -6.328 16.266 1 92.19 172 LYS A O 1
ATOM 1390 N N . GLN A 1 173 ? -6.676 -5.391 17.406 1 89.56 173 GLN A N 1
ATOM 1391 C CA . GLN A 1 173 ? -7.43 -5.266 18.641 1 89.56 173 GLN A CA 1
ATOM 1392 C C . GLN A 1 173 ? -8.641 -4.355 18.453 1 89.56 173 GLN A C 1
ATOM 1394 O O . GLN A 1 173 ? -9.711 -4.617 19.016 1 89.56 173 GLN A O 1
ATOM 1399 N N . MET A 1 174 ? -8.453 -3.387 17.625 1 88.69 174 MET A N 1
ATOM 1400 C CA . MET A 1 174 ? -9.516 -2.398 17.453 1 88.69 174 MET A CA 1
ATOM 1401 C C . MET A 1 174 ? -10.367 -2.734 16.234 1 88.69 174 MET A C 1
ATOM 1403 O O . MET A 1 174 ? -11.281 -1.987 15.891 1 88.69 174 MET A O 1
ATOM 1407 N N . ASP A 1 175 ? -10.008 -3.783 15.523 1 87.88 175 ASP A N 1
ATOM 1408 C CA . ASP A 1 175 ? -10.719 -4.246 14.336 1 87.88 175 ASP A CA 1
ATOM 1409 C C . ASP A 1 175 ? -10.789 -3.146 13.273 1 87.88 175 ASP A C 1
ATOM 1411 O O . ASP A 1 175 ? -11.867 -2.824 12.781 1 87.88 175 ASP A O 1
ATOM 1415 N N . GLU A 1 176 ? -9.672 -2.566 13.07 1 90.88 176 GLU A N 1
ATOM 1416 C CA . GLU A 1 176 ? -9.562 -1.514 12.07 1 90.88 176 GLU A CA 1
ATOM 1417 C C . GLU A 1 176 ? -9.016 -2.061 10.75 1 90.88 176 GLU A C 1
ATOM 1419 O O . GLU A 1 176 ? -8.156 -2.947 10.75 1 90.88 176 GLU A O 1
ATOM 1424 N N . VAL A 1 177 ? -9.492 -1.464 9.625 1 90.44 177 VAL A N 1
ATOM 1425 C CA . VAL A 1 177 ? -9.047 -1.945 8.328 1 90.44 177 VAL A CA 1
ATOM 1426 C C . VAL A 1 177 ? -7.887 -1.081 7.828 1 90.44 177 VAL A C 1
ATOM 1428 O O . VAL A 1 177 ? -7.191 -1.451 6.879 1 90.44 177 VAL A O 1
ATOM 1431 N N . TYR A 1 178 ? -7.719 0.008 8.445 1 92.75 178 TYR A N 1
ATOM 1432 C CA . TYR A 1 178 ? -6.676 0.969 8.094 1 92.75 178 TYR A CA 1
ATOM 1433 C C . TYR A 1 178 ? -6.172 1.696 9.336 1 92.75 178 TYR A C 1
ATOM 1435 O O . TYR A 1 178 ? -6.957 2.287 10.086 1 92.75 178 TYR A O 1
ATOM 1443 N N . ARG A 1 179 ? -4.848 1.646 9.516 1 94.56 179 ARG A N 1
ATOM 1444 C CA . ARG A 1 179 ? -4.234 2.348 10.633 1 94.56 179 ARG A CA 1
ATOM 1445 C C . ARG A 1 179 ? -2.811 2.781 10.297 1 94.56 179 ARG A C 1
ATOM 1447 O O . ARG A 1 179 ? -1.955 1.946 10 1 94.56 179 ARG A O 1
ATOM 1454 N N . THR A 1 180 ? -2.559 4.098 10.234 1 97.69 180 THR A N 1
ATOM 1455 C CA . THR A 1 180 ? -1.246 4.695 10.016 1 97.69 180 THR A CA 1
ATOM 1456 C C . THR A 1 180 ? -1.031 5.879 10.953 1 97.69 180 THR A C 1
ATOM 1458 O O . THR A 1 180 ? -1.989 6.422 11.508 1 97.69 180 THR A O 1
ATOM 1461 N N . VAL A 1 181 ? 0.189 6.25 11.102 1 98.25 181 VAL A N 1
ATOM 1462 C CA . VAL A 1 181 ? 0.503 7.426 11.906 1 98.25 181 VAL A CA 1
ATOM 1463 C C . VAL A 1 181 ? -0.116 8.672 11.266 1 98.25 181 VAL A C 1
ATOM 1465 O O . VAL A 1 181 ? -0.771 9.461 11.945 1 98.25 181 VAL A O 1
ATOM 1468 N N . LEU A 1 182 ? 0.049 8.828 9.992 1 98.5 182 LEU A N 1
ATOM 1469 C CA . LEU A 1 182 ? -0.503 9.969 9.273 1 98.5 182 LEU A CA 1
ATOM 1470 C C . LEU A 1 182 ? -2.023 10 9.383 1 98.5 182 LEU A C 1
ATOM 1472 O O . LEU A 1 182 ? -2.617 11.055 9.594 1 98.5 182 LEU A O 1
ATOM 1476 N N . GLY A 1 183 ? -2.627 8.812 9.234 1 98.12 183 GLY A N 1
ATOM 1477 C CA . GLY A 1 183 ? -4.07 8.734 9.391 1 98.12 183 GLY A CA 1
ATOM 1478 C C . GLY A 1 183 ? -4.551 9.203 10.75 1 98.12 183 GLY A C 1
ATOM 1479 O O . GLY A 1 183 ? -5.578 9.883 10.852 1 98.12 183 GLY A O 1
ATOM 1480 N N . HIS A 1 184 ? -3.809 8.875 11.773 1 97.94 184 HIS A N 1
ATOM 1481 C CA . HIS A 1 184 ? -4.156 9.328 13.117 1 97.94 184 HIS A CA 1
ATOM 1482 C C . HIS A 1 184 ? -4.031 10.844 13.242 1 97.94 184 HIS A C 1
ATOM 1484 O O . HIS A 1 184 ? -4.887 11.492 13.844 1 97.94 184 HIS A O 1
ATOM 1490 N N . PHE A 1 185 ? -2.992 11.336 12.703 1 98.56 185 PHE A N 1
ATOM 1491 C CA . PHE A 1 185 ? -2.82 12.781 12.719 1 98.56 185 PHE A CA 1
ATOM 1492 C C . PHE A 1 185 ? -3.979 13.477 12.016 1 98.56 185 PHE A C 1
ATOM 1494 O O . PHE A 1 185 ? -4.5 14.477 12.5 1 98.56 185 PHE A O 1
ATOM 1501 N N . ARG A 1 186 ? -4.355 12.93 10.883 1 98.69 186 ARG A N 1
ATOM 1502 C CA . ARG A 1 186 ? -5.438 13.523 10.102 1 98.69 186 ARG A CA 1
ATOM 1503 C C . ARG A 1 186 ? -6.754 13.477 10.875 1 98.69 186 ARG A C 1
ATOM 1505 O O . ARG A 1 186 ? -7.574 14.391 10.773 1 98.69 186 ARG A O 1
ATOM 1512 N N . HIS A 1 187 ? -6.898 12.414 11.672 1 98.56 187 HIS A N 1
ATOM 1513 C CA . HIS A 1 187 ? -8.07 12.297 12.531 1 98.56 187 HIS A CA 1
ATOM 1514 C C . HIS A 1 187 ? -8.039 13.32 13.656 1 98.56 187 HIS A C 1
ATOM 1516 O O . HIS A 1 187 ? -8.984 14.086 13.836 1 98.56 187 HIS A O 1
ATOM 1522 N N . GLU A 1 188 ? -6.922 13.367 14.336 1 98.56 188 GLU A N 1
ATOM 1523 C CA . GLU A 1 188 ? -6.812 14.227 15.516 1 98.56 188 GLU A CA 1
ATOM 1524 C C . GLU A 1 188 ? -6.867 15.703 15.133 1 98.56 188 GLU A C 1
ATOM 1526 O O . GLU A 1 188 ? -7.41 16.516 15.875 1 98.56 188 GLU A O 1
ATOM 1531 N N . ILE A 1 189 ? -6.289 16.062 14.008 1 98.56 189 ILE A N 1
ATOM 1532 C CA . ILE A 1 189 ? -6.301 17.453 13.586 1 98.56 189 ILE A CA 1
ATOM 1533 C C . ILE A 1 189 ? -7.73 17.891 13.266 1 98.56 189 ILE A C 1
ATOM 1535 O O . ILE A 1 189 ? -8.047 19.078 13.297 1 98.56 189 ILE A O 1
ATOM 1539 N N . GLY A 1 190 ? -8.57 16.875 12.867 1 98.62 190 GLY A N 1
ATOM 1540 C CA . GLY A 1 190 ? -9.984 17.172 12.672 1 98.62 190 GLY A CA 1
ATOM 1541 C C . GLY A 1 190 ? -10.648 17.719 13.914 1 98.62 190 GLY A C 1
ATOM 1542 O O . GLY A 1 190 ? -11.445 18.656 13.828 1 98.62 190 GLY A O 1
ATOM 1543 N N . HIS A 1 191 ? -10.336 17.156 15.031 1 98.06 191 HIS A N 1
ATOM 1544 C CA . HIS A 1 191 ? -10.883 17.672 16.281 1 98.06 191 HIS A CA 1
ATOM 1545 C C . HIS A 1 191 ? -10.453 19.109 16.516 1 98.06 191 HIS A C 1
ATOM 1547 O O . HIS A 1 191 ? -11.258 19.953 16.953 1 98.06 191 HIS A O 1
ATOM 1553 N N . TYR A 1 192 ? -9.242 19.453 16.266 1 97.5 192 TYR A N 1
ATOM 1554 C CA . TYR A 1 192 ? -8.719 20.812 16.406 1 97.5 192 TYR A CA 1
ATOM 1555 C C . TYR A 1 192 ? -9.492 21.781 15.523 1 97.5 192 TYR A C 1
ATOM 1557 O O . TYR A 1 192 ? -9.93 22.844 15.984 1 97.5 192 TYR A O 1
ATOM 1565 N N . TYR A 1 193 ? -9.727 21.422 14.297 1 97.38 193 TYR A N 1
ATOM 1566 C CA . TYR A 1 193 ? -10.344 22.344 13.359 1 97.38 193 TYR A CA 1
ATOM 1567 C C . TYR A 1 193 ? -11.844 22.453 13.594 1 97.38 193 TYR A C 1
ATOM 1569 O O . TYR A 1 193 ? -12.484 23.406 13.164 1 97.38 193 TYR A O 1
ATOM 1577 N N . TRP A 1 194 ? -12.438 21.406 14.211 1 97.56 194 TRP A N 1
ATOM 1578 C CA . TRP A 1 194 ? -13.812 21.625 14.656 1 97.56 194 TRP A CA 1
ATOM 1579 C C . TRP A 1 194 ? -13.898 22.797 15.633 1 97.56 194 TRP A C 1
ATOM 1581 O O . TRP A 1 194 ? -14.781 23.641 15.516 1 97.56 194 TRP A O 1
ATOM 1591 N N . GLU A 1 195 ? -12.945 22.859 16.516 1 94.75 195 GLU A N 1
ATOM 1592 C CA . GLU A 1 195 ? -12.914 23.922 17.531 1 94.75 195 GLU A CA 1
ATOM 1593 C C . GLU A 1 195 ? -12.641 25.281 16.891 1 94.75 195 GLU A C 1
ATOM 1595 O O . GLU A 1 195 ? -13.273 26.281 17.234 1 94.75 195 GLU A O 1
ATOM 1600 N N . VAL A 1 196 ? -11.781 25.266 15.938 1 93.56 196 VAL A N 1
ATOM 1601 C CA . VAL A 1 196 ? -11.273 26.516 15.383 1 93.56 196 VAL A CA 1
ATOM 1602 C C . VAL A 1 196 ? -12.234 27.047 14.32 1 93.56 196 VAL A C 1
ATOM 1604 O O . VAL A 1 196 ? -12.453 28.25 14.211 1 93.56 196 VAL A O 1
ATOM 1607 N N . LEU A 1 197 ? -12.875 26.125 13.562 1 94.88 197 LEU A N 1
ATOM 1608 C CA . LEU A 1 197 ? -13.586 26.578 12.375 1 94.88 197 LEU A CA 1
ATOM 1609 C C . LEU A 1 197 ? -15.094 26.453 12.562 1 94.88 197 LEU A C 1
ATOM 1611 O O . LEU A 1 197 ? -15.867 27.141 11.891 1 94.88 197 LEU A O 1
ATOM 1615 N N . ILE A 1 198 ? -15.57 25.594 13.492 1 96.56 198 ILE A N 1
ATOM 1616 C CA . ILE A 1 198 ? -16.984 25.25 13.5 1 96.56 198 ILE A CA 1
ATOM 1617 C C . ILE A 1 198 ? -17.625 25.75 14.789 1 96.56 198 ILE A C 1
ATOM 1619 O O . ILE A 1 198 ? -18.656 26.422 14.75 1 96.56 198 ILE A O 1
ATOM 1623 N N . ALA A 1 199 ? -17.062 25.531 15.969 1 95.38 199 ALA A N 1
ATOM 1624 C CA . ALA A 1 199 ? -17.688 25.641 17.297 1 95.38 199 ALA A CA 1
ATOM 1625 C C . ALA A 1 199 ? -18.375 26.984 17.469 1 95.38 199 ALA A C 1
ATOM 1627 O O . ALA A 1 199 ? -19.484 27.062 18 1 95.38 199 ALA A O 1
ATOM 1628 N N . GLU A 1 200 ? -17.75 28.047 17.016 1 94.75 200 GLU A N 1
ATOM 1629 C CA . GLU A 1 200 ? -18.297 29.375 17.219 1 94.75 200 GLU A CA 1
ATOM 1630 C C . GLU A 1 200 ? -18.547 30.078 15.891 1 94.75 200 GLU A C 1
ATOM 1632 O O . GLU A 1 200 ? -18.328 31.281 15.766 1 94.75 200 GLU A O 1
ATOM 1637 N N . SER A 1 201 ? -18.984 29.297 14.969 1 95.44 201 SER A N 1
ATOM 1638 C CA . SER A 1 201 ? -19.172 29.891 13.648 1 95.44 201 SER A CA 1
ATOM 1639 C C . SER A 1 201 ? -20.578 29.609 13.109 1 95.44 201 SER A C 1
ATOM 1641 O O . SER A 1 201 ? -21.375 28.938 13.766 1 95.44 201 SER A O 1
ATOM 1643 N N . ASP A 1 202 ? -20.859 30.172 11.922 1 95.31 202 ASP A N 1
ATOM 1644 C CA . ASP A 1 202 ? -22.125 29.969 11.242 1 95.31 202 ASP A CA 1
ATOM 1645 C C . ASP A 1 202 ? -22.234 28.578 10.641 1 95.31 202 ASP A C 1
ATOM 1647 O O . ASP A 1 202 ? -23.297 28.156 10.18 1 95.31 202 ASP A O 1
ATOM 1651 N N . TRP A 1 203 ? -21.156 27.844 10.805 1 97.12 203 TRP A N 1
ATOM 1652 C CA . TRP A 1 203 ? -21.125 26.5 10.234 1 97.12 203 TRP A CA 1
ATOM 1653 C C . TRP A 1 203 ? -21.719 25.484 11.211 1 97.12 203 TRP A C 1
ATOM 1655 O O . TRP A 1 203 ? -22.031 24.359 10.828 1 97.12 203 TRP A O 1
ATOM 1665 N N . LEU A 1 204 ? -21.906 25.859 12.438 1 98.19 204 LEU A N 1
ATOM 1666 C CA . LEU A 1 204 ? -22.266 24.938 13.516 1 98.19 204 LEU A CA 1
ATOM 1667 C C . LEU A 1 204 ? -23.609 24.281 13.234 1 98.19 204 LEU A C 1
ATOM 1669 O O . LEU A 1 204 ? -23.766 23.062 13.422 1 98.19 204 LEU A O 1
ATOM 1673 N N . GLU A 1 205 ? -24.562 25.016 12.781 1 97.94 205 GLU A N 1
ATOM 1674 C CA . GLU A 1 205 ? -25.891 24.453 12.523 1 97.94 205 GLU A CA 1
ATOM 1675 C C . GLU A 1 205 ? -25.859 23.453 11.367 1 97.94 205 GLU A C 1
ATOM 1677 O O . GLU A 1 205 ? -26.531 22.422 11.414 1 97.94 205 GLU A O 1
ATOM 1682 N N . ARG A 1 206 ? -25.125 23.812 10.391 1 97.38 206 ARG A N 1
ATOM 1683 C CA . ARG A 1 206 ? -24.969 22.875 9.273 1 97.38 206 ARG A CA 1
ATOM 1684 C C . ARG A 1 206 ? -24.234 21.609 9.695 1 97.38 206 ARG A C 1
ATOM 1686 O O . ARG A 1 206 ? -24.562 20.516 9.25 1 97.38 206 ARG A O 1
ATOM 1693 N N . PHE A 1 207 ? -23.234 21.859 10.555 1 98.44 207 PHE A N 1
ATOM 1694 C CA . PHE A 1 207 ? -22.578 20.703 11.141 1 98.44 207 PHE A CA 1
ATOM 1695 C C . PHE A 1 207 ? -23.578 19.797 11.844 1 98.44 207 PHE A C 1
ATOM 1697 O O . PHE A 1 207 ? -23.594 18.594 11.625 1 98.44 207 PHE A O 1
ATOM 1704 N N . ARG A 1 208 ? -24.406 20.328 12.68 1 98.38 208 ARG A N 1
ATOM 1705 C CA . ARG A 1 208 ? -25.375 19.578 13.461 1 98.38 208 ARG A CA 1
ATOM 1706 C C . ARG A 1 208 ? -26.359 18.844 12.562 1 98.38 208 ARG A C 1
ATOM 1708 O O . ARG A 1 208 ? -26.781 17.734 12.859 1 98.38 208 ARG A O 1
ATOM 1715 N N . SER A 1 209 ? -26.656 19.422 11.43 1 97.81 209 SER A N 1
ATOM 1716 C CA . SER A 1 209 ? -27.594 18.828 10.484 1 97.81 209 SER A CA 1
ATOM 1717 C C . SER A 1 209 ? -27 17.594 9.797 1 97.81 209 SER A C 1
ATOM 1719 O O . SER A 1 209 ? -27.703 16.641 9.5 1 97.81 209 SER A O 1
ATOM 1721 N N . LEU A 1 210 ? -25.719 17.625 9.609 1 98.06 210 LEU A N 1
ATOM 1722 C CA . LEU A 1 210 ? -25.078 16.578 8.812 1 98.06 210 LEU A CA 1
ATOM 1723 C C . LEU A 1 210 ? -24.484 15.5 9.711 1 98.06 210 LEU A C 1
ATOM 1725 O O . LEU A 1 210 ? -24.531 14.32 9.375 1 98.06 210 LEU A O 1
ATOM 1729 N N . PHE A 1 211 ? -23.906 15.891 10.859 1 98.44 211 PHE A N 1
ATOM 1730 C CA . PHE A 1 211 ? -23.141 14.969 11.688 1 98.44 211 PHE A CA 1
ATOM 1731 C C . PHE A 1 211 ? -23.922 14.602 12.945 1 98.44 211 PHE A C 1
ATOM 1733 O O . PHE A 1 211 ? -23.656 13.57 13.562 1 98.44 211 PHE A O 1
ATOM 1740 N N . GLY A 1 212 ? -24.828 15.445 13.305 1 97.75 212 GLY A N 1
ATOM 1741 C CA . GLY A 1 212 ? -25.625 15.203 14.508 1 97.75 212 GLY A CA 1
ATOM 1742 C C . GLY A 1 212 ? -25.297 16.172 15.633 1 97.75 212 GLY A C 1
ATOM 1743 O O . GLY A 1 212 ? -24.516 17.109 15.453 1 97.75 212 GLY A O 1
ATOM 1744 N N . ASP A 1 213 ? -25.953 15.984 16.766 1 97.81 213 ASP A N 1
ATOM 1745 C CA . ASP A 1 213 ? -25.859 16.875 17.922 1 97.81 213 ASP A CA 1
ATOM 1746 C C . ASP A 1 213 ? -24.656 16.5 18.797 1 97.81 213 ASP A C 1
ATOM 1748 O O . ASP A 1 213 ? -24.734 15.586 19.609 1 97.81 213 ASP A O 1
ATOM 1752 N N . GLU A 1 214 ? -23.672 17.328 18.656 1 97.12 214 GLU A N 1
ATOM 1753 C CA . GLU A 1 214 ? -22.422 17.031 19.344 1 97.12 214 GLU A CA 1
ATOM 1754 C C . GLU A 1 214 ? -22.531 17.25 20.844 1 97.12 214 GLU A C 1
ATOM 1756 O O . GLU A 1 214 ? -21.688 16.812 21.625 1 97.12 214 GLU A O 1
ATOM 1761 N N . ARG A 1 215 ? -23.641 17.812 21.312 1 96.31 215 ARG A N 1
ATOM 1762 C CA . ARG A 1 215 ? -23.828 18.125 22.719 1 96.31 215 ARG A CA 1
ATOM 1763 C C . ARG A 1 215 ? -24.125 16.859 23.516 1 96.31 215 ARG A C 1
ATOM 1765 O O . ARG A 1 215 ? -24.047 16.859 24.75 1 96.31 215 ARG A O 1
ATOM 1772 N N . ARG A 1 216 ? -24.328 15.859 22.828 1 95.75 216 ARG A N 1
ATOM 1773 C CA . ARG A 1 216 ? -24.516 14.586 23.516 1 95.75 216 ARG A CA 1
ATOM 1774 C C . ARG A 1 216 ? -23.281 14.203 24.312 1 95.75 216 ARG A C 1
ATOM 1776 O O . ARG A 1 216 ? -22.156 14.523 23.906 1 95.75 216 ARG A O 1
ATOM 1783 N N . SER A 1 217 ? -23.516 13.5 25.422 1 97.19 217 SER A N 1
ATOM 1784 C CA . SER A 1 217 ? -22.406 13.125 26.297 1 97.19 217 SER A CA 1
ATOM 1785 C C . SER A 1 217 ? -21.359 12.312 25.531 1 97.19 217 SER A C 1
ATOM 1787 O O . SER A 1 217 ? -21.641 11.203 25.078 1 97.19 217 SER A O 1
ATOM 1789 N N . TYR A 1 218 ? -20.234 12.852 25.484 1 95.5 218 TYR A N 1
ATOM 1790 C CA . TYR A 1 218 ? -19.141 12.219 24.766 1 95.5 218 TYR A CA 1
ATOM 1791 C C . TYR A 1 218 ? -18.688 10.945 25.469 1 95.5 218 TYR A C 1
ATOM 1793 O O . TYR A 1 218 ? -18.625 9.883 24.859 1 95.5 218 TYR A O 1
ATOM 1801 N N . PRO A 1 219 ? -18.422 10.969 26.766 1 95.12 219 PRO A N 1
ATOM 1802 C CA . PRO A 1 219 ? -17.969 9.75 27.453 1 95.12 219 PRO A CA 1
ATOM 1803 C C . PRO A 1 219 ? -19 8.625 27.391 1 95.12 219 PRO A C 1
ATOM 1805 O O . PRO A 1 219 ? -18.641 7.461 27.219 1 95.12 219 PRO A O 1
ATOM 1808 N N . GLU A 1 220 ? -20.266 9 27.469 1 96.19 220 GLU A N 1
ATOM 1809 C CA . GLU A 1 220 ? -21.312 7.988 27.406 1 96.19 220 GLU A CA 1
ATOM 1810 C C . GLU A 1 220 ? -21.391 7.375 26 1 96.19 220 GLU A C 1
ATOM 1812 O O . GLU A 1 220 ? -21.641 6.176 25.859 1 96.19 220 GLU A O 1
ATOM 1817 N N . ALA A 1 221 ? -21.219 8.203 25.047 1 96 221 ALA A N 1
ATOM 1818 C CA . ALA A 1 221 ? -21.266 7.734 23.672 1 96 221 ALA A CA 1
ATOM 1819 C C . ALA A 1 221 ? -20.141 6.73 23.391 1 96 221 ALA A C 1
ATOM 1821 O O . ALA A 1 221 ? -20.375 5.695 22.766 1 96 221 ALA A O 1
ATOM 1822 N N . LEU A 1 222 ? -18.969 7.023 23.859 1 94.88 222 LEU A N 1
ATOM 1823 C CA . LEU A 1 222 ? -17.828 6.137 23.656 1 94.88 222 LEU A CA 1
ATOM 1824 C C . LEU A 1 222 ? -18.016 4.828 24.406 1 94.88 222 LEU A C 1
ATOM 1826 O O . LEU A 1 222 ? -17.719 3.752 23.875 1 94.88 222 LEU A O 1
ATOM 1830 N N . GLU A 1 223 ? -18.484 4.957 25.609 1 94.69 223 GLU A N 1
ATOM 1831 C CA . GLU A 1 223 ? -18.75 3.758 26.391 1 94.69 223 GLU A CA 1
ATOM 1832 C C . GLU A 1 223 ? -19.766 2.855 25.703 1 94.69 223 GLU A C 1
ATOM 1834 O O . GLU A 1 223 ? -19.578 1.637 25.641 1 94.69 223 GLU A O 1
ATOM 1839 N N . SER A 1 224 ? -20.812 3.471 25.234 1 94.94 224 SER A N 1
ATOM 1840 C CA . SER A 1 224 ? -21.844 2.717 24.531 1 94.94 224 SER A CA 1
ATOM 1841 C C . SER A 1 224 ? -21.266 2.039 23.281 1 94.94 224 SER A C 1
ATOM 1843 O O . SER A 1 224 ? -21.594 0.881 23 1 94.94 224 SER A O 1
ATOM 1845 N N . HIS A 1 225 ? -20.453 2.738 22.547 1 93.75 225 HIS A N 1
ATOM 1846 C CA . HIS A 1 225 ? -19.859 2.191 21.328 1 93.75 225 HIS A CA 1
ATOM 1847 C C . HIS A 1 225 ? -18.984 0.974 21.641 1 93.75 225 HIS A C 1
ATOM 1849 O O . HIS A 1 225 ? -19.031 -0.028 20.922 1 93.75 225 HIS A O 1
ATOM 1855 N N . TYR A 1 226 ? -18.219 1.035 22.688 1 91 226 TYR A N 1
ATOM 1856 C CA . TYR A 1 226 ? -17.297 -0.059 23.016 1 91 226 TYR A CA 1
ATOM 1857 C C . TYR A 1 226 ? -18.062 -1.238 23.609 1 91 226 TYR A C 1
ATOM 1859 O O . TYR A 1 226 ? -17.688 -2.395 23.406 1 91 226 TYR A O 1
ATOM 1867 N N . ARG A 1 227 ? -19.172 -0.998 24.297 1 93.31 227 ARG A N 1
ATOM 1868 C CA . ARG A 1 227 ? -19.969 -2.041 24.922 1 93.31 227 ARG A CA 1
ATOM 1869 C C . ARG A 1 227 ? -20.859 -2.744 23.906 1 93.31 227 ARG A C 1
ATOM 1871 O O . ARG A 1 227 ? -20.969 -3.973 23.906 1 93.31 227 ARG A O 1
ATOM 1878 N N . ASN A 1 228 ? -21.422 -1.928 23.047 1 94.75 228 ASN A N 1
ATOM 1879 C CA . ASN A 1 228 ? -22.469 -2.461 22.203 1 94.75 228 ASN A CA 1
ATOM 1880 C C . ASN A 1 228 ? -22.016 -2.586 20.75 1 94.75 228 ASN A C 1
ATOM 1882 O O . ASN A 1 228 ? -22.656 -3.262 19.953 1 94.75 228 ASN A O 1
ATOM 1886 N N . GLY A 1 229 ? -20.922 -1.963 20.422 1 93.38 229 GLY A N 1
ATOM 1887 C CA . GLY A 1 229 ? -20.516 -1.931 19.016 1 93.38 229 GLY A CA 1
ATOM 1888 C C . GLY A 1 229 ? -21.281 -0.909 18.203 1 93.38 229 GLY A C 1
ATOM 1889 O O . GLY A 1 229 ? -22.141 -0.202 18.719 1 93.38 229 GLY A O 1
ATOM 1890 N N . PRO A 1 230 ? -20.906 -0.822 16.953 1 94.19 230 PRO A N 1
ATOM 1891 C CA . PRO A 1 230 ? -21.609 0.117 16.062 1 94.19 230 PRO A CA 1
ATOM 1892 C C . PRO A 1 230 ? -23 -0.372 15.664 1 94.19 230 PRO A C 1
ATOM 1894 O O . PRO A 1 230 ? -23.297 -1.562 15.797 1 94.19 230 PRO A O 1
ATOM 1897 N N . PRO A 1 231 ? -23.828 0.481 15.203 1 93.69 231 PRO A N 1
ATOM 1898 C CA . PRO A 1 231 ? -25.109 0.03 14.641 1 93.69 231 PRO A CA 1
ATOM 1899 C C . PRO A 1 231 ? -24.922 -0.917 13.453 1 93.69 231 PRO A C 1
ATOM 1901 O O . PRO A 1 231 ? -23.922 -0.833 12.742 1 93.69 231 PRO A O 1
ATOM 1904 N N . GLU A 1 232 ? -25.75 -1.907 13.203 1 91.81 232 GLU A N 1
ATOM 1905 C CA . GLU A 1 232 ? -25.641 -2.936 12.172 1 91.81 232 GLU A CA 1
ATOM 1906 C C . GLU A 1 232 ? -25.469 -2.316 10.789 1 91.81 232 GLU A C 1
ATOM 1908 O O . GLU A 1 232 ? -24.688 -2.805 9.977 1 91.81 232 GLU A O 1
ATOM 1913 N N . ASN A 1 233 ? -26.047 -1.142 10.43 1 93.88 233 ASN A N 1
ATOM 1914 C CA . ASN A 1 233 ? -25.969 -0.539 9.102 1 93.88 233 ASN A CA 1
ATOM 1915 C C . ASN A 1 233 ? -25.172 0.758 9.125 1 93.88 233 ASN A C 1
ATOM 1917 O O . ASN A 1 233 ? -25.484 1.699 8.391 1 93.88 233 ASN A O 1
ATOM 1921 N N . TRP A 1 234 ? -24.125 0.641 9.992 1 95.62 234 TRP A N 1
ATOM 1922 C CA . TRP A 1 234 ? -23.359 1.875 10.141 1 95.62 234 TRP A CA 1
ATOM 1923 C C . TRP A 1 234 ? -22.734 2.297 8.812 1 95.62 234 TRP A C 1
ATOM 1925 O O . TRP A 1 234 ? -22.562 3.49 8.555 1 95.62 234 TRP A O 1
ATOM 1935 N N . GLN A 1 235 ? -22.453 1.353 7.898 1 94.44 235 GLN A N 1
ATOM 1936 C CA . GLN A 1 235 ? -21.734 1.612 6.652 1 94.44 235 GLN A CA 1
ATOM 1937 C C . GLN A 1 235 ? -22.562 2.496 5.723 1 94.44 235 GLN A C 1
ATOM 1939 O O . GLN A 1 235 ? -22.031 3.121 4.809 1 94.44 235 GLN A O 1
ATOM 1944 N N . GLU A 1 236 ? -23.766 2.539 5.922 1 95.88 236 GLU A N 1
ATOM 1945 C CA . GLU A 1 236 ? -24.641 3.35 5.082 1 95.88 236 GLU A CA 1
ATOM 1946 C C . GLU A 1 236 ? -24.484 4.836 5.379 1 95.88 236 GLU A C 1
ATOM 1948 O O . GLU A 1 236 ? -24.766 5.68 4.527 1 95.88 236 GLU A O 1
ATOM 1953 N N . ASN A 1 237 ? -23.984 5.066 6.594 1 96.75 237 ASN A N 1
ATOM 1954 C CA . ASN A 1 237 ? -24.031 6.465 7 1 96.75 237 ASN A CA 1
ATOM 1955 C C . ASN A 1 237 ? -22.672 6.973 7.461 1 96.75 237 ASN A C 1
ATOM 1957 O O . ASN A 1 237 ? -22.469 8.18 7.59 1 96.75 237 ASN A O 1
ATOM 1961 N N . PHE A 1 238 ? -21.812 6.008 7.742 1 98 238 PHE A N 1
ATOM 1962 C CA . PHE A 1 238 ? -20.547 6.398 8.336 1 98 238 PHE A CA 1
ATOM 1963 C C . PHE A 1 238 ? -19.375 5.773 7.57 1 98 238 PHE A C 1
ATOM 1965 O O . PHE A 1 238 ? -19.516 4.68 7.02 1 98 238 PHE A O 1
ATOM 1972 N N . ILE A 1 239 ? -18.266 6.445 7.496 1 97.56 239 ILE A N 1
ATOM 1973 C CA . ILE A 1 239 ? -17.109 6.008 6.738 1 97.56 239 ILE A CA 1
ATOM 1974 C C . ILE A 1 239 ? -16.391 4.891 7.488 1 97.56 239 ILE A C 1
ATOM 1976 O O . ILE A 1 239 ? -15.68 4.082 6.883 1 97.56 239 ILE A O 1
ATOM 1980 N N . SER A 1 240 ? -16.531 4.855 8.812 1 96.44 240 SER A N 1
ATOM 1981 C CA . SER A 1 240 ? -15.992 3.811 9.68 1 96.44 240 SER A CA 1
ATOM 1982 C C . SER A 1 240 ? -16.938 3.5 10.828 1 96.44 240 SER A C 1
ATOM 1984 O O . SER A 1 240 ? -17.859 4.281 11.109 1 96.44 240 SER A O 1
ATOM 1986 N N . SER A 1 241 ? -16.734 2.344 11.469 1 95.31 241 SER A N 1
ATOM 1987 C CA . SER A 1 241 ? -17.562 2.01 12.625 1 95.31 241 SER A CA 1
ATOM 1988 C C . SER A 1 241 ? -17.375 3.02 13.75 1 95.31 241 SER A C 1
ATOM 1990 O O . SER A 1 241 ? -18.328 3.4 14.422 1 95.31 241 SER A O 1
ATOM 1992 N N . TYR A 1 242 ? -16.172 3.496 13.93 1 95.31 242 TYR A N 1
ATOM 1993 C CA . TYR A 1 242 ? -15.844 4.43 15 1 95.31 242 TYR A CA 1
ATOM 1994 C C . TYR A 1 242 ? -16.516 5.781 14.773 1 95.31 242 TYR A C 1
ATOM 1996 O O . TYR A 1 242 ? -16.859 6.48 15.727 1 95.31 242 TYR A O 1
ATOM 2004 N N . ALA A 1 243 ? -16.719 6.133 13.531 1 97.31 243 ALA A N 1
ATOM 2005 C CA . ALA A 1 243 ? -17.406 7.371 13.188 1 97.31 243 ALA A CA 1
ATOM 2006 C C . ALA A 1 243 ? -18.828 7.383 13.75 1 97.31 243 ALA A C 1
ATOM 2008 O O . ALA A 1 243 ? -19.391 8.445 14.016 1 97.31 243 ALA A O 1
ATOM 2009 N N . SER A 1 244 ? -19.375 6.227 13.953 1 97.12 244 SER A N 1
ATOM 2010 C CA . SER A 1 244 ? -20.75 6.129 14.422 1 97.12 244 SER A CA 1
ATOM 2011 C C . SER A 1 244 ? -20.844 6.375 15.922 1 97.12 244 SER A C 1
ATOM 2013 O O . SER A 1 244 ? -21.938 6.496 16.469 1 97.12 244 SER A O 1
ATOM 2015 N N . ALA A 1 245 ? -19.75 6.523 16.578 1 97.12 245 ALA A N 1
ATOM 2016 C CA . ALA A 1 245 ? -19.719 6.602 18.047 1 97.12 245 ALA A CA 1
ATOM 2017 C C . ALA A 1 245 ? -20.25 7.949 18.531 1 97.12 245 ALA A C 1
ATOM 2019 O O . ALA A 1 245 ? -20.953 8.023 19.531 1 97.12 245 ALA A O 1
ATOM 2020 N N . HIS A 1 246 ? -19.906 9.008 17.859 1 98 246 HIS A N 1
ATOM 2021 C CA . HIS A 1 246 ? -20.234 10.375 18.25 1 98 246 HIS A CA 1
ATOM 2022 C C . HIS A 1 246 ? -20.062 11.336 17.078 1 98 246 HIS A C 1
ATOM 2024 O O . HIS A 1 246 ? -19.172 11.141 16.234 1 98 246 HIS A O 1
ATOM 2030 N N . PRO A 1 247 ? -20.859 12.414 17.031 1 98.44 247 PRO A N 1
ATOM 2031 C CA . PRO A 1 247 ? -20.734 13.375 15.93 1 98.44 247 PRO A CA 1
ATOM 2032 C C . PRO A 1 247 ? -19.312 13.922 15.781 1 98.44 247 PRO A C 1
ATOM 2034 O O . PRO A 1 247 ? -18.844 14.125 14.656 1 98.44 247 PRO A O 1
ATOM 2037 N N . TRP A 1 248 ? -18.594 14.102 16.859 1 98.5 248 TRP A N 1
ATOM 2038 C CA . TRP A 1 248 ? -17.219 14.578 16.797 1 98.5 248 TRP A CA 1
ATOM 2039 C C . TRP A 1 248 ? -16.312 13.547 16.141 1 98.5 248 TRP A C 1
ATOM 2041 O O . TRP A 1 248 ? -15.367 13.906 15.438 1 98.5 248 TRP A O 1
ATOM 2051 N N . GLU A 1 249 ? -16.578 12.273 16.391 1 98.25 249 GLU A N 1
ATOM 2052 C CA . GLU A 1 249 ? -15.781 11.219 15.758 1 98.25 249 GLU A CA 1
ATOM 2053 C C . GLU A 1 249 ? -16.125 11.094 14.273 1 98.25 249 GLU A C 1
ATOM 2055 O O . GLU A 1 249 ? -15.234 10.859 13.445 1 98.25 249 GLU A O 1
ATOM 2060 N N . ASP A 1 250 ? -17.406 11.227 14.031 1 98.62 250 ASP A N 1
ATOM 2061 C CA . ASP A 1 250 ? -17.828 11.227 12.633 1 98.62 250 ASP A CA 1
ATOM 2062 C C . ASP A 1 250 ? -17.141 12.344 11.852 1 98.62 250 ASP A C 1
ATOM 2064 O O . ASP A 1 250 ? -16.625 12.125 10.75 1 98.62 250 ASP A O 1
ATOM 2068 N N . TRP A 1 251 ? -17.125 13.5 12.469 1 98.75 251 TRP A N 1
ATOM 2069 C CA . TRP A 1 251 ? -16.453 14.656 11.883 1 98.75 251 TRP A CA 1
ATOM 2070 C C . TRP A 1 251 ? -14.969 14.383 11.68 1 98.75 251 TRP A C 1
ATOM 2072 O O . TRP A 1 251 ? -14.438 14.57 10.578 1 98.75 251 TRP A O 1
ATOM 2082 N N . ALA A 1 252 ? -14.297 13.93 12.688 1 98.69 252 ALA A N 1
ATOM 2083 C CA . ALA A 1 252 ? -12.852 13.719 12.641 1 98.69 252 ALA A CA 1
ATOM 2084 C C . ALA A 1 252 ? -12.492 12.648 11.609 1 98.69 252 ALA A C 1
ATOM 2086 O O . ALA A 1 252 ? -11.516 12.797 10.875 1 98.69 252 ALA A O 1
ATOM 2087 N N . GLU A 1 253 ? -13.273 11.586 11.555 1 98.44 253 GLU A N 1
ATOM 2088 C CA . GLU A 1 253 ? -13.047 10.547 10.562 1 98.44 253 GLU A CA 1
ATOM 2089 C C . GLU A 1 253 ? -13.25 11.078 9.148 1 98.44 253 GLU A C 1
ATOM 2091 O O . GLU A 1 253 ? -12.453 10.805 8.25 1 98.44 253 GLU A O 1
ATOM 2096 N N . SER A 1 254 ? -14.32 11.812 8.984 1 98.81 254 SER A N 1
ATOM 2097 C CA . SER A 1 254 ? -14.594 12.391 7.668 1 98.81 254 SER A CA 1
ATOM 2098 C C . SER A 1 254 ? -13.5 13.367 7.258 1 98.81 254 SER A C 1
ATOM 2100 O O . SER A 1 254 ? -13.062 13.367 6.102 1 98.81 254 SER A O 1
ATOM 2102 N N . TRP A 1 255 ? -13.055 14.156 8.195 1 98.75 255 TRP A N 1
ATOM 2103 C CA . TRP A 1 255 ? -11.961 15.086 7.945 1 98.75 255 TRP A CA 1
ATOM 2104 C C . TRP A 1 255 ? -10.711 14.344 7.488 1 98.75 255 TRP A C 1
ATOM 2106 O O . TRP A 1 255 ? -10.07 14.734 6.512 1 98.75 255 TRP A O 1
ATOM 2116 N N . ALA A 1 256 ? -10.359 13.328 8.211 1 98.62 256 ALA A N 1
ATOM 2117 C CA . ALA A 1 256 ? -9.195 12.516 7.859 1 98.62 256 ALA A CA 1
ATOM 2118 C C . ALA A 1 256 ? -9.312 11.984 6.434 1 98.62 256 ALA A C 1
ATOM 2120 O O . ALA A 1 256 ? -8.344 12.047 5.664 1 98.62 256 ALA A O 1
ATOM 2121 N N . HIS A 1 257 ? -10.484 11.484 6.082 1 98.62 257 HIS A N 1
ATOM 2122 C CA . HIS A 1 257 ? -10.688 10.922 4.754 1 98.62 257 HIS A CA 1
ATOM 2123 C C . HIS A 1 257 ? -10.609 12 3.68 1 98.62 257 HIS A C 1
ATOM 2125 O O . HIS A 1 257 ? -10.094 11.758 2.584 1 98.62 257 HIS A O 1
ATOM 2131 N N . TYR A 1 258 ? -11.148 13.195 3.977 1 98.56 258 TYR A N 1
ATOM 2132 C CA . TYR A 1 258 ? -11 14.297 3.033 1 98.56 258 TYR A CA 1
ATOM 2133 C C . TYR A 1 258 ? -9.531 14.57 2.744 1 98.56 258 TYR A C 1
ATOM 2135 O O . TYR A 1 258 ? -9.141 14.766 1.588 1 98.56 258 TYR A O 1
ATOM 2143 N N . LEU A 1 259 ? -8.68 14.555 3.754 1 98.44 259 LEU A N 1
ATOM 2144 C CA . LEU A 1 259 ? -7.25 14.781 3.582 1 98.44 259 LEU A CA 1
ATOM 2145 C C . LEU A 1 259 ? -6.613 13.648 2.787 1 98.44 259 LEU A C 1
ATOM 2147 O O . LEU A 1 259 ? -5.746 13.883 1.94 1 98.44 259 LEU A O 1
ATOM 2151 N N . HIS A 1 260 ? -7.008 12.367 3.08 1 98.38 260 HIS A N 1
ATOM 2152 C CA . HIS A 1 260 ? -6.539 11.242 2.277 1 98.38 260 HIS A CA 1
ATOM 2153 C C . HIS A 1 260 ? -6.785 11.484 0.792 1 98.38 260 HIS A C 1
ATOM 2155 O O . HIS A 1 260 ? -5.875 11.336 -0.026 1 98.38 260 HIS A O 1
ATOM 2161 N N . ILE A 1 261 ? -8 11.938 0.551 1 98.06 261 ILE A N 1
ATOM 2162 C CA . ILE A 1 261 ? -8.461 12.086 -0.823 1 98.06 261 ILE A CA 1
ATOM 2163 C C . ILE A 1 261 ? -7.652 13.18 -1.522 1 98.06 261 ILE A C 1
ATOM 2165 O O . ILE A 1 261 ? -7.035 12.93 -2.562 1 98.06 261 ILE A O 1
ATOM 2169 N N . VAL A 1 262 ? -7.539 14.281 -0.939 1 97.94 262 VAL A N 1
ATOM 2170 C CA . VAL A 1 262 ? -6.941 15.438 -1.598 1 97.94 262 VAL A CA 1
ATOM 2171 C C . VAL A 1 262 ? -5.438 15.219 -1.759 1 97.94 262 VAL A C 1
ATOM 2173 O O . VAL A 1 262 ? -4.883 15.445 -2.834 1 97.94 262 VAL A O 1
ATOM 2176 N N . ASP A 1 263 ? -4.793 14.734 -0.728 1 98 263 ASP A N 1
ATOM 2177 C CA . ASP A 1 263 ? -3.35 14.516 -0.778 1 98 263 ASP A CA 1
ATOM 2178 C C . ASP A 1 263 ? -2.984 13.492 -1.853 1 98 263 ASP A C 1
ATOM 2180 O O . ASP A 1 263 ? -2.018 13.688 -2.594 1 98 263 ASP A O 1
ATOM 2184 N N . THR A 1 264 ? -3.699 12.453 -1.889 1 98.31 264 THR A N 1
ATOM 2185 C CA . THR A 1 264 ? -3.404 11.391 -2.844 1 98.31 264 THR A CA 1
ATOM 2186 C C . THR A 1 264 ? -3.703 11.844 -4.27 1 98.31 264 THR A C 1
ATOM 2188 O O . THR A 1 264 ? -2.947 11.547 -5.195 1 98.31 264 THR A O 1
ATOM 2191 N N . LEU A 1 265 ? -4.773 12.594 -4.418 1 97.94 265 LEU A N 1
ATOM 2192 C CA . LEU A 1 265 ? -5.121 13.109 -5.738 1 97.94 265 LEU A CA 1
ATOM 2193 C C . LEU A 1 265 ? -4.094 14.133 -6.211 1 97.94 265 LEU A C 1
ATOM 2195 O O . LEU A 1 265 ? -3.811 14.227 -7.41 1 97.94 265 LEU A O 1
ATOM 2199 N N . GLU A 1 266 ? -3.541 14.914 -5.297 1 97.69 266 GLU A N 1
ATOM 2200 C CA . GLU A 1 266 ? -2.445 15.797 -5.695 1 97.69 266 GLU A CA 1
ATOM 2201 C C . GLU A 1 266 ? -1.29 15 -6.297 1 97.69 266 GLU A C 1
ATOM 2203 O O . GLU A 1 266 ? -0.708 15.406 -7.305 1 97.69 266 GLU A O 1
ATOM 2208 N N . THR A 1 267 ? -0.947 13.93 -5.633 1 97.62 267 THR A N 1
ATOM 2209 C CA . THR A 1 267 ? 0.143 13.094 -6.125 1 97.62 267 THR A CA 1
ATOM 2210 C C . THR A 1 267 ? -0.18 12.539 -7.512 1 97.62 267 THR A C 1
ATOM 2212 O O . THR A 1 267 ? 0.673 12.547 -8.398 1 97.62 267 THR A O 1
ATOM 2215 N N . ALA A 1 268 ? -1.404 12.078 -7.668 1 97.25 268 ALA A N 1
ATOM 2216 C CA . ALA A 1 268 ? -1.829 11.594 -8.977 1 97.25 268 ALA A CA 1
ATOM 2217 C C . ALA A 1 268 ? -1.7 12.68 -10.031 1 97.25 268 ALA A C 1
ATOM 2219 O O . ALA A 1 268 ? -1.211 12.43 -11.141 1 97.25 268 ALA A O 1
ATOM 2220 N N . TYR A 1 269 ? -2.139 13.883 -9.672 1 96 269 TYR A N 1
ATOM 2221 C CA . TYR A 1 269 ? -2.021 15.031 -10.562 1 96 269 TYR A CA 1
ATOM 2222 C C . TYR A 1 269 ? -0.561 15.312 -10.898 1 96 269 TYR A C 1
ATOM 2224 O O . TYR A 1 269 ? -0.216 15.523 -12.062 1 96 269 TYR A O 1
ATOM 2232 N N . ALA A 1 270 ? 0.28 15.305 -9.891 1 95.31 270 ALA A N 1
ATOM 2233 C CA . ALA A 1 270 ? 1.696 15.609 -10.07 1 95.31 270 ALA A CA 1
ATOM 2234 C C . ALA A 1 270 ? 2.354 14.633 -11.039 1 95.31 270 ALA A C 1
ATOM 2236 O O . ALA A 1 270 ? 3.205 15.023 -11.844 1 95.31 270 ALA A O 1
ATOM 2237 N N . PHE A 1 271 ? 1.94 13.445 -11.031 1 94.81 271 PHE A N 1
ATOM 2238 C CA . PHE A 1 271 ? 2.504 12.422 -11.898 1 94.81 271 PHE A CA 1
ATOM 2239 C C . PHE A 1 271 ? 1.812 12.422 -13.258 1 94.81 271 PHE A C 1
ATOM 2241 O O . PHE A 1 271 ? 2.189 11.664 -14.156 1 94.81 271 PHE A O 1
ATOM 2248 N N . GLY A 1 272 ? 0.832 13.289 -13.445 1 93.94 272 GLY A N 1
ATOM 2249 C CA . GLY A 1 272 ? 0.079 13.305 -14.688 1 93.94 272 GLY A CA 1
ATOM 2250 C C . GLY A 1 272 ? -0.569 11.969 -15.008 1 93.94 272 GLY A C 1
ATOM 2251 O O . GLY A 1 272 ? -0.497 11.492 -16.141 1 93.94 272 GLY A O 1
ATOM 2252 N N . LEU A 1 273 ? -1.132 11.359 -14.023 1 94.81 273 LEU A N 1
ATOM 2253 C CA . LEU A 1 273 ? -1.744 10.047 -14.172 1 94.81 273 LEU A CA 1
ATOM 2254 C C . LEU A 1 273 ? -3.018 10.125 -15.008 1 94.81 273 LEU A C 1
ATOM 2256 O O . LEU A 1 273 ? -3.717 11.141 -14.977 1 94.81 273 LEU A O 1
ATOM 2260 N N . ALA A 1 274 ? -3.238 9.148 -15.719 1 94.56 274 ALA A N 1
ATOM 2261 C CA . ALA A 1 274 ? -4.5 8.938 -16.422 1 94.56 274 ALA A CA 1
ATOM 2262 C C . ALA A 1 274 ? -4.938 7.477 -16.344 1 94.56 274 ALA A C 1
ATOM 2264 O O . ALA A 1 274 ? -4.102 6.566 -16.328 1 94.56 274 ALA A O 1
ATOM 2265 N N . ILE A 1 275 ? -6.195 7.293 -16.25 1 94.12 275 ILE A N 1
ATOM 2266 C CA . ILE A 1 275 ? -6.797 5.969 -16.172 1 94.12 275 ILE A CA 1
ATOM 2267 C C . ILE A 1 275 ? -7.832 5.812 -17.281 1 94.12 275 ILE A C 1
ATOM 2269 O O . ILE A 1 275 ? -8.789 6.582 -17.359 1 94.12 275 ILE A O 1
ATOM 2273 N N . ASN A 1 276 ? -7.57 4.945 -18.125 1 91.69 276 ASN A N 1
ATOM 2274 C CA . ASN A 1 276 ? -8.461 4.609 -19.234 1 91.69 276 ASN A CA 1
ATOM 2275 C C . ASN A 1 276 ? -8.539 3.104 -19.469 1 91.69 276 ASN A C 1
ATOM 2277 O O . ASN A 1 276 ? -7.895 2.574 -20.375 1 91.69 276 ASN A O 1
ATOM 2281 N N . PRO A 1 277 ? -9.367 2.463 -18.672 1 90.31 277 PRO A N 1
ATOM 2282 C CA . PRO A 1 277 ? -9.391 0.999 -18.688 1 90.31 277 PRO A CA 1
ATOM 2283 C C . PRO A 1 277 ? -9.57 0.431 -20.094 1 90.31 277 PRO A C 1
ATOM 2285 O O . PRO A 1 277 ? -10.328 0.992 -20.891 1 90.31 277 PRO A O 1
ATOM 2288 N N . LYS A 1 278 ? -8.977 -0.686 -20.359 1 84.94 278 LYS A N 1
ATOM 2289 C CA . LYS A 1 278 ? -9 -1.344 -21.672 1 84.94 278 LYS A CA 1
ATOM 2290 C C . LYS A 1 278 ? -10.289 -2.143 -21.859 1 84.94 278 LYS A C 1
ATOM 2292 O O . LYS A 1 278 ? -10.664 -2.463 -22.984 1 84.94 278 LYS A O 1
ATOM 2297 N N . LEU A 1 279 ? -10.867 -2.439 -20.812 1 81.94 279 LEU A N 1
ATOM 2298 C CA . LEU A 1 279 ? -12.117 -3.184 -20.891 1 81.94 279 LEU A CA 1
ATOM 2299 C C . LEU A 1 279 ? -13.219 -2.336 -21.516 1 81.94 279 LEU A C 1
ATOM 2301 O O . LEU A 1 279 ? -13.492 -1.222 -21.062 1 81.94 279 LEU A O 1
ATOM 2305 N N . THR A 1 280 ? -13.695 -2.84 -22.594 1 75.5 280 THR A N 1
ATOM 2306 C CA . THR A 1 280 ? -14.719 -2.105 -23.312 1 75.5 280 THR A CA 1
ATOM 2307 C C . THR A 1 280 ? -16.047 -2.154 -22.578 1 75.5 280 THR A C 1
ATOM 2309 O O . THR A 1 280 ? -16.375 -3.156 -21.938 1 75.5 280 THR A O 1
ATOM 2312 N N . GLY A 1 281 ? -16.797 -1.137 -22.609 1 69.88 281 GLY A N 1
ATOM 2313 C CA . GLY A 1 281 ? -18.141 -1.118 -22.094 1 69.88 281 GLY A CA 1
ATOM 2314 C C . GLY A 1 281 ? -18.219 -0.811 -20.609 1 69.88 281 GLY A C 1
ATOM 2315 O O . GLY A 1 281 ? -19.25 -1.015 -19.969 1 69.88 281 GLY A O 1
ATOM 2316 N N . ILE A 1 282 ? -17.078 -0.554 -20.031 1 68 282 ILE A N 1
ATOM 2317 C CA . ILE A 1 282 ? -17.109 -0.234 -18.609 1 68 282 ILE A CA 1
ATOM 2318 C C . ILE A 1 282 ? -17.562 1.214 -18.422 1 68 282 ILE A C 1
ATOM 2320 O O . ILE A 1 282 ? -17.359 2.057 -19.297 1 68 282 ILE A O 1
ATOM 2324 N N . PRO A 1 283 ? -18.25 1.346 -17.266 1 66.19 283 PRO A N 1
ATOM 2325 C CA . PRO A 1 283 ? -18.703 2.709 -16.984 1 66.19 283 PRO A CA 1
ATOM 2326 C C . PRO A 1 283 ? -17.578 3.734 -17.047 1 66.19 283 PRO A C 1
ATOM 2328 O O . PRO A 1 283 ? -16.438 3.436 -16.656 1 66.19 283 PRO A O 1
ATOM 2331 N N . ASP A 1 284 ? -17.891 4.793 -17.5 1 66.44 284 ASP A N 1
ATOM 2332 C CA . ASP A 1 284 ? -17 5.938 -17.641 1 66.44 284 ASP A CA 1
ATOM 2333 C C . ASP A 1 284 ? -16.391 6.332 -16.297 1 66.44 284 ASP A C 1
ATOM 2335 O O . ASP A 1 284 ? -15.336 6.957 -16.25 1 66.44 284 ASP A O 1
ATOM 2339 N N . ILE A 1 285 ? -17.016 5.859 -15.305 1 68.56 285 ILE A N 1
ATOM 2340 C CA . ILE A 1 285 ? -16.625 6.297 -13.969 1 68.56 285 ILE A CA 1
ATOM 2341 C C . ILE A 1 285 ? -15.242 5.758 -13.633 1 68.56 285 ILE A C 1
ATOM 2343 O O . ILE A 1 285 ? -14.562 6.277 -12.742 1 68.56 285 ILE A O 1
ATOM 2347 N N . VAL A 1 286 ? -14.789 4.906 -14.422 1 75.62 286 VAL A N 1
ATOM 2348 C CA . VAL A 1 286 ? -13.484 4.316 -14.148 1 75.62 286 VAL A CA 1
ATOM 2349 C C . VAL A 1 286 ? -12.398 5.102 -14.883 1 75.62 286 VAL A C 1
ATOM 2351 O O . VAL A 1 286 ? -11.234 5.074 -14.492 1 75.62 286 VAL A O 1
ATOM 2354 N N . SER A 1 287 ? -12.797 5.875 -15.836 1 84.31 287 SER A N 1
ATOM 2355 C CA . SER A 1 287 ? -11.828 6.625 -16.625 1 84.31 287 SER A CA 1
ATOM 2356 C C . SER A 1 287 ? -11.641 8.039 -16.078 1 84.31 287 SER A C 1
ATOM 2358 O O . SER A 1 287 ? -12.602 8.68 -15.672 1 84.31 287 SER A O 1
ATOM 2360 N N . THR A 1 288 ? -10.406 8.406 -15.938 1 87.25 288 THR A N 1
ATOM 2361 C CA . THR A 1 288 ? -10.156 9.758 -15.453 1 87.25 288 THR A CA 1
ATOM 2362 C C . THR A 1 288 ? -8.75 10.219 -15.836 1 87.25 288 THR A C 1
ATOM 2364 O O . THR A 1 288 ? -7.887 9.398 -16.141 1 87.25 288 THR A O 1
ATOM 2367 N N . GLN A 1 289 ? -8.758 11.516 -16.016 1 85.88 289 GLN A N 1
ATOM 2368 C CA . GLN A 1 289 ? -7.477 12.203 -16.109 1 85.88 289 GLN A CA 1
ATOM 2369 C C . GLN A 1 289 ? -7.32 13.234 -14.992 1 85.88 289 GLN A C 1
ATOM 2371 O O . GLN A 1 289 ? -8.25 13.992 -14.711 1 85.88 289 GLN A O 1
ATOM 2376 N N . PHE A 1 290 ? -6.242 13.203 -14.398 1 89.62 290 PHE A N 1
ATOM 2377 C CA . PHE A 1 290 ? -5.992 14.102 -13.273 1 89.62 290 PHE A CA 1
ATOM 2378 C C . PHE A 1 290 ? -5.309 15.383 -13.734 1 89.62 290 PHE A C 1
ATOM 2380 O O . PHE A 1 290 ? -4.09 15.516 -13.633 1 89.62 290 PHE A O 1
ATOM 2387 N N . THR A 1 291 ? -6.09 16.344 -14.125 1 85.56 291 THR A N 1
ATOM 2388 C CA . THR A 1 291 ? -5.523 17.5 -14.82 1 85.56 291 THR A CA 1
ATOM 2389 C C . THR A 1 291 ? -5.551 18.734 -13.93 1 85.56 291 THR A C 1
ATOM 2391 O O . THR A 1 291 ? -5 19.781 -14.297 1 85.56 291 THR A O 1
ATOM 2394 N N . VAL A 1 292 ? -6.148 18.578 -12.797 1 89.31 292 VAL A N 1
ATOM 2395 C CA . VAL A 1 292 ? -6.25 19.734 -11.906 1 89.31 292 VAL A CA 1
ATOM 2396 C C . VAL A 1 292 ? -5.684 19.375 -10.531 1 89.31 292 VAL A C 1
ATOM 2398 O O . VAL A 1 292 ? -5.895 18.266 -10.031 1 89.31 292 VAL A O 1
ATOM 2401 N N . ASP A 1 293 ? -4.961 20.375 -10.008 1 93.19 293 ASP A N 1
ATOM 2402 C CA . ASP A 1 293 ? -4.48 20.219 -8.641 1 93.19 293 ASP A CA 1
ATOM 2403 C C . ASP A 1 293 ? -5.645 20.062 -7.664 1 93.19 293 ASP A C 1
ATOM 2405 O O . ASP A 1 293 ? -6.5 20.938 -7.562 1 93.19 293 ASP A O 1
ATOM 2409 N N . ALA A 1 294 ? -5.605 18.984 -6.918 1 93.31 294 ALA A N 1
ATOM 2410 C CA . ALA A 1 294 ? -6.711 18.609 -6.043 1 93.31 294 ALA A CA 1
ATOM 2411 C C . ALA A 1 294 ? -6.934 19.672 -4.961 1 93.31 294 ALA A C 1
ATOM 2413 O O . ALA A 1 294 ? -8.055 19.828 -4.473 1 93.31 294 ALA A O 1
ATOM 2414 N N . TYR A 1 295 ? -5.926 20.391 -4.543 1 93.19 295 TYR A N 1
ATOM 2415 C CA . TYR A 1 295 ? -6.027 21.406 -3.504 1 93.19 295 TYR A CA 1
ATOM 2416 C C . TYR A 1 295 ? -6.812 22.609 -4 1 93.19 295 TYR A C 1
ATOM 2418 O O . TYR A 1 295 ? -7.277 23.422 -3.201 1 93.19 295 TYR A O 1
ATOM 2426 N N . GLY A 1 296 ? -6.945 22.719 -5.301 1 87.88 296 GLY A N 1
ATOM 2427 C CA . GLY A 1 296 ? -7.625 23.891 -5.852 1 87.88 296 GLY A CA 1
ATOM 2428 C C . GLY A 1 296 ? -8.969 23.547 -6.477 1 87.88 296 GLY A C 1
ATOM 2429 O O . GLY A 1 296 ? -9.602 24.406 -7.098 1 87.88 296 GLY A O 1
ATOM 2430 N N . TYR A 1 297 ? -9.406 22.375 -6.293 1 87.12 297 TYR A N 1
ATOM 2431 C CA . TYR A 1 297 ? -10.656 21.953 -6.926 1 87.12 297 TYR A CA 1
ATOM 2432 C C . TYR A 1 297 ? -11.852 22.609 -6.25 1 87.12 297 TYR A C 1
ATOM 2434 O O . TYR A 1 297 ? -11.961 22.594 -5.023 1 87.12 297 TYR A O 1
ATOM 2442 N N . VAL A 1 298 ? -12.75 23.078 -7.102 1 85.88 298 VAL A N 1
ATOM 2443 C CA . VAL A 1 298 ? -13.922 23.75 -6.555 1 85.88 298 VAL A CA 1
ATOM 2444 C C . VAL A 1 298 ? -15.102 22.781 -6.488 1 85.88 298 VAL A C 1
ATOM 2446 O O . VAL A 1 298 ? -15.828 22.75 -5.492 1 85.88 298 VAL A O 1
ATOM 2449 N N . ASP A 1 299 ? -15.172 21.953 -7.512 1 91.5 299 ASP A N 1
ATOM 2450 C CA . ASP A 1 299 ? -16.297 21.016 -7.57 1 91.5 299 ASP A CA 1
ATOM 2451 C C . ASP A 1 299 ? -15.938 19.703 -6.883 1 91.5 299 ASP A C 1
ATOM 2453 O O . ASP A 1 299 ? -15.172 18.906 -7.422 1 91.5 299 ASP A O 1
ATOM 2457 N N . PHE A 1 300 ? -16.594 19.484 -5.754 1 94.88 300 PHE A N 1
ATOM 2458 C CA . PHE A 1 300 ? -16.281 18.297 -4.973 1 94.88 300 PHE A CA 1
ATOM 2459 C C . PHE A 1 300 ? -16.656 17.031 -5.727 1 94.88 300 PHE A C 1
ATOM 2461 O O . PHE A 1 300 ? -16 16 -5.609 1 94.88 300 PHE A O 1
ATOM 2468 N N . SER A 1 301 ? -17.688 17.062 -6.496 1 93.38 301 SER A N 1
ATOM 2469 C CA . SER A 1 301 ? -18.141 15.875 -7.223 1 93.38 301 SER A CA 1
ATOM 2470 C C . SER A 1 301 ? -17.062 15.375 -8.18 1 93.38 301 SER A C 1
ATOM 2472 O O . SER A 1 301 ? -16.906 14.164 -8.367 1 93.38 301 SER A O 1
ATOM 2474 N N . GLN A 1 302 ? -16.391 16.25 -8.758 1 91.38 302 GLN A N 1
ATOM 2475 C CA . GLN A 1 302 ? -15.297 15.867 -9.641 1 91.38 302 GLN A CA 1
ATOM 2476 C C . GLN A 1 302 ? -14.148 15.227 -8.859 1 91.38 302 GLN A C 1
ATOM 2478 O O . GLN A 1 302 ? -13.555 14.242 -9.312 1 91.38 302 GLN A O 1
ATOM 2483 N N . LEU A 1 303 ? -13.898 15.875 -7.758 1 94.31 303 LEU A N 1
ATOM 2484 C CA . LEU A 1 303 ? -12.867 15.328 -6.883 1 94.31 303 LEU A CA 1
ATOM 2485 C C . LEU A 1 303 ? -13.211 13.898 -6.477 1 94.31 303 LEU A C 1
ATOM 2487 O O . LEU A 1 303 ? -12.352 13.016 -6.516 1 94.31 303 LEU A O 1
ATOM 2491 N N . LEU A 1 304 ? -14.414 13.688 -6.125 1 95.12 304 LEU A N 1
ATOM 2492 C CA . LEU A 1 304 ? -14.859 12.375 -5.664 1 95.12 304 LEU A CA 1
ATOM 2493 C C . LEU A 1 304 ? -14.812 11.359 -6.801 1 95.12 304 LEU A C 1
ATOM 2495 O O . LEU A 1 304 ? -14.43 10.203 -6.59 1 95.12 304 LEU A O 1
ATOM 2499 N N . ASN A 1 305 ? -15.172 11.766 -7.969 1 93.06 305 ASN A N 1
ATOM 2500 C CA . ASN A 1 305 ? -15.117 10.875 -9.125 1 93.06 305 ASN A CA 1
ATOM 2501 C C . ASN A 1 305 ? -13.688 10.43 -9.422 1 93.06 305 ASN A C 1
ATOM 2503 O O . ASN A 1 305 ? -13.438 9.25 -9.664 1 93.06 305 ASN A O 1
ATOM 2507 N N . GLN A 1 306 ? -12.805 11.359 -9.383 1 94.69 306 GLN A N 1
ATOM 2508 C CA . GLN A 1 306 ? -11.398 11.047 -9.602 1 94.69 306 GLN A CA 1
ATOM 2509 C C . GLN A 1 306 ? -10.875 10.094 -8.531 1 94.69 306 GLN A C 1
ATOM 2511 O O . GLN A 1 306 ? -10.117 9.172 -8.828 1 94.69 306 GLN A O 1
ATOM 2516 N N . TRP A 1 307 ? -11.297 10.375 -7.355 1 96.5 307 TRP A N 1
ATOM 2517 C CA . TRP A 1 307 ? -10.875 9.539 -6.242 1 96.5 307 TRP A CA 1
ATOM 2518 C C . TRP A 1 307 ? -11.352 8.102 -6.43 1 96.5 307 TRP A C 1
ATOM 2520 O O . TRP A 1 307 ? -10.602 7.152 -6.188 1 96.5 307 TRP A O 1
ATOM 2530 N N . THR A 1 308 ? -12.57 7.957 -6.855 1 94.44 308 THR A N 1
ATOM 2531 C CA . THR A 1 308 ? -13.148 6.633 -7.066 1 94.44 308 THR A CA 1
ATOM 2532 C C . THR A 1 308 ? -12.344 5.848 -8.094 1 94.44 308 THR A C 1
ATOM 2534 O O . THR A 1 308 ? -11.969 4.695 -7.855 1 94.44 308 THR A O 1
ATOM 2537 N N . SER A 1 309 ? -12.008 6.465 -9.156 1 94.38 309 SER A N 1
ATOM 2538 C CA . SER A 1 309 ? -11.211 5.832 -10.203 1 94.38 309 SER A CA 1
ATOM 2539 C C . SER A 1 309 ? -9.82 5.469 -9.695 1 94.38 309 SER A C 1
ATOM 2541 O O . SER A 1 309 ? -9.328 4.363 -9.938 1 94.38 309 SER A O 1
ATOM 2543 N N . LEU A 1 310 ? -9.258 6.406 -9.008 1 96.81 310 LEU A N 1
ATOM 2544 C CA . LEU A 1 310 ? -7.891 6.207 -8.523 1 96.81 310 LEU A CA 1
ATOM 2545 C C . LEU A 1 310 ? -7.828 5.055 -7.527 1 96.81 310 LEU A C 1
ATOM 2547 O O . LEU A 1 310 ? -6.914 4.227 -7.586 1 96.81 310 LEU A O 1
ATOM 2551 N N . THR A 1 311 ? -8.789 5.012 -6.648 1 96.62 311 THR A N 1
ATOM 2552 C CA . THR A 1 311 ? -8.742 4.004 -5.594 1 96.62 311 THR A CA 1
ATOM 2553 C C . THR A 1 311 ? -8.953 2.605 -6.176 1 96.62 311 THR A C 1
ATOM 2555 O O . THR A 1 311 ? -8.352 1.637 -5.703 1 96.62 311 THR A O 1
ATOM 2558 N N . LEU A 1 312 ? -9.773 2.436 -7.176 1 94.88 312 LEU A N 1
ATOM 2559 C CA . LEU A 1 312 ? -9.938 1.145 -7.832 1 94.88 312 LEU A CA 1
ATOM 2560 C C . LEU A 1 312 ? -8.617 0.657 -8.414 1 94.88 312 LEU A C 1
ATOM 2562 O O . LEU A 1 312 ? -8.242 -0.5 -8.219 1 94.88 312 LEU A O 1
ATOM 2566 N N . ALA A 1 313 ? -7.969 1.55 -9.047 1 96.06 313 ALA A N 1
ATOM 2567 C CA . ALA A 1 313 ? -6.688 1.208 -9.656 1 96.06 313 ALA A CA 1
ATOM 2568 C C . ALA A 1 313 ? -5.633 0.912 -8.594 1 96.06 313 ALA A C 1
ATOM 2570 O O . ALA A 1 313 ? -4.938 -0.103 -8.664 1 96.06 313 ALA A O 1
ATOM 2571 N N . LEU A 1 314 ? -5.543 1.82 -7.629 1 97.44 314 LEU A N 1
ATOM 2572 C CA . LEU A 1 314 ? -4.527 1.709 -6.586 1 97.44 314 LEU A CA 1
ATOM 2573 C C . LEU A 1 314 ? -4.695 0.415 -5.797 1 97.44 314 LEU A C 1
ATOM 2575 O O . LEU A 1 314 ? -3.715 -0.273 -5.508 1 97.44 314 LEU A O 1
ATOM 2579 N N . ASN A 1 315 ? -5.93 0.126 -5.43 1 97.62 315 ASN A N 1
ATOM 2580 C CA . ASN A 1 315 ? -6.195 -1.12 -4.719 1 97.62 315 ASN A CA 1
ATOM 2581 C C . ASN A 1 315 ? -5.789 -2.336 -5.547 1 97.62 315 ASN A C 1
ATOM 2583 O O . ASN A 1 315 ? -5.172 -3.268 -5.031 1 97.62 315 ASN A O 1
ATOM 2587 N N . SER A 1 316 ? -6.117 -2.311 -6.777 1 97.38 316 SER A N 1
ATOM 2588 C CA . SER A 1 316 ? -5.789 -3.422 -7.66 1 97.38 316 SER A CA 1
ATOM 2589 C C . SER A 1 316 ? -4.277 -3.576 -7.816 1 97.38 316 SER A C 1
ATOM 2591 O O . SER A 1 316 ? -3.762 -4.695 -7.824 1 97.38 316 SER A O 1
ATOM 2593 N N . LEU A 1 317 ? -3.602 -2.475 -7.969 1 98.25 317 LEU A N 1
ATOM 2594 C CA . LEU A 1 317 ? -2.148 -2.508 -8.086 1 98.25 317 LEU A CA 1
ATOM 2595 C C . LEU A 1 317 ? -1.515 -3.082 -6.824 1 98.25 317 LEU A C 1
ATOM 2597 O O . LEU A 1 317 ? -0.615 -3.922 -6.906 1 98.25 317 LEU A O 1
ATOM 2601 N N . ASN A 1 318 ? -1.986 -2.643 -5.668 1 98 318 ASN A N 1
ATOM 2602 C CA . ASN A 1 318 ? -1.482 -3.182 -4.41 1 98 318 ASN A CA 1
ATOM 2603 C C . ASN A 1 318 ? -1.73 -4.684 -4.305 1 98 318 ASN A C 1
ATOM 2605 O O . ASN A 1 318 ? -0.858 -5.43 -3.857 1 98 318 ASN A O 1
ATOM 2609 N N . ARG A 1 319 ? -2.883 -5.09 -4.746 1 97.69 319 ARG A N 1
ATOM 2610 C CA . ARG A 1 319 ? -3.211 -6.512 -4.688 1 97.69 319 ARG A CA 1
ATOM 2611 C C . ARG A 1 319 ? -2.275 -7.324 -5.578 1 97.69 319 ARG A C 1
ATOM 2613 O O . ARG A 1 319 ? -1.921 -8.461 -5.246 1 97.69 319 ARG A O 1
ATOM 2620 N N . SER A 1 320 ? -1.879 -6.754 -6.648 1 97.94 320 SER A N 1
ATOM 2621 C CA . SER A 1 320 ? -0.956 -7.434 -7.551 1 97.94 320 SER A CA 1
ATOM 2622 C C . SER A 1 320 ? 0.398 -7.664 -6.887 1 97.94 320 SER A C 1
ATOM 2624 O O . SER A 1 320 ? 1.124 -8.594 -7.25 1 97.94 320 SER A O 1
ATOM 2626 N N . MET A 1 321 ? 0.695 -6.875 -5.91 1 97.56 321 MET A N 1
ATOM 2627 C CA . MET A 1 321 ? 1.938 -7.004 -5.156 1 97.56 321 MET A CA 1
ATOM 2628 C C . MET A 1 321 ? 1.735 -7.875 -3.922 1 97.56 321 MET A C 1
ATOM 2630 O O . MET A 1 321 ? 2.676 -8.109 -3.162 1 97.56 321 MET A O 1
ATOM 2634 N N . GLY A 1 322 ? 0.502 -8.336 -3.711 1 97.25 322 GLY A N 1
ATOM 2635 C CA . GLY A 1 322 ? 0.175 -9.117 -2.529 1 97.25 322 GLY A CA 1
ATOM 2636 C C . GLY A 1 322 ? -0.096 -8.266 -1.305 1 97.25 322 GLY A C 1
ATOM 2637 O O . GLY A 1 322 ? -0.118 -8.773 -0.181 1 97.25 322 GLY A O 1
ATOM 2638 N N . LEU A 1 323 ? -0.255 -6.969 -1.521 1 97.25 323 LEU A N 1
ATOM 2639 C CA . LEU A 1 323 ? -0.457 -6.023 -0.427 1 97.25 323 LEU A CA 1
ATOM 2640 C C . LEU A 1 323 ? -1.941 -5.746 -0.217 1 97.25 323 LEU A C 1
ATOM 2642 O O . LEU A 1 323 ? -2.75 -5.938 -1.128 1 97.25 323 LEU A O 1
ATOM 2646 N N . PRO A 1 324 ? -2.305 -5.363 1.023 1 95.81 324 PRO A N 1
ATOM 2647 C CA . PRO A 1 324 ? -3.699 -4.988 1.259 1 95.81 324 PRO A CA 1
ATOM 2648 C C . PRO A 1 324 ? -4.113 -3.742 0.476 1 95.81 324 PRO A C 1
ATOM 2650 O O . PRO A 1 324 ? -3.256 -2.998 -0.007 1 95.81 324 PRO A O 1
ATOM 2653 N N . ASP A 1 325 ? -5.414 -3.57 0.396 1 96.56 325 ASP A N 1
ATOM 2654 C CA . ASP A 1 325 ? -5.961 -2.395 -0.276 1 96.56 325 ASP A CA 1
ATOM 2655 C C . ASP A 1 325 ? -5.441 -1.107 0.362 1 96.56 325 ASP A C 1
ATOM 2657 O O . ASP A 1 325 ? -5.348 -1.011 1.587 1 96.56 325 ASP A O 1
ATOM 2661 N N . THR A 1 326 ? -5.09 -0.127 -0.493 1 97.06 326 THR A N 1
ATOM 2662 C CA . THR A 1 326 ? -4.664 1.188 -0.032 1 97.06 326 THR A CA 1
ATOM 2663 C C . THR A 1 326 ? -5.816 1.931 0.634 1 97.06 326 THR A C 1
ATOM 2665 O O . THR A 1 326 ? -5.629 2.594 1.656 1 97.06 326 THR A O 1
ATOM 2668 N N . TYR A 1 327 ? -6.945 1.787 0.046 1 97.69 327 TYR A N 1
ATOM 2669 C CA . TYR A 1 327 ? -8.148 2.443 0.547 1 97.69 327 TYR A CA 1
ATOM 2670 C C . TYR A 1 327 ? -9.32 1.47 0.592 1 97.69 327 TYR A C 1
ATOM 2672 O O . TYR A 1 327 ? -10.141 1.436 -0.328 1 97.69 327 TYR A O 1
ATOM 2680 N N . PRO A 1 328 ? -9.469 0.784 1.73 1 96 328 PRO A N 1
ATOM 2681 C CA . PRO A 1 328 ? -10.5 -0.245 1.868 1 96 328 PRO A CA 1
ATOM 2682 C C . PRO A 1 328 ? -11.82 0.313 2.393 1 96 328 PRO A C 1
ATOM 2684 O O . PRO A 1 328 ? -12.492 -0.334 3.201 1 96 328 PRO A O 1
ATOM 2687 N N . PHE A 1 329 ? -12.258 1.534 2.004 1 96.19 329 PHE A N 1
ATOM 2688 C CA . PHE A 1 329 ? -13.461 2.178 2.523 1 96.19 329 PHE A CA 1
ATOM 2689 C C . PHE A 1 329 ? -14.477 2.408 1.41 1 96.19 329 PHE A C 1
ATOM 2691 O O . PHE A 1 329 ? -14.109 2.492 0.236 1 96.19 329 PHE A O 1
ATOM 2698 N N . VAL A 1 330 ? -15.641 2.439 1.771 1 92.75 330 VAL A N 1
ATOM 2699 C CA . VAL A 1 330 ? -16.734 2.758 0.862 1 92.75 330 VAL A CA 1
ATOM 2700 C C . VAL A 1 330 ? -17.312 4.133 1.199 1 92.75 330 VAL A C 1
ATOM 2702 O O . VAL A 1 330 ? -17.609 4.418 2.359 1 92.75 330 VAL A O 1
ATOM 2705 N N . ILE A 1 331 ? -17.422 4.93 0.244 1 97.12 331 ILE A N 1
ATOM 2706 C CA . ILE A 1 331 ? -17.984 6.258 0.442 1 97.12 331 ILE A CA 1
ATOM 2707 C C . ILE A 1 331 ? -19.453 6.266 0.006 1 97.12 331 ILE A C 1
ATOM 2709 O O . ILE A 1 331 ? -19.75 6.41 -1.182 1 97.12 331 ILE A O 1
ATOM 2713 N N . SER A 1 332 ? -20.328 6.141 0.972 1 96.88 332 SER A N 1
ATOM 2714 C CA . SER A 1 332 ? -21.766 6.191 0.711 1 96.88 332 SER A CA 1
ATOM 2715 C C . SER A 1 332 ? -22.219 7.613 0.411 1 96.88 332 SER A C 1
ATOM 2717 O O . SER A 1 332 ? -21.453 8.562 0.579 1 96.88 332 SER A O 1
ATOM 2719 N N . THR A 1 333 ? -23.469 7.758 0.035 1 97 333 THR A N 1
ATOM 2720 C CA . THR A 1 333 ? -24.016 9.062 -0.308 1 97 333 THR A CA 1
ATOM 2721 C C . THR A 1 333 ? -23.984 9.992 0.899 1 97 333 THR A C 1
ATOM 2723 O O . THR A 1 333 ? -23.516 11.133 0.803 1 97 333 THR A O 1
ATOM 2726 N N . PRO A 1 334 ? -24.422 9.508 2.096 1 97.94 334 PRO A N 1
ATOM 2727 C CA . PRO A 1 334 ? -24.328 10.398 3.256 1 97.94 334 PRO A CA 1
ATOM 2728 C C . PRO A 1 334 ? -22.891 10.812 3.582 1 97.94 334 PRO A C 1
ATOM 2730 O O . PRO A 1 334 ? -22.656 11.961 3.943 1 97.94 334 PRO A O 1
ATOM 2733 N N . VAL A 1 335 ? -22 9.898 3.463 1 98.31 335 VAL A N 1
ATOM 2734 C CA . VAL A 1 335 ? -20.594 10.203 3.723 1 98.31 335 VAL A CA 1
ATOM 2735 C C . VAL A 1 335 ? -20.078 11.219 2.701 1 98.31 335 VAL A C 1
ATOM 2737 O O . VAL A 1 335 ? -19.344 12.141 3.051 1 98.31 335 VAL A O 1
ATOM 2740 N N . SER A 1 336 ? -20.531 11.07 1.46 1 98.31 336 SER A N 1
ATOM 2741 C CA . SER A 1 336 ? -20.156 12.016 0.411 1 98.31 336 SER A CA 1
ATOM 2742 C C . SER A 1 336 ? -20.609 13.43 0.756 1 98.31 336 SER A C 1
ATOM 2744 O O . SER A 1 336 ? -19.891 14.398 0.504 1 98.31 336 SER A O 1
ATOM 2746 N N . LYS A 1 337 ? -21.734 13.539 1.298 1 98.44 337 LYS A N 1
ATOM 2747 C CA . LYS A 1 337 ? -22.266 14.844 1.684 1 98.44 337 LYS A CA 1
ATOM 2748 C C . LYS A 1 337 ? -21.422 15.469 2.795 1 98.44 337 LYS A C 1
ATOM 2750 O O . LYS A 1 337 ? -21.188 16.672 2.803 1 98.44 337 LYS A O 1
ATOM 2755 N N . LYS A 1 338 ? -21.031 14.648 3.707 1 98.62 338 LYS A N 1
ATOM 2756 C CA . LYS A 1 338 ? -20.172 15.125 4.789 1 98.62 338 LYS A CA 1
ATOM 2757 C C . LYS A 1 338 ? -18.828 15.609 4.25 1 98.62 338 LYS A C 1
ATOM 2759 O O . LYS A 1 338 ? -18.328 16.656 4.664 1 98.62 338 LYS A O 1
ATOM 2764 N N . LEU A 1 339 ? -18.281 14.844 3.354 1 98.62 339 LEU A N 1
ATOM 2765 C CA . LEU A 1 339 ? -17.031 15.234 2.732 1 98.62 339 LEU A CA 1
ATOM 2766 C C . LEU A 1 339 ? -17.188 16.516 1.938 1 98.62 339 LEU A C 1
ATOM 2768 O O . LEU A 1 339 ? -16.297 17.375 1.949 1 98.62 339 LEU A O 1
ATOM 2772 N N . ALA A 1 340 ? -18.281 16.672 1.288 1 98.19 340 ALA A N 1
ATOM 2773 C CA . ALA A 1 340 ? -18.578 17.891 0.535 1 98.19 340 ALA A CA 1
ATOM 2774 C C . ALA A 1 340 ? -18.641 19.094 1.46 1 98.19 340 ALA A C 1
ATOM 2776 O O . ALA A 1 340 ? -18.203 20.188 1.103 1 98.19 340 ALA A O 1
ATOM 2777 N N . PHE A 1 341 ? -19.281 18.922 2.584 1 98.12 341 PHE A N 1
ATOM 2778 C CA . PHE A 1 341 ? -19.344 19.984 3.588 1 98.12 341 PHE A CA 1
ATOM 2779 C C . PHE A 1 341 ? -17.953 20.453 3.988 1 98.12 341 PHE A C 1
ATOM 2781 O O . PHE A 1 341 ? -17.688 21.641 4.043 1 98.12 341 PHE A O 1
ATOM 2788 N N . ILE A 1 342 ? -17.047 19.484 4.227 1 98.19 342 ILE A N 1
ATOM 2789 C CA . ILE A 1 342 ? -15.672 19.797 4.613 1 98.19 342 ILE A CA 1
ATOM 2790 C C . ILE A 1 342 ? -14.969 20.516 3.471 1 98.19 342 ILE A C 1
ATOM 2792 O O . ILE A 1 342 ? -14.25 21.5 3.699 1 98.19 342 ILE A O 1
ATOM 2796 N N . HIS A 1 343 ? -15.172 20.031 2.309 1 97.75 343 HIS A N 1
ATOM 2797 C CA . HIS A 1 343 ? -14.617 20.656 1.119 1 97.75 343 HIS A CA 1
ATOM 2798 C C . HIS A 1 343 ? -15.023 22.125 1.029 1 97.75 343 HIS A C 1
ATOM 2800 O O . HIS A 1 343 ? -14.188 23 0.776 1 97.75 343 HIS A O 1
ATOM 2806 N N . GLU A 1 344 ? -16.281 22.375 1.212 1 96.69 344 GLU A N 1
ATOM 2807 C CA . GLU A 1 344 ? -16.797 23.734 1.169 1 96.69 344 GLU A CA 1
ATOM 2808 C C . GLU A 1 344 ? -16.172 24.594 2.271 1 96.69 344 GLU A C 1
ATOM 2810 O O . GLU A 1 344 ? -15.789 25.75 2.031 1 96.69 344 GLU A O 1
ATOM 2815 N N . LEU A 1 345 ? -16.141 24.078 3.404 1 96.31 345 LEU A N 1
ATOM 2816 C CA . LEU A 1 345 ? -15.578 24.766 4.555 1 96.31 345 LEU A CA 1
ATOM 2817 C C . LEU A 1 345 ? -14.141 25.203 4.289 1 96.31 345 LEU A C 1
ATOM 2819 O O . LEU A 1 345 ? -13.781 26.359 4.52 1 96.31 345 LEU A O 1
ATOM 2823 N N . ILE A 1 346 ? -13.312 24.297 3.771 1 95.19 346 ILE A N 1
ATOM 2824 C CA . ILE A 1 346 ? -11.891 24.531 3.545 1 95.19 346 ILE A CA 1
ATOM 2825 C C . ILE A 1 346 ? -11.719 25.531 2.408 1 95.19 346 ILE A C 1
ATOM 2827 O O . ILE A 1 346 ? -10.883 26.438 2.494 1 95.19 346 ILE A O 1
ATOM 2831 N N . ASN A 1 347 ? -12.547 25.422 1.392 1 91.81 347 ASN A N 1
ATOM 2832 C CA . ASN A 1 347 ? -12.43 26.328 0.249 1 91.81 347 ASN A CA 1
ATOM 2833 C C . ASN A 1 347 ? -12.859 27.75 0.608 1 91.81 347 ASN A C 1
ATOM 2835 O O . ASN A 1 347 ? -12.328 28.719 0.061 1 91.81 347 ASN A O 1
ATOM 2839 N N . ARG A 1 348 ? -13.82 27.844 1.412 1 88.62 348 ARG A N 1
ATOM 2840 C CA . ARG A 1 348 ? -14.25 29.156 1.854 1 88.62 348 ARG A CA 1
ATOM 2841 C C . ARG A 1 348 ? -13.164 29.844 2.68 1 88.62 348 ARG A C 1
ATOM 2843 O O . ARG A 1 348 ? -13.008 31.062 2.621 1 88.62 348 ARG A O 1
ATOM 2850 N N . ASN A 1 349 ? -12.523 29.094 3.365 1 80.88 349 ASN A N 1
ATOM 2851 C CA . ASN A 1 349 ? -11.422 29.641 4.16 1 80.88 349 ASN A CA 1
ATOM 2852 C C . ASN A 1 349 ? -10.281 30.109 3.275 1 80.88 349 ASN A C 1
ATOM 2854 O O . ASN A 1 349 ? -9.586 31.078 3.615 1 80.88 349 ASN A O 1
ATOM 2858 N N . MET A 1 350 ? -10.008 29.422 2.295 1 73 350 MET A N 1
ATOM 2859 C CA . MET A 1 350 ? -8.93 29.781 1.376 1 73 350 MET A CA 1
ATOM 2860 C C . MET A 1 350 ? -9.211 31.109 0.684 1 73 350 MET A C 1
ATOM 2862 O O . MET A 1 350 ? -8.297 31.891 0.445 1 73 350 MET A O 1
ATOM 2866 N N . LYS A 1 351 ? -10.422 31.453 0.346 1 67.56 351 LYS A N 1
ATOM 2867 C CA . LYS A 1 351 ? -10.805 32.656 -0.361 1 67.56 351 LYS A CA 1
ATOM 2868 C C . LYS A 1 351 ? -10.789 33.875 0.574 1 67.56 351 LYS A C 1
ATOM 2870 O O . LYS A 1 351 ? -10.617 35 0.128 1 67.56 351 LYS A O 1
ATOM 2875 N N . GLN A 1 352 ? -11.07 33.688 1.719 1 58.81 352 GLN A N 1
ATOM 2876 C CA . GLN A 1 352 ? -11.07 34.812 2.646 1 58.81 352 GLN A CA 1
ATOM 2877 C C . GLN A 1 352 ? -9.656 35.344 2.865 1 58.81 352 GLN A C 1
ATOM 2879 O O . GLN A 1 352 ? -9.469 36.5 3.248 1 58.81 352 GLN A O 1
ATOM 2884 N N . GLU A 1 353 ? -8.602 34.656 2.361 1 51.84 353 GLU A N 1
ATOM 2885 C CA . GLU A 1 353 ? -7.266 35.219 2.512 1 51.84 353 GLU A CA 1
ATOM 2886 C C . GLU A 1 353 ? -6.68 35.625 1.162 1 51.84 353 GLU A C 1
ATOM 2888 O O . GLU A 1 353 ? -6.926 34.969 0.15 1 51.84 353 GLU A O 1
ATOM 2893 N N . MET B 1 1 ? -3.217 -8.203 -12.055 1 91.38 1 MET B N 1
ATOM 2894 C CA . MET B 1 1 ? -4.441 -8.859 -12.508 1 91.38 1 MET B CA 1
ATOM 2895 C C . MET B 1 1 ? -5.176 -8 -13.531 1 91.38 1 MET B C 1
ATOM 2897 O O . MET B 1 1 ? -5.234 -6.777 -13.391 1 91.38 1 MET B O 1
ATOM 2901 N N . LYS B 1 2 ? -5.711 -8.648 -14.484 1 93.56 2 LYS B N 1
ATOM 2902 C CA . LYS B 1 2 ? -6.527 -7.93 -15.453 1 93.56 2 LYS B CA 1
ATOM 2903 C C . LYS B 1 2 ? -7.887 -7.566 -14.867 1 93.56 2 LYS B C 1
ATOM 2905 O O . LYS B 1 2 ? -8.211 -7.969 -13.75 1 93.56 2 LYS B O 1
ATOM 2910 N N . LEU B 1 3 ? -8.594 -6.73 -15.586 1 93.94 3 LEU B N 1
ATOM 2911 C CA . LEU B 1 3 ? -9.953 -6.352 -15.219 1 93.94 3 LEU B CA 1
ATOM 2912 C C . LEU B 1 3 ? -10.969 -7.305 -15.852 1 93.94 3 LEU B C 1
ATOM 2914 O O . LEU B 1 3 ? -10.742 -7.82 -16.938 1 93.94 3 LEU B O 1
ATOM 2918 N N . PHE B 1 4 ? -12.008 -7.492 -15.07 1 94.69 4 PHE B N 1
ATOM 2919 C CA . PHE B 1 4 ? -13.094 -8.336 -15.555 1 94.69 4 PHE B CA 1
ATOM 2920 C C . PHE B 1 4 ? -14.406 -7.566 -15.586 1 94.69 4 PHE B C 1
ATOM 2922 O O . PHE B 1 4 ? -14.508 -6.473 -15.023 1 94.69 4 PHE B O 1
ATOM 2929 N N . LYS B 1 5 ? -15.359 -8.094 -16.297 1 92.88 5 LYS B N 1
ATOM 2930 C CA . LYS B 1 5 ? -16.719 -7.551 -16.328 1 92.88 5 LYS B CA 1
ATOM 2931 C C . LYS B 1 5 ? -17.75 -8.664 -16.219 1 92.88 5 LYS B C 1
ATOM 2933 O O . LYS B 1 5 ? -17.531 -9.773 -16.719 1 92.88 5 LYS B O 1
ATOM 2938 N N . CYS B 1 6 ? -18.781 -8.305 -15.578 1 93.75 6 CYS B N 1
ATOM 2939 C CA . CYS B 1 6 ? -19.891 -9.258 -15.461 1 93.75 6 CYS B CA 1
ATOM 2940 C C . CYS B 1 6 ? -20.484 -9.57 -16.828 1 93.75 6 CYS B C 1
ATOM 2942 O O . CYS B 1 6 ? -20.953 -8.672 -17.531 1 93.75 6 CYS B O 1
ATOM 2944 N N . GLY B 1 7 ? -20.531 -10.82 -17.156 1 90.56 7 GLY B N 1
ATOM 2945 C CA . GLY B 1 7 ? -21.031 -11.25 -18.453 1 90.56 7 GLY B CA 1
ATOM 2946 C C . GLY B 1 7 ? -22.516 -10.977 -18.641 1 90.56 7 GLY B C 1
ATOM 2947 O O . GLY B 1 7 ? -23.016 -11.023 -19.766 1 90.56 7 GLY B O 1
ATOM 2948 N N . HIS B 1 8 ? -23.141 -10.617 -17.562 1 92.12 8 HIS B N 1
ATOM 2949 C CA . HIS B 1 8 ? -24.578 -10.375 -17.609 1 92.12 8 HIS B CA 1
ATOM 2950 C C . HIS B 1 8 ? -24.891 -8.883 -17.734 1 92.12 8 HIS B C 1
ATOM 2952 O O . HIS B 1 8 ? -25.672 -8.469 -18.578 1 92.12 8 HIS B O 1
ATOM 2958 N N . CYS B 1 9 ? -24.312 -8.078 -16.906 1 92.5 9 CYS B N 1
ATOM 2959 C CA . CYS B 1 9 ? -24.719 -6.676 -16.875 1 92.5 9 CYS B CA 1
ATOM 2960 C C . CYS B 1 9 ? -23.531 -5.77 -17.219 1 92.5 9 CYS B C 1
ATOM 2962 O O . CYS B 1 9 ? -23.672 -4.543 -17.234 1 92.5 9 CYS B O 1
ATOM 2964 N N . ARG B 1 10 ? -22.344 -6.289 -17.312 1 90.38 10 ARG B N 1
ATOM 2965 C CA . ARG B 1 10 ? -21.141 -5.613 -17.781 1 90.38 10 ARG B CA 1
ATOM 2966 C C . ARG B 1 10 ? -20.516 -4.773 -16.672 1 90.38 10 ARG B C 1
ATOM 2968 O O . ARG B 1 10 ? -19.594 -3.988 -16.922 1 90.38 10 ARG B O 1
ATOM 2975 N N . GLN B 1 11 ? -21 -4.988 -15.5 1 91.62 11 GLN B N 1
ATOM 2976 C CA . GLN B 1 11 ? -20.406 -4.332 -14.344 1 91.62 11 GLN B CA 1
ATOM 2977 C C . GLN B 1 11 ? -18.938 -4.734 -14.18 1 91.62 11 GLN B C 1
ATOM 2979 O O . GLN B 1 11 ? -18.578 -5.895 -14.383 1 91.62 11 GLN B O 1
ATOM 2984 N N . LEU B 1 12 ? -18.109 -3.707 -13.836 1 92.81 12 LEU B N 1
ATOM 2985 C CA . LEU B 1 12 ? -16.719 -3.979 -13.531 1 92.81 12 LEU B CA 1
ATOM 2986 C C . LEU B 1 12 ? -16.594 -4.953 -12.367 1 92.81 12 LEU B C 1
ATOM 2988 O O . LEU B 1 12 ? -17.266 -4.789 -11.344 1 92.81 12 LEU B O 1
ATOM 2992 N N . THR B 1 13 ? -15.828 -6.012 -12.555 1 94.38 13 THR B N 1
ATOM 2993 C CA . THR B 1 13 ? -15.586 -7.004 -11.516 1 94.38 13 THR B CA 1
ATOM 2994 C C . THR B 1 13 ? -14.094 -7.309 -11.391 1 94.38 13 THR B C 1
ATOM 2996 O O . THR B 1 13 ? -13.297 -6.871 -12.219 1 94.38 13 THR B O 1
ATOM 2999 N N . PHE B 1 14 ? -13.766 -7.949 -10.305 1 95.12 14 PHE B N 1
ATOM 3000 C CA . PHE B 1 14 ? -12.367 -8.242 -9.992 1 95.12 14 PHE B CA 1
ATOM 3001 C C . PHE B 1 14 ? -12.164 -9.727 -9.75 1 95.12 14 PHE B C 1
ATOM 3003 O O . PHE B 1 14 ? -13.133 -10.469 -9.547 1 95.12 14 PHE B O 1
ATOM 3010 N N . PHE B 1 15 ? -11 -10.117 -9.742 1 97.12 15 PHE B N 1
ATOM 3011 C CA . PHE B 1 15 ? -10.523 -11.492 -9.812 1 97.12 15 PHE B CA 1
ATOM 3012 C C . PHE B 1 15 ? -11.164 -12.344 -8.727 1 97.12 15 PHE B C 1
ATOM 3014 O O . PHE B 1 15 ? -11.539 -13.492 -8.969 1 97.12 15 PHE B O 1
ATOM 3021 N N . GLU B 1 16 ? -11.383 -11.82 -7.539 1 96.5 16 GLU B N 1
ATOM 3022 C CA . GLU B 1 16 ? -11.812 -12.602 -6.379 1 96.5 16 GLU B CA 1
ATOM 3023 C C . GLU B 1 16 ? -13.32 -12.523 -6.184 1 96.5 16 GLU B C 1
ATOM 3025 O O . GLU B 1 16 ? -13.867 -13.164 -5.285 1 96.5 16 GLU B O 1
ATOM 3030 N N . ASN B 1 17 ? -13.984 -11.766 -7.012 1 97.06 17 ASN B N 1
ATOM 3031 C CA . ASN B 1 17 ? -15.414 -11.578 -6.812 1 97.06 17 ASN B CA 1
ATOM 3032 C C . ASN B 1 17 ? -16.188 -12.883 -6.988 1 97.06 17 ASN B C 1
ATOM 3034 O O . ASN B 1 17 ? -15.867 -13.68 -7.867 1 97.06 17 ASN B O 1
ATOM 3038 N N . THR B 1 18 ? -17.203 -13 -6.121 1 97.38 18 THR B N 1
ATOM 3039 C CA . THR B 1 18 ? -18.047 -14.188 -6.188 1 97.38 18 THR B CA 1
ATOM 3040 C C . THR B 1 18 ? -19.453 -13.828 -6.66 1 97.38 18 THR B C 1
ATOM 3042 O O . THR B 1 18 ? -20.219 -14.703 -7.062 1 97.38 18 THR B O 1
ATOM 3045 N N . HIS B 1 19 ? -19.75 -12.562 -6.547 1 97.12 19 HIS B N 1
ATOM 3046 C CA . HIS B 1 19 ? -21.047 -12.047 -7.008 1 97.12 19 HIS B CA 1
ATOM 3047 C C . HIS B 1 19 ? -20.891 -10.664 -7.625 1 97.12 19 HIS B C 1
ATOM 3049 O O . HIS B 1 19 ? -20.016 -9.891 -7.227 1 97.12 19 HIS B O 1
ATOM 3055 N N . CYS B 1 20 ? -21.766 -10.406 -8.547 1 96.5 20 CYS B N 1
ATOM 3056 C CA . CYS B 1 20 ? -21.812 -9.078 -9.148 1 96.5 20 CYS B CA 1
ATOM 3057 C C . CYS B 1 20 ? -22.547 -8.094 -8.234 1 96.5 20 CYS B C 1
ATOM 3059 O O . CYS B 1 20 ? -23.656 -8.375 -7.781 1 96.5 20 CYS B O 1
ATOM 3061 N N . SER B 1 21 ? -22.031 -7 -7.98 1 91.56 21 SER B N 1
ATOM 3062 C CA . SER B 1 21 ? -22.625 -6.027 -7.062 1 91.56 21 SER B CA 1
ATOM 3063 C C . SER B 1 21 ? -23.844 -5.348 -7.684 1 91.56 21 SER B C 1
ATOM 3065 O O . SER B 1 21 ? -24.672 -4.77 -6.977 1 91.56 21 SER B O 1
ATOM 3067 N N . HIS B 1 22 ? -23.938 -5.461 -8.961 1 92.88 22 HIS B N 1
ATOM 3068 C CA . HIS B 1 22 ? -25.031 -4.789 -9.672 1 92.88 22 HIS B CA 1
ATOM 3069 C C . HIS B 1 22 ? -26.203 -5.73 -9.891 1 92.88 22 HIS B C 1
ATOM 3071 O O . HIS B 1 22 ? -27.328 -5.426 -9.484 1 92.88 22 HIS B O 1
ATOM 3077 N N . CYS B 1 23 ? -26.047 -6.871 -10.492 1 95.56 23 CYS B N 1
ATOM 3078 C CA . CYS B 1 23 ? -27.141 -7.754 -10.859 1 95.56 23 CYS B CA 1
ATOM 3079 C C . CYS B 1 23 ? -27.188 -8.977 -9.953 1 95.56 23 CYS B C 1
ATOM 3081 O O . CYS B 1 23 ? -28.094 -9.82 -10.078 1 95.56 23 CYS B O 1
ATOM 3083 N N . GLN B 1 24 ? -26.188 -9.195 -9.156 1 95.56 24 GLN B N 1
ATOM 3084 C CA . GLN B 1 24 ? -26.125 -10.219 -8.109 1 95.56 24 GLN B CA 1
ATOM 3085 C C . GLN B 1 24 ? -25.859 -11.602 -8.703 1 95.56 24 GLN B C 1
ATOM 3087 O O . GLN B 1 24 ? -25.938 -12.609 -8 1 95.56 24 GLN B O 1
ATOM 3092 N N . SER B 1 25 ? -25.562 -11.625 -9.938 1 96.31 25 SER B N 1
ATOM 3093 C CA . SER B 1 25 ? -25.188 -12.898 -10.539 1 96.31 25 SER B CA 1
ATOM 3094 C C . SER B 1 25 ? -23.984 -13.508 -9.812 1 96.31 25 SER B C 1
ATOM 3096 O O . SER B 1 25 ? -23.109 -12.789 -9.336 1 96.31 25 SER B O 1
ATOM 3098 N N . SER B 1 26 ? -24.031 -14.859 -9.773 1 97.12 26 SER B N 1
ATOM 3099 C CA . SER B 1 26 ? -22.828 -15.547 -9.297 1 97.12 26 SER B CA 1
ATOM 3100 C C . SER B 1 26 ? -21.672 -15.383 -10.273 1 97.12 26 SER B C 1
ATOM 3102 O O . SER B 1 26 ? -21.875 -15.422 -11.492 1 97.12 26 SER B O 1
ATOM 3104 N N . LEU B 1 27 ? -20.547 -15.141 -9.742 1 98.06 27 LEU B N 1
ATOM 3105 C CA . LEU B 1 27 ? -19.359 -15 -10.562 1 98.06 27 LEU B CA 1
ATOM 3106 C C . LEU B 1 27 ? -18.344 -16.109 -10.258 1 98.06 27 LEU B C 1
ATOM 3108 O O . LEU B 1 27 ? -18.172 -16.484 -9.094 1 98.06 27 LEU B O 1
ATOM 3112 N N . GLY B 1 28 ? -17.75 -16.672 -11.297 1 98.31 28 GLY B N 1
ATOM 3113 C CA . GLY B 1 28 ? -16.719 -17.672 -11.156 1 98.31 28 GLY B CA 1
ATOM 3114 C C . GLY B 1 28 ? -15.594 -17.516 -12.172 1 98.31 28 GLY B C 1
ATOM 3115 O O . GLY B 1 28 ? -15.836 -17.125 -13.312 1 98.31 28 GLY B O 1
ATOM 3116 N N . PHE B 1 29 ? -14.398 -17.828 -11.758 1 98.44 29 PHE B N 1
ATOM 3117 C CA . PHE B 1 29 ? -13.25 -17.719 -12.641 1 98.44 29 PHE B CA 1
ATOM 3118 C C . PHE B 1 29 ? -13.008 -19.016 -13.391 1 98.44 29 PHE B C 1
ATOM 3120 O O . PHE B 1 29 ? -12.914 -20.078 -12.789 1 98.44 29 PHE B O 1
ATOM 3127 N N . ASP B 1 30 ? -12.953 -18.953 -14.656 1 97.75 30 ASP B N 1
ATOM 3128 C CA . ASP B 1 30 ? -12.609 -20.078 -15.516 1 97.75 30 ASP B CA 1
ATOM 3129 C C . ASP B 1 30 ? -11.125 -20.078 -15.859 1 97.75 30 ASP B C 1
ATOM 3131 O O . ASP B 1 30 ? -10.672 -19.266 -16.672 1 97.75 30 ASP B O 1
ATOM 3135 N N . PRO B 1 31 ? -10.375 -21.031 -15.281 1 97.06 31 PRO B N 1
ATOM 3136 C CA . PRO B 1 31 ? -8.922 -21.016 -15.5 1 97.06 31 PRO B CA 1
ATOM 3137 C C . PRO B 1 31 ? -8.539 -21.359 -16.938 1 97.06 31 PRO B C 1
ATOM 3139 O O . PRO B 1 31 ? -7.43 -21.062 -17.375 1 97.06 31 PRO B O 1
ATOM 3142 N N . ILE B 1 32 ? -9.367 -22.016 -17.672 1 94.5 32 ILE B N 1
ATOM 3143 C CA . ILE B 1 32 ? -9.086 -22.359 -19.062 1 94.5 32 ILE B CA 1
ATOM 3144 C C . ILE B 1 32 ? -9.234 -21.125 -19.938 1 94.5 32 ILE B C 1
ATOM 3146 O O . ILE B 1 32 ? -8.312 -20.766 -20.688 1 94.5 32 ILE B O 1
ATOM 3150 N N . GLY B 1 33 ? -10.367 -20.484 -19.828 1 95 33 GLY B N 1
ATOM 3151 C CA . GLY B 1 33 ? -10.609 -19.266 -20.609 1 95 33 GLY B CA 1
ATOM 3152 C C . GLY B 1 33 ? -10 -18.031 -19.969 1 95 33 GLY B C 1
ATOM 3153 O O . GLY B 1 33 ? -9.984 -16.969 -20.594 1 95 33 GLY B O 1
ATOM 3154 N N . MET B 1 34 ? -9.461 -18.156 -18.797 1 96.44 34 MET B N 1
ATOM 3155 C CA . MET B 1 34 ? -8.836 -17.062 -18.062 1 96.44 34 MET B CA 1
ATOM 3156 C C . MET B 1 34 ? -9.773 -15.867 -17.953 1 96.44 34 MET B C 1
ATOM 3158 O O . MET B 1 34 ? -9.383 -14.734 -18.219 1 96.44 34 MET B O 1
ATOM 3162 N N . ASP B 1 35 ? -10.984 -16.156 -17.594 1 96 35 ASP B N 1
ATOM 3163 C CA . ASP B 1 35 ? -11.992 -15.094 -17.5 1 96 35 ASP B CA 1
ATOM 3164 C C . ASP B 1 35 ? -12.945 -15.352 -16.328 1 96 35 ASP B C 1
ATOM 3166 O O . ASP B 1 35 ? -13.062 -16.484 -15.859 1 96 35 ASP B O 1
ATOM 3170 N N . LEU B 1 36 ? -13.5 -14.266 -15.836 1 96.81 36 LEU B N 1
ATOM 3171 C CA . LEU B 1 36 ? -14.523 -14.352 -14.797 1 96.81 36 LEU B CA 1
ATOM 3172 C C . LEU B 1 36 ? -15.914 -14.391 -15.414 1 96.81 36 LEU B C 1
ATOM 3174 O O . LEU B 1 36 ? -16.328 -13.453 -16.094 1 96.81 36 LEU B O 1
ATOM 3178 N N . LEU B 1 37 ? -16.688 -15.438 -15.117 1 97.56 37 LEU B N 1
ATOM 3179 C CA . LEU B 1 37 ? -17.938 -15.695 -15.805 1 97.56 37 LEU B CA 1
ATOM 3180 C C . LEU B 1 37 ? -19.125 -15.43 -14.891 1 97.56 37 LEU B C 1
ATOM 3182 O O . LEU B 1 37 ? -19.078 -15.727 -13.695 1 97.56 37 LEU B O 1
ATOM 3186 N N . ALA B 1 38 ? -20.156 -14.875 -15.469 1 97.81 38 ALA B N 1
ATOM 3187 C CA . ALA B 1 38 ? -21.438 -14.766 -14.781 1 97.81 38 ALA B CA 1
ATOM 3188 C C . ALA B 1 38 ? -22.266 -16.031 -14.938 1 97.81 38 ALA B C 1
ATOM 3190 O O . ALA B 1 38 ? -22.422 -16.547 -16.047 1 97.81 38 ALA B O 1
ATOM 3191 N N . LEU B 1 39 ? -22.766 -16.5 -13.805 1 97.88 39 LEU B N 1
ATOM 3192 C CA . LEU B 1 39 ? -23.391 -17.812 -13.812 1 97.88 39 LEU B CA 1
ATOM 3193 C C . LEU B 1 39 ? -24.797 -17.75 -13.219 1 97.88 39 LEU B C 1
ATOM 3195 O O . LEU B 1 39 ? -25.109 -16.844 -12.445 1 97.88 39 LEU B O 1
ATOM 3199 N N . GLN B 1 40 ? -25.594 -18.641 -13.641 1 95.56 40 GLN B N 1
ATOM 3200 C CA . GLN B 1 40 ? -26.891 -18.906 -13.039 1 95.56 40 GLN B CA 1
ATOM 3201 C C . GLN B 1 40 ? -27.047 -20.375 -12.711 1 95.56 40 GLN B C 1
ATOM 3203 O O . GLN B 1 40 ? -26.578 -21.25 -13.445 1 95.56 40 GLN B O 1
ATOM 3208 N N . GLU B 1 41 ? -27.641 -20.594 -11.586 1 93.31 41 GLU B N 1
ATOM 3209 C CA . GLU B 1 41 ? -27.891 -21.969 -11.188 1 93.31 41 GLU B CA 1
ATOM 3210 C C . GLU B 1 41 ? -28.938 -22.641 -12.078 1 93.31 41 GLU B C 1
ATOM 3212 O O . GLU B 1 41 ? -29.938 -22.016 -12.422 1 93.31 41 GLU B O 1
ATOM 3217 N N . SER B 1 42 ? -28.641 -23.828 -12.539 1 90.94 42 SER B N 1
ATOM 3218 C CA . SER B 1 42 ? -29.562 -24.594 -13.375 1 90.94 42 SER B CA 1
ATOM 3219 C C . SER B 1 42 ? -29.438 -26.094 -13.094 1 90.94 42 SER B C 1
ATOM 3221 O O . SER B 1 42 ? -28.438 -26.703 -13.461 1 90.94 42 SER B O 1
ATOM 3223 N N . ASN B 1 43 ? -30.5 -26.672 -12.578 1 89.38 43 ASN B N 1
ATOM 3224 C CA . ASN B 1 43 ? -30.609 -28.125 -12.367 1 89.38 43 ASN B CA 1
ATOM 3225 C C . ASN B 1 43 ? -29.391 -28.656 -11.609 1 89.38 43 ASN B C 1
ATOM 3227 O O . ASN B 1 43 ? -28.766 -29.625 -12.055 1 89.38 43 ASN B O 1
ATOM 3231 N N . GLY B 1 44 ? -28.922 -28.031 -10.586 1 87.19 44 GLY B N 1
ATOM 3232 C CA . GLY B 1 44 ? -27.875 -28.547 -9.711 1 87.19 44 GLY B CA 1
ATOM 3233 C C . GLY B 1 44 ? -26.484 -28.156 -10.156 1 87.19 44 GLY B C 1
ATOM 3234 O O . GLY B 1 44 ? -25.5 -28.531 -9.531 1 87.19 44 GLY B O 1
ATOM 3235 N N . HIS B 1 45 ? -26.391 -27.609 -11.312 1 92.06 45 HIS B N 1
ATOM 3236 C CA . HIS B 1 45 ? -25.125 -27.047 -11.758 1 92.06 45 HIS B CA 1
ATOM 3237 C C . HIS B 1 45 ? -25.266 -25.594 -12.164 1 92.06 45 HIS B C 1
ATOM 3239 O O . HIS B 1 45 ? -26.266 -24.953 -11.828 1 92.06 45 HIS B O 1
ATOM 3245 N N . PHE B 1 46 ? -24.141 -25.062 -12.703 1 95.69 46 PHE B N 1
ATOM 3246 C CA . PHE B 1 46 ? -24.172 -23.656 -13.102 1 95.69 46 PHE B CA 1
ATOM 3247 C C . PHE B 1 46 ? -23.953 -23.516 -14.602 1 95.69 46 PHE B C 1
ATOM 3249 O O . PHE B 1 46 ? -23.156 -24.25 -15.195 1 95.69 46 PHE B O 1
ATOM 3256 N N . ILE B 1 47 ? -24.703 -22.594 -15.188 1 96.5 47 ILE B N 1
ATOM 3257 C CA . ILE B 1 47 ? -24.562 -22.297 -16.609 1 96.5 47 ILE B CA 1
ATOM 3258 C C . ILE B 1 47 ? -24.234 -20.828 -16.812 1 96.5 47 ILE B C 1
ATOM 3260 O O . ILE B 1 47 ? -24.75 -19.969 -16.094 1 96.5 47 ILE B O 1
ATOM 3264 N N . THR B 1 48 ? -23.375 -20.594 -17.766 1 95.81 48 THR B N 1
ATOM 3265 C CA . THR B 1 48 ? -23.016 -19.203 -18.047 1 95.81 48 THR B CA 1
ATOM 3266 C C . THR B 1 48 ? -24.234 -18.422 -18.547 1 95.81 48 THR B C 1
ATOM 3268 O O . THR B 1 48 ? -25.094 -18.969 -19.234 1 95.81 48 THR B O 1
ATOM 3271 N N . LYS B 1 49 ? -24.281 -17.172 -18.219 1 93.31 49 LYS B N 1
ATOM 3272 C CA . LYS B 1 49 ? -25.422 -16.328 -18.594 1 93.31 49 LYS B CA 1
ATOM 3273 C C . LYS B 1 49 ? -25.25 -15.758 -20 1 93.31 49 LYS B C 1
ATOM 3275 O O . LYS B 1 49 ? -26.141 -15.094 -20.531 1 93.31 49 LYS B O 1
ATOM 3280 N N . ASP B 1 50 ? -24.219 -16.031 -20.641 1 86.88 50 ASP B N 1
ATOM 3281 C CA . ASP B 1 50 ? -24.031 -15.602 -22.031 1 86.88 50 ASP B CA 1
ATOM 3282 C C . ASP B 1 50 ? -24.688 -16.578 -23 1 86.88 50 ASP B C 1
ATOM 3284 O O . ASP B 1 50 ? -25.406 -17.484 -22.578 1 86.88 50 ASP B O 1
ATOM 3288 N N . GLU B 1 51 ? -24.469 -16.359 -24.297 1 84 51 GLU B N 1
ATOM 3289 C CA . GLU B 1 51 ? -25.188 -17.094 -25.312 1 84 51 GLU B CA 1
ATOM 3290 C C . GLU B 1 51 ? -24.703 -18.547 -25.391 1 84 51 GLU B C 1
ATOM 3292 O O . GLU B 1 51 ? -25.453 -19.438 -25.781 1 84 51 GLU B O 1
ATOM 3297 N N . ASP B 1 52 ? -23.531 -18.844 -24.953 1 87.75 52 ASP B N 1
ATOM 3298 C CA . ASP B 1 52 ? -22.938 -20.172 -25.109 1 87.75 52 ASP B CA 1
ATOM 3299 C C . ASP B 1 52 ? -23.531 -21.156 -24.109 1 87.75 52 ASP B C 1
ATOM 3301 O O . ASP B 1 52 ? -23.594 -22.359 -24.359 1 87.75 52 ASP B O 1
ATOM 3305 N N . LYS B 1 53 ? -23.938 -20.656 -22.984 1 92 53 LYS B N 1
ATOM 3306 C CA . LYS B 1 53 ? -24.594 -21.453 -21.953 1 92 53 LYS B CA 1
ATOM 3307 C C . LYS B 1 53 ? -23.75 -22.672 -21.594 1 92 53 LYS B C 1
ATOM 3309 O O . LYS B 1 53 ? -24.266 -23.797 -21.578 1 92 53 LYS B O 1
ATOM 3314 N N . VAL B 1 54 ? -22.516 -22.5 -21.375 1 94.06 54 VAL B N 1
ATOM 3315 C CA . VAL B 1 54 ? -21.594 -23.562 -21 1 94.06 54 VAL B CA 1
ATOM 3316 C C . VAL B 1 54 ? -21.812 -23.938 -19.531 1 94.06 54 VAL B C 1
ATOM 3318 O O . VAL B 1 54 ? -22.016 -23.078 -18.688 1 94.06 54 VAL B O 1
ATOM 3321 N N . ALA B 1 55 ? -21.688 -25.234 -19.219 1 96.62 55 ALA B N 1
ATOM 3322 C CA . ALA B 1 55 ? -22 -25.734 -17.891 1 96.62 55 ALA B CA 1
ATOM 3323 C C . ALA B 1 55 ? -20.719 -25.859 -17.047 1 96.62 55 ALA B C 1
ATOM 3325 O O . ALA B 1 55 ? -19.688 -26.328 -17.531 1 96.62 55 ALA B O 1
ATOM 3326 N N . PHE B 1 56 ? -20.844 -25.391 -15.773 1 97.44 56 PHE B N 1
ATOM 3327 C CA . PHE B 1 56 ? -19.719 -25.438 -14.844 1 97.44 56 PHE B CA 1
ATOM 3328 C C . PHE B 1 56 ? -20.172 -25.875 -13.461 1 97.44 56 PHE B C 1
ATOM 3330 O O . PHE B 1 56 ? -21.375 -25.938 -13.188 1 97.44 56 PHE B O 1
ATOM 3337 N N . ARG B 1 57 ? -19.25 -26.281 -12.664 1 96.88 57 ARG B N 1
ATOM 3338 C CA . ARG B 1 57 ? -19.391 -26.359 -11.211 1 96.88 57 ARG B CA 1
ATOM 3339 C C . ARG B 1 57 ? -18.297 -25.562 -10.516 1 96.88 57 ARG B C 1
ATOM 3341 O O . ARG B 1 57 ? -17.234 -25.312 -11.102 1 96.88 57 ARG B O 1
ATOM 3348 N N . PHE B 1 58 ? -18.641 -25.141 -9.336 1 97.44 58 PHE B N 1
ATOM 3349 C CA . PHE B 1 58 ? -17.594 -24.516 -8.531 1 97.44 58 PHE B CA 1
ATOM 3350 C C . PHE B 1 58 ? -16.656 -25.547 -7.941 1 97.44 58 PHE B C 1
ATOM 3352 O O . PHE B 1 58 ? -17.062 -26.672 -7.668 1 97.44 58 PHE B O 1
ATOM 3359 N N . CYS B 1 59 ? -15.391 -25.156 -7.777 1 98.06 59 CYS B N 1
ATOM 3360 C CA . CYS B 1 59 ? -14.43 -25.922 -6.988 1 98.06 59 CYS B CA 1
ATOM 3361 C C . CYS B 1 59 ? -15.008 -26.281 -5.625 1 98.06 59 CYS B C 1
ATOM 3363 O O . CYS B 1 59 ? -15.758 -25.5 -5.035 1 98.06 59 CYS B O 1
ATOM 3365 N N . GLU B 1 60 ? -14.648 -27.438 -5.152 1 97.5 60 GLU B N 1
ATOM 3366 C CA . GLU B 1 60 ? -15.164 -27.906 -3.869 1 97.5 60 GLU B CA 1
ATOM 3367 C C . GLU B 1 60 ? -14.859 -26.906 -2.752 1 97.5 60 GLU B C 1
ATOM 3369 O O . GLU B 1 60 ? -15.633 -26.797 -1.798 1 97.5 60 GLU B O 1
ATOM 3374 N N . ASN B 1 61 ? -13.789 -26.219 -2.824 1 98 61 ASN B N 1
ATOM 3375 C CA . ASN B 1 61 ? -13.391 -25.281 -1.786 1 98 61 ASN B CA 1
ATOM 3376 C C . ASN B 1 61 ? -14.273 -24.031 -1.788 1 98 61 ASN B C 1
ATOM 3378 O O . ASN B 1 61 ? -14.18 -23.203 -0.892 1 98 61 ASN B O 1
ATOM 3382 N N . ASN B 1 62 ? -15.07 -23.922 -2.832 1 97.62 62 ASN B N 1
ATOM 3383 C CA . ASN B 1 62 ? -16.047 -22.844 -2.838 1 97.62 62 ASN B CA 1
ATOM 3384 C C . ASN B 1 62 ? -17 -22.938 -1.642 1 97.62 62 ASN B C 1
ATOM 3386 O O . ASN B 1 62 ? -17.375 -21.922 -1.064 1 97.62 62 ASN B O 1
ATOM 3390 N N . LYS B 1 63 ? -17.328 -24.156 -1.263 1 95.75 63 LYS B N 1
ATOM 3391 C CA . LYS B 1 63 ? -18.234 -24.406 -0.139 1 95.75 63 LYS B CA 1
ATOM 3392 C C . LYS B 1 63 ? -17.656 -23.859 1.16 1 95.75 63 LYS B C 1
ATOM 3394 O O . LYS B 1 63 ? -18.391 -23.609 2.117 1 95.75 63 LYS B O 1
ATOM 3399 N N . LEU B 1 64 ? -16.391 -23.672 1.162 1 96.25 64 LEU B N 1
ATOM 3400 C CA . LEU B 1 64 ? -15.695 -23.188 2.355 1 96.25 64 LEU B CA 1
ATOM 3401 C C . LEU B 1 64 ? -15.297 -21.734 2.199 1 96.25 64 LEU B C 1
ATOM 3403 O O . LEU B 1 64 ? -14.492 -21.219 2.984 1 96.25 64 LEU B O 1
ATOM 3407 N N . ASP B 1 65 ? -15.703 -21.078 1.13 1 95.75 65 ASP B N 1
ATOM 3408 C CA . ASP B 1 65 ? -15.461 -19.672 0.831 1 95.75 65 ASP B CA 1
ATOM 3409 C C . ASP B 1 65 ? -13.992 -19.422 0.504 1 95.75 65 ASP B C 1
ATOM 3411 O O . ASP B 1 65 ? -13.477 -18.344 0.756 1 95.75 65 ASP B O 1
ATOM 3415 N N . ALA B 1 66 ? -13.336 -20.484 -0.024 1 97.62 66 ALA B N 1
ATOM 3416 C CA . ALA B 1 66 ? -11.898 -20.344 -0.23 1 97.62 66 ALA B CA 1
ATOM 3417 C C . ALA B 1 66 ? -11.555 -20.281 -1.717 1 97.62 66 ALA B C 1
ATOM 3419 O O . ALA B 1 66 ? -10.398 -20.094 -2.088 1 97.62 66 ALA B O 1
ATOM 3420 N N . CYS B 1 67 ? -12.57 -20.406 -2.557 1 98.56 67 CYS B N 1
ATOM 3421 C CA . CYS B 1 67 ? -12.25 -20.484 -3.977 1 98.56 67 CYS B CA 1
ATOM 3422 C C . CYS B 1 67 ? -13.453 -20.125 -4.832 1 98.56 67 CYS B C 1
ATOM 3424 O O . CYS B 1 67 ? -14.555 -20.641 -4.609 1 98.56 67 CYS B O 1
ATOM 3426 N N . ASN B 1 68 ? -13.25 -19.25 -5.793 1 98.38 68 ASN B N 1
ATOM 3427 C CA . ASN B 1 68 ? -14.32 -18.938 -6.738 1 98.38 68 ASN B CA 1
ATOM 3428 C C . ASN B 1 68 ? -14.023 -19.516 -8.125 1 98.38 68 ASN B C 1
ATOM 3430 O O . ASN B 1 68 ? -14.633 -19.094 -9.109 1 98.38 68 ASN B O 1
ATOM 3434 N N . TRP B 1 69 ? -13.047 -20.422 -8.242 1 98.75 69 TRP B N 1
ATOM 3435 C CA . TRP B 1 69 ? -12.68 -20.969 -9.547 1 98.75 69 TRP B CA 1
ATOM 3436 C C . TRP B 1 69 ? -13.672 -22.031 -9.984 1 98.75 69 TRP B C 1
ATOM 3438 O O . TRP B 1 69 ? -14.312 -22.688 -9.156 1 98.75 69 TRP B O 1
ATOM 3448 N N . LEU B 1 70 ? -13.781 -22.234 -11.289 1 98.25 70 LEU B N 1
ATOM 3449 C CA . LEU B 1 70 ? -14.766 -23.141 -11.875 1 98.25 70 LEU B CA 1
ATOM 3450 C C . LEU B 1 70 ? -14.109 -24.406 -12.391 1 98.25 70 LEU B C 1
ATOM 3452 O O . LEU B 1 70 ? -12.922 -24.422 -12.711 1 98.25 70 LEU B O 1
ATOM 3456 N N . VAL B 1 71 ? -14.867 -25.453 -12.398 1 97.94 71 VAL B N 1
ATOM 3457 C CA . VAL B 1 71 ? -14.562 -26.75 -13 1 97.94 71 VAL B CA 1
ATOM 3458 C C . VAL B 1 71 ? -15.625 -27.109 -14.039 1 97.94 71 VAL B C 1
ATOM 3460 O O . VAL B 1 71 ? -16.828 -27 -13.766 1 97.94 71 VAL B O 1
ATOM 3463 N N . PRO B 1 72 ? -15.156 -27.484 -15.266 1 96.69 72 PRO B N 1
ATOM 3464 C CA . PRO B 1 72 ? -16.172 -27.906 -16.234 1 96.69 72 PRO B CA 1
ATOM 3465 C C . PRO B 1 72 ? -17.094 -28.984 -15.68 1 96.69 72 PRO B C 1
ATOM 3467 O O . PRO B 1 72 ? -16.625 -29.891 -14.977 1 96.69 72 PRO B O 1
ATOM 3470 N N . TYR B 1 73 ? -18.328 -28.844 -16.031 1 95.56 73 TYR B N 1
ATOM 3471 C CA . TYR B 1 73 ? -19.312 -29.766 -15.477 1 95.56 73 TYR B CA 1
ATOM 3472 C C . TYR B 1 73 ? -18.984 -31.203 -15.852 1 95.56 73 TYR B C 1
ATOM 3474 O O . TYR B 1 73 ? -19.188 -32.125 -15.055 1 95.56 73 TYR B O 1
ATOM 3482 N N . ALA B 1 74 ? -18.453 -31.375 -17.016 1 94.19 74 ALA B N 1
ATOM 3483 C CA . ALA B 1 74 ? -18.188 -32.719 -17.547 1 94.19 74 ALA B CA 1
ATOM 3484 C C . ALA B 1 74 ? -16.969 -33.344 -16.859 1 94.19 74 ALA B C 1
ATOM 3486 O O . ALA B 1 74 ? -16.766 -34.531 -16.938 1 94.19 74 ALA B O 1
ATOM 3487 N N . SER B 1 75 ? -16.172 -32.531 -16.203 1 94.75 75 SER B N 1
ATOM 3488 C CA . SER B 1 75 ? -14.969 -33.031 -15.547 1 94.75 75 SER B CA 1
ATOM 3489 C C . SER B 1 75 ? -15.305 -33.812 -14.281 1 94.75 75 SER B C 1
ATOM 3491 O O . SER B 1 75 ? -16.297 -33.5 -13.602 1 94.75 75 SER B O 1
ATOM 3493 N N . LYS B 1 76 ? -14.5 -34.719 -13.969 1 94.19 76 LYS B N 1
ATOM 3494 C CA . LYS B 1 76 ? -14.68 -35.5 -12.75 1 94.19 76 LYS B CA 1
ATOM 3495 C C . LYS B 1 76 ? -13.859 -34.938 -11.602 1 94.19 76 LYS B C 1
ATOM 3497 O O . LYS B 1 76 ? -13.938 -35.438 -10.469 1 94.19 76 LYS B O 1
ATOM 3502 N N . ASP B 1 77 ? -13.164 -33.938 -11.867 1 93.75 77 ASP B N 1
ATOM 3503 C CA . ASP B 1 77 ? -12.289 -33.344 -10.852 1 93.75 77 ASP B CA 1
ATOM 3504 C C . ASP B 1 77 ? -13.109 -32.625 -9.773 1 93.75 77 ASP B C 1
ATOM 3506 O O . ASP B 1 77 ? -14.039 -31.875 -10.078 1 93.75 77 ASP B O 1
ATOM 3510 N N . ARG B 1 78 ? -12.773 -32.875 -8.578 1 95.38 78 ARG B N 1
ATOM 3511 C CA . ARG B 1 78 ? -13.445 -32.25 -7.445 1 95.38 78 ARG B CA 1
ATOM 3512 C C . ARG B 1 78 ? -12.938 -30.828 -7.223 1 95.38 78 ARG B C 1
ATOM 3514 O O . ARG B 1 78 ? -13.695 -29.938 -6.809 1 95.38 78 ARG B O 1
ATOM 3521 N N . PHE B 1 79 ? -11.656 -30.672 -7.43 1 97.31 79 PHE B N 1
ATOM 3522 C CA . PHE B 1 79 ? -11.008 -29.391 -7.172 1 97.31 79 PHE B CA 1
ATOM 3523 C C . PHE B 1 79 ? -10.586 -28.719 -8.477 1 97.31 79 PHE B C 1
ATOM 3525 O O . PHE B 1 79 ? -10.391 -29.391 -9.492 1 97.31 79 PHE B O 1
ATOM 3532 N N . CYS B 1 80 ? -10.531 -27.375 -8.461 1 97.75 80 CYS B N 1
ATOM 3533 C CA . CYS B 1 80 ? -10.047 -26.625 -9.617 1 97.75 80 CYS B CA 1
ATOM 3534 C C . CYS B 1 80 ? -8.547 -26.828 -9.805 1 97.75 80 CYS B C 1
ATOM 3536 O O . CYS B 1 80 ? -7.895 -27.469 -8.992 1 97.75 80 CYS B O 1
ATOM 3538 N N . ARG B 1 81 ? -8.031 -26.188 -10.867 1 95.5 81 ARG B N 1
ATOM 3539 C CA . ARG B 1 81 ? -6.633 -26.328 -11.266 1 95.5 81 ARG B CA 1
ATOM 3540 C C . ARG B 1 81 ? -5.691 -25.828 -10.172 1 95.5 81 ARG B C 1
ATOM 3542 O O . ARG B 1 81 ? -4.582 -26.344 -10.023 1 95.5 81 ARG B O 1
ATOM 3549 N N . ALA B 1 82 ? -6.082 -24.844 -9.383 1 97.88 82 ALA B N 1
ATOM 3550 C CA . ALA B 1 82 ? -5.258 -24.297 -8.305 1 97.88 82 ALA B CA 1
ATOM 3551 C C . ALA B 1 82 ? -5.387 -25.141 -7.035 1 97.88 82 ALA B C 1
ATOM 3553 O O . ALA B 1 82 ? -4.383 -25.516 -6.43 1 97.88 82 ALA B O 1
ATOM 3554 N N . CYS B 1 83 ? -6.574 -25.516 -6.688 1 98 83 CYS B N 1
ATOM 3555 C CA . CYS B 1 83 ? -6.828 -26.188 -5.418 1 98 83 CYS B CA 1
ATOM 3556 C C . CYS B 1 83 ? -6.41 -27.656 -5.484 1 98 83 CYS B C 1
ATOM 3558 O O . CYS B 1 83 ? -6.184 -28.281 -4.453 1 98 83 CYS B O 1
ATOM 3560 N N . SER B 1 84 ? -6.32 -28.203 -6.707 1 96.56 84 SER B N 1
ATOM 3561 C CA . SER B 1 84 ? -5.867 -29.578 -6.879 1 96.56 84 SER B CA 1
ATOM 3562 C C . SER B 1 84 ? -4.41 -29.734 -6.465 1 96.56 84 SER B C 1
ATOM 3564 O O . SER B 1 84 ? -3.926 -30.859 -6.281 1 96.56 84 SER B O 1
ATOM 3566 N N . LEU B 1 85 ? -3.732 -28.656 -6.238 1 97.62 85 LEU B N 1
ATOM 3567 C CA . LEU B 1 85 ? -2.322 -28.672 -5.863 1 97.62 85 LEU B CA 1
ATOM 3568 C C . LEU B 1 85 ? -2.164 -28.812 -4.352 1 97.62 85 LEU B C 1
ATOM 3570 O O . LEU B 1 85 ? -1.054 -29.016 -3.855 1 97.62 85 LEU B O 1
ATOM 3574 N N . ASN B 1 86 ? -3.238 -28.672 -3.637 1 97.56 86 ASN B N 1
ATOM 3575 C CA . ASN B 1 86 ? -3.166 -28.781 -2.184 1 97.56 86 ASN B CA 1
ATOM 3576 C C . ASN B 1 86 ? -2.93 -30.219 -1.734 1 97.56 86 ASN B C 1
ATOM 3578 O O . ASN B 1 86 ? -3.658 -31.125 -2.139 1 97.56 86 ASN B O 1
ATOM 3582 N N . ARG B 1 87 ? -1.953 -30.391 -0.941 1 96.94 87 ARG B N 1
ATOM 3583 C CA . ARG B 1 87 ? -1.705 -31.688 -0.331 1 96.94 87 ARG B CA 1
ATOM 3584 C C . ARG B 1 87 ? -2.184 -31.719 1.116 1 96.94 87 ARG B C 1
ATOM 3586 O O . ARG B 1 87 ? -2.721 -32.719 1.579 1 96.94 87 ARG B O 1
ATOM 3593 N N . VAL B 1 88 ? -1.893 -30.625 1.795 1 97.5 88 VAL B N 1
ATOM 3594 C CA . VAL B 1 88 ? -2.279 -30.5 3.195 1 97.5 88 VAL B CA 1
ATOM 3595 C C . VAL B 1 88 ? -2.92 -29.125 3.432 1 97.5 88 VAL B C 1
ATOM 3597 O O . VAL B 1 88 ? -2.396 -28.109 2.984 1 97.5 88 VAL B O 1
ATOM 3600 N N . ILE B 1 89 ? -4.086 -29.109 4.027 1 97.62 89 ILE B N 1
ATOM 3601 C CA . ILE B 1 89 ? -4.688 -27.875 4.52 1 97.62 89 ILE B CA 1
ATOM 3602 C C . ILE B 1 89 ? -4.789 -27.922 6.043 1 97.62 89 ILE B C 1
ATOM 3604 O O . ILE B 1 89 ? -4.742 -29 6.641 1 97.62 89 ILE B O 1
ATOM 3608 N N . PRO B 1 90 ? -4.852 -26.797 6.68 1 97.25 90 PRO B N 1
ATOM 3609 C CA . PRO B 1 90 ? -4.902 -26.828 8.141 1 97.25 90 PRO B CA 1
ATOM 3610 C C . PRO B 1 90 ? -6.242 -27.328 8.68 1 97.25 90 PRO B C 1
ATOM 3612 O O . PRO B 1 90 ? -7.176 -27.547 7.902 1 97.25 90 PRO B O 1
ATOM 3615 N N . ASP B 1 91 ? -6.246 -27.594 9.977 1 95.94 91 ASP B N 1
ATOM 3616 C CA . ASP B 1 91 ? -7.488 -27.984 10.633 1 95.94 91 ASP B CA 1
ATOM 3617 C C . ASP B 1 91 ? -8.508 -26.844 10.602 1 95.94 91 ASP B C 1
ATOM 3619 O O . ASP B 1 91 ? -8.352 -25.844 11.312 1 95.94 91 ASP B O 1
ATOM 3623 N N . LEU B 1 92 ? -9.57 -27.031 9.914 1 96.38 92 LEU B N 1
ATOM 3624 C CA . LEU B 1 92 ? -10.508 -25.938 9.656 1 96.38 92 LEU B CA 1
ATOM 3625 C C . LEU B 1 92 ? -11.547 -25.844 10.773 1 96.38 92 LEU B C 1
ATOM 3627 O O . LEU B 1 92 ? -12.375 -24.922 10.773 1 96.38 92 LEU B O 1
ATOM 3631 N N . VAL B 1 93 ? -11.477 -26.781 11.672 1 96.25 93 VAL B N 1
ATOM 3632 C CA . VAL B 1 93 ? -12.336 -26.672 12.844 1 96.25 93 VAL B CA 1
ATOM 3633 C C . VAL B 1 93 ? -11.969 -25.422 13.641 1 96.25 93 VAL B C 1
ATOM 3635 O O . VAL B 1 93 ? -12.844 -24.781 14.242 1 96.25 93 VAL B O 1
ATOM 3638 N N . ASN B 1 94 ? -10.711 -25.125 13.625 1 95.56 94 ASN B N 1
ATOM 3639 C CA . ASN B 1 94 ? -10.25 -23.875 14.203 1 95.56 94 ASN B CA 1
ATOM 3640 C C . ASN B 1 94 ? -10.562 -22.688 13.305 1 95.56 94 ASN B C 1
ATOM 3642 O O . ASN B 1 94 ? -9.992 -22.547 12.227 1 95.56 94 ASN B O 1
ATOM 3646 N N . PRO B 1 95 ? -11.383 -21.781 13.781 1 96.06 95 PRO B N 1
ATOM 3647 C CA . PRO B 1 95 ? -11.82 -20.688 12.914 1 96.06 95 PRO B CA 1
ATOM 3648 C C . PRO B 1 95 ? -10.664 -19.766 12.508 1 96.06 95 PRO B C 1
ATOM 3650 O O . PRO B 1 95 ? -10.68 -19.203 11.406 1 96.06 95 PRO B O 1
ATOM 3653 N N . ALA B 1 96 ? -9.742 -19.594 13.352 1 95.56 96 ALA B N 1
ATOM 3654 C CA . ALA B 1 96 ? -8.586 -18.766 13.008 1 95.56 96 ALA B CA 1
ATOM 3655 C C . ALA B 1 96 ? -7.801 -19.391 11.852 1 95.56 96 ALA B C 1
ATOM 3657 O O . ALA B 1 96 ? -7.32 -18.672 10.969 1 95.56 96 ALA B O 1
ATOM 3658 N N . TYR B 1 97 ? -7.711 -20.688 11.898 1 97.12 97 TYR B N 1
ATOM 3659 C CA . TYR B 1 97 ? -6.996 -21.391 10.836 1 97.12 97 TYR B CA 1
ATOM 3660 C C . TYR B 1 97 ? -7.754 -21.281 9.516 1 97.12 97 TYR B C 1
ATOM 3662 O O . TYR B 1 97 ? -7.145 -21.141 8.453 1 97.12 97 TYR B O 1
ATOM 3670 N N . LYS B 1 98 ? -9.031 -21.375 9.625 1 97.81 98 LYS B N 1
ATOM 3671 C CA . LYS B 1 98 ? -9.836 -21.234 8.414 1 97.81 98 LYS B CA 1
ATOM 3672 C C . LYS B 1 98 ? -9.633 -19.875 7.77 1 97.81 98 LYS B C 1
ATOM 3674 O O . LYS B 1 98 ? -9.414 -19.781 6.559 1 97.81 98 LYS B O 1
ATOM 3679 N N . LYS B 1 99 ? -9.664 -18.859 8.57 1 97.19 99 LYS B N 1
ATOM 3680 C CA . LYS B 1 99 ? -9.477 -17.5 8.07 1 97.19 99 LYS B CA 1
ATOM 3681 C C . LYS B 1 99 ? -8.102 -17.344 7.418 1 97.19 99 LYS B C 1
ATOM 3683 O O . LYS B 1 99 ? -7.984 -16.766 6.332 1 97.19 99 LYS B O 1
ATOM 3688 N N . ARG B 1 100 ? -7.125 -17.844 8.062 1 97.88 100 ARG B N 1
ATOM 3689 C CA . ARG B 1 100 ? -5.766 -17.781 7.535 1 97.88 100 ARG B CA 1
ATOM 3690 C C . ARG B 1 100 ? -5.656 -18.547 6.223 1 97.88 100 ARG B C 1
ATOM 3692 O O . ARG B 1 100 ? -5.043 -18.062 5.266 1 97.88 100 ARG B O 1
ATOM 3699 N N . TRP B 1 101 ? -6.254 -19.688 6.207 1 98.44 101 TRP B N 1
ATOM 3700 C CA . TRP B 1 101 ? -6.195 -20.547 5.027 1 98.44 101 TRP B CA 1
ATOM 3701 C C . TRP B 1 101 ? -6.863 -19.859 3.834 1 98.44 101 TRP B C 1
ATOM 3703 O O . TRP B 1 101 ? -6.336 -19.906 2.717 1 98.44 101 TRP B O 1
ATOM 3713 N N . ILE B 1 102 ? -7.949 -19.219 4.016 1 98.19 102 ILE B N 1
ATOM 3714 C CA . ILE B 1 102 ? -8.656 -18.516 2.943 1 98.19 102 ILE B CA 1
ATOM 3715 C C . ILE B 1 102 ? -7.754 -17.453 2.346 1 98.19 102 ILE B C 1
ATOM 3717 O O . ILE B 1 102 ? -7.652 -17.328 1.122 1 98.19 102 ILE B O 1
ATOM 3721 N N . LYS B 1 103 ? -7.078 -16.703 3.193 1 97.81 103 LYS B N 1
ATOM 3722 C CA . LYS B 1 103 ? -6.129 -15.688 2.736 1 97.81 103 LYS B CA 1
ATOM 3723 C C . LYS B 1 103 ? -4.996 -16.312 1.931 1 97.81 103 LYS B C 1
ATOM 3725 O O . LYS B 1 103 ? -4.582 -15.766 0.905 1 97.81 103 LYS B O 1
ATOM 3730 N N . ILE B 1 104 ? -4.555 -17.406 2.359 1 98.5 104 ILE B N 1
ATOM 3731 C CA . ILE B 1 104 ? -3.459 -18.125 1.71 1 98.5 104 ILE B CA 1
ATOM 3732 C C . ILE B 1 104 ? -3.912 -18.625 0.344 1 98.5 104 ILE B C 1
ATOM 3734 O O . ILE B 1 104 ? -3.186 -18.5 -0.645 1 98.5 104 ILE B O 1
ATOM 3738 N N . GLU B 1 105 ? -5.102 -19.156 0.285 1 98.56 105 GLU B N 1
ATOM 3739 C CA . GLU B 1 105 ? -5.633 -19.656 -0.98 1 98.56 105 GLU B CA 1
ATOM 3740 C C . GLU B 1 105 ? -5.781 -18.531 -1.998 1 98.56 105 GLU B C 1
ATOM 3742 O O . GLU B 1 105 ? -5.523 -18.734 -3.188 1 98.56 105 GLU B O 1
ATOM 3747 N N . GLN B 1 106 ? -6.199 -17.438 -1.541 1 97.88 106 GLN B N 1
ATOM 3748 C CA . GLN B 1 106 ? -6.328 -16.281 -2.432 1 97.88 106 GLN B CA 1
ATOM 3749 C C . GLN B 1 106 ? -4.98 -15.914 -3.041 1 97.88 106 GLN B C 1
ATOM 3751 O O . GLN B 1 106 ? -4.887 -15.648 -4.242 1 97.88 106 GLN B O 1
ATOM 3756 N N . ALA B 1 107 ? -3.965 -15.867 -2.201 1 98.5 107 ALA B N 1
ATOM 3757 C CA . ALA B 1 107 ? -2.619 -15.578 -2.693 1 98.5 107 ALA B CA 1
ATOM 3758 C C . ALA B 1 107 ? -2.162 -16.656 -3.684 1 98.5 107 ALA B C 1
ATOM 3760 O O . ALA B 1 107 ? -1.552 -16.328 -4.707 1 98.5 107 ALA B O 1
ATOM 3761 N N . LYS B 1 108 ? -2.443 -17.875 -3.367 1 98.62 108 LYS B N 1
ATOM 3762 C CA . LYS B 1 108 ? -2.062 -18.969 -4.254 1 98.62 108 LYS B CA 1
ATOM 3763 C C . LYS B 1 108 ? -2.771 -18.859 -5.602 1 98.62 108 LYS B C 1
ATOM 3765 O O . LYS B 1 108 ? -2.18 -19.141 -6.645 1 98.62 108 LYS B O 1
ATOM 3770 N N . HIS B 1 109 ? -4.059 -18.469 -5.586 1 98.56 109 HIS B N 1
ATOM 3771 C CA . HIS B 1 109 ? -4.793 -18.266 -6.832 1 98.56 109 HIS B CA 1
ATOM 3772 C C . HIS B 1 109 ? -4.098 -17.25 -7.723 1 98.56 109 HIS B C 1
ATOM 3774 O O . HIS B 1 109 ? -3.988 -17.438 -8.938 1 98.56 109 HIS B O 1
ATOM 3780 N N . ARG B 1 110 ? -3.602 -16.219 -7.152 1 98.38 110 ARG B N 1
ATOM 3781 C CA . ARG B 1 110 ? -2.9 -15.195 -7.93 1 98.38 110 ARG B CA 1
ATOM 3782 C C . ARG B 1 110 ? -1.603 -15.75 -8.516 1 98.38 110 ARG B C 1
ATOM 3784 O O . ARG B 1 110 ? -1.237 -15.43 -9.648 1 98.38 110 ARG B O 1
ATOM 3791 N N . LEU B 1 111 ? -0.903 -16.516 -7.734 1 98.75 111 LEU B N 1
ATOM 3792 C CA . LEU B 1 111 ? 0.295 -17.172 -8.258 1 98.75 111 LEU B CA 1
ATOM 3793 C C . LEU B 1 111 ? -0.044 -18.062 -9.445 1 98.75 111 LEU B C 1
ATOM 3795 O O . LEU B 1 111 ? 0.571 -17.938 -10.508 1 98.75 111 LEU B O 1
ATOM 3799 N N . VAL B 1 112 ? -1.03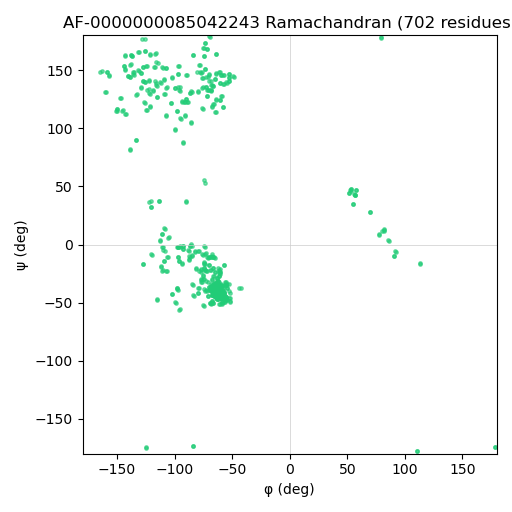4 -18.922 -9.281 1 98.44 112 VAL B N 1
ATOM 3800 C CA . VAL B 1 112 ? -1.374 -19.906 -10.312 1 98.44 112 VAL B CA 1
ATOM 3801 C C . VAL B 1 112 ? -1.887 -19.188 -11.555 1 98.44 112 VAL B C 1
ATOM 3803 O O . VAL B 1 112 ? -1.627 -19.609 -12.688 1 98.44 112 VAL B O 1
ATOM 3806 N N . TYR B 1 113 ? -2.598 -18.094 -11.367 1 98.12 113 TYR B N 1
ATOM 3807 C CA . TYR B 1 113 ? -3.006 -17.25 -12.492 1 98.12 113 TYR B CA 1
ATOM 3808 C C . TYR B 1 113 ? -1.81 -16.891 -13.359 1 98.12 113 TYR B C 1
ATOM 3810 O O . TYR B 1 113 ? -1.854 -17.047 -14.586 1 98.12 113 TYR B O 1
ATOM 3818 N N . ALA B 1 114 ? -0.753 -16.422 -12.742 1 97.62 114 ALA B N 1
ATOM 3819 C CA . ALA B 1 114 ? 0.445 -16.031 -13.477 1 97.62 114 ALA B CA 1
ATOM 3820 C C . ALA B 1 114 ? 1.056 -17.219 -14.211 1 97.62 114 ALA B C 1
ATOM 3822 O O . ALA B 1 114 ? 1.475 -17.094 -15.367 1 97.62 114 ALA B O 1
ATOM 3823 N N . LEU B 1 115 ? 1.092 -18.359 -13.539 1 97.38 115 LEU B N 1
ATOM 3824 C CA . LEU B 1 115 ? 1.649 -19.562 -14.156 1 97.38 115 LEU B CA 1
ATOM 3825 C C . LEU B 1 115 ? 0.849 -19.953 -15.391 1 97.38 115 LEU B C 1
ATOM 3827 O O . LEU B 1 115 ? 1.426 -20.328 -16.422 1 97.38 115 LEU B O 1
ATOM 3831 N N . LEU B 1 116 ? -0.448 -19.844 -15.281 1 96.62 116 LEU B N 1
ATOM 3832 C CA . LEU B 1 116 ? -1.322 -20.188 -16.391 1 96.62 116 LEU B CA 1
ATOM 3833 C C . LEU B 1 116 ? -1.162 -19.188 -17.531 1 96.62 116 LEU B C 1
ATOM 3835 O O . LEU B 1 116 ? -1.151 -19.578 -18.703 1 96.62 116 LEU B O 1
ATOM 3839 N N . ARG B 1 117 ? -1.014 -17.906 -17.172 1 95.5 117 ARG B N 1
ATOM 3840 C CA . ARG B 1 117 ? -0.831 -16.859 -18.188 1 95.5 117 ARG B CA 1
ATOM 3841 C C . ARG B 1 117 ? 0.408 -17.125 -19.031 1 95.5 117 ARG B C 1
ATOM 3843 O O . ARG B 1 117 ? 0.397 -16.906 -20.25 1 95.5 117 ARG B O 1
ATOM 3850 N N . TRP B 1 118 ? 1.447 -17.656 -18.422 1 95.12 118 TRP B N 1
ATOM 3851 C CA . TRP B 1 118 ? 2.707 -17.922 -19.109 1 95.12 118 TRP B CA 1
ATOM 3852 C C . TRP B 1 118 ? 2.746 -19.344 -19.656 1 95.12 118 TRP B C 1
ATOM 3854 O O . TRP B 1 118 ? 3.717 -19.734 -20.312 1 95.12 118 TRP B O 1
ATOM 3864 N N . ASN B 1 119 ? 1.709 -20.109 -19.359 1 94 119 ASN B N 1
ATOM 3865 C CA . ASN B 1 119 ? 1.681 -21.516 -19.734 1 94 119 ASN B CA 1
ATOM 3866 C C . ASN B 1 119 ? 2.902 -22.266 -19.203 1 94 119 ASN B C 1
ATOM 3868 O O . ASN B 1 119 ? 3.508 -23.062 -19.906 1 94 119 ASN B O 1
ATOM 3872 N N . LEU B 1 120 ? 3.324 -21.844 -18.031 1 95.25 120 LEU B N 1
ATOM 3873 C CA . LEU B 1 120 ? 4.406 -22.578 -17.375 1 95.25 120 LEU B CA 1
ATOM 3874 C C . LEU B 1 120 ? 3.943 -23.953 -16.938 1 95.25 120 LEU B C 1
ATOM 3876 O O . LEU B 1 120 ? 2.826 -24.109 -16.438 1 95.25 120 LEU B O 1
ATOM 3880 N N . PRO B 1 121 ? 4.758 -24.891 -17.078 1 92.69 121 PRO B N 1
ATOM 3881 C CA . PRO B 1 121 ? 4.328 -26.25 -16.766 1 92.69 121 PRO B CA 1
ATOM 3882 C C . PRO B 1 121 ? 4.258 -26.531 -15.266 1 92.69 121 PRO B C 1
ATOM 3884 O O . PRO B 1 121 ? 5.152 -26.125 -14.516 1 92.69 121 PRO B O 1
ATOM 3887 N N . PHE B 1 122 ? 3.199 -27.156 -14.828 1 93.12 122 PHE B N 1
ATOM 3888 C CA . PHE B 1 122 ? 3.08 -27.734 -13.492 1 93.12 122 PHE B CA 1
ATOM 3889 C C . PHE B 1 122 ? 2.023 -28.828 -13.461 1 93.12 122 PHE B C 1
ATOM 3891 O O . PHE B 1 122 ? 1.071 -28.797 -14.242 1 93.12 122 PHE B O 1
ATOM 3898 N N . PHE B 1 123 ? 2.293 -29.859 -12.633 1 90.94 123 PHE B N 1
ATOM 3899 C CA . PHE B 1 123 ? 1.357 -30.953 -12.398 1 90.94 123 PHE B CA 1
ATOM 3900 C C . PHE B 1 123 ? 1.265 -31.281 -10.914 1 90.94 123 PHE B C 1
ATOM 3902 O O . PHE B 1 123 ? 2.244 -31.125 -10.18 1 90.94 123 PHE B O 1
ATOM 3909 N N . PRO B 1 124 ? 0.084 -31.703 -10.594 1 92.56 124 PRO B N 1
ATOM 3910 C CA . PRO B 1 124 ? -0.034 -32.062 -9.18 1 92.56 124 PRO B CA 1
ATOM 3911 C C . PRO B 1 124 ? 1.02 -33.094 -8.75 1 92.56 124 PRO B C 1
ATOM 3913 O O . PRO B 1 124 ? 1.35 -34 -9.508 1 92.56 124 PRO B O 1
ATOM 3916 N N . TRP B 1 125 ? 1.52 -32.875 -7.609 1 91.62 125 TRP B N 1
ATOM 3917 C CA . TRP B 1 125 ? 2.648 -33.656 -7.078 1 91.62 125 TRP B CA 1
ATOM 3918 C C . TRP B 1 125 ? 2.348 -35.125 -7.078 1 91.62 125 TRP B C 1
ATOM 3920 O O . TRP B 1 125 ? 3.225 -35.938 -7.371 1 91.62 125 TRP B O 1
ATOM 3930 N N . GLU B 1 126 ? 1.137 -35.531 -6.84 1 85.5 126 GLU B N 1
ATOM 3931 C CA . GLU B 1 126 ? 0.764 -36.938 -6.73 1 85.5 126 GLU B CA 1
ATOM 3932 C C . GLU B 1 126 ? 0.731 -37.594 -8.102 1 85.5 126 GLU B C 1
ATOM 3934 O O . GLU B 1 126 ? 0.849 -38.844 -8.203 1 85.5 126 GLU B O 1
ATOM 3939 N N . GLU B 1 127 ? 0.634 -36.875 -9.117 1 78.94 127 GLU B N 1
ATOM 3940 C CA . GLU B 1 127 ? 0.446 -37.406 -10.461 1 78.94 127 GLU B CA 1
ATOM 3941 C C . GLU B 1 127 ? 1.771 -37.5 -11.219 1 78.94 127 GLU B C 1
ATOM 3943 O O . GLU B 1 127 ? 1.84 -38.094 -12.305 1 78.94 127 GLU B O 1
ATOM 3948 N N . SER B 1 128 ? 2.762 -36.906 -10.625 1 67.88 128 SER B N 1
ATOM 3949 C CA . SER B 1 128 ? 3.967 -36.75 -11.438 1 67.88 128 SER B CA 1
ATOM 3950 C C . SER B 1 128 ? 5.109 -37.594 -10.898 1 67.88 128 SER B C 1
ATOM 3952 O O . SER B 1 128 ? 5.184 -37.844 -9.695 1 67.88 128 SER B O 1
ATOM 3954 N N . SER B 1 129 ? 5.75 -38.125 -11.891 1 67.38 129 SER B N 1
ATOM 3955 C CA . SER B 1 129 ? 6.938 -38.938 -11.617 1 67.38 129 SER B CA 1
ATOM 3956 C C . SER B 1 129 ? 8.125 -38.031 -11.234 1 67.38 129 SER B C 1
ATOM 3958 O O . SER B 1 129 ? 9.117 -38 -11.961 1 67.38 129 SER B O 1
ATOM 3960 N N . GLY B 1 130 ? 7.977 -37.125 -10.172 1 73.69 130 GLY B N 1
ATOM 3961 C CA . GLY B 1 130 ? 9.141 -36.469 -9.617 1 73.69 130 GLY B CA 1
ATOM 3962 C C . GLY B 1 130 ? 9.148 -34.969 -9.875 1 73.69 130 GLY B C 1
ATOM 3963 O O . GLY B 1 130 ? 9.883 -34.219 -9.227 1 73.69 130 GLY B O 1
ATOM 3964 N N . LYS B 1 131 ? 8.414 -34.406 -10.742 1 85.44 131 LYS B N 1
ATOM 3965 C CA . LYS B 1 131 ? 8.445 -32.969 -11.023 1 85.44 131 LYS B CA 1
ATOM 3966 C C . LYS B 1 131 ? 7.082 -32.344 -10.773 1 85.44 131 LYS B C 1
ATOM 3968 O O . LYS B 1 131 ? 6.668 -31.438 -11.508 1 85.44 131 LYS B O 1
ATOM 3973 N N . GLY B 1 132 ? 6.453 -32.938 -9.828 1 94.38 132 GLY B N 1
ATOM 3974 C CA . GLY B 1 132 ? 5.141 -32.406 -9.5 1 94.38 132 GLY B CA 1
ATOM 3975 C C . GLY B 1 132 ? 5.203 -31.219 -8.547 1 94.38 132 GLY B C 1
ATOM 3976 O O . GLY B 1 132 ? 6.254 -30.938 -7.969 1 94.38 132 GLY B O 1
ATOM 3977 N N . LEU B 1 133 ? 4.125 -30.484 -8.484 1 97.5 133 LEU B N 1
ATOM 3978 C CA . LEU B 1 133 ? 3.979 -29.328 -7.621 1 97.5 133 LEU B CA 1
ATOM 3979 C C . LEU B 1 133 ? 2.898 -29.547 -6.57 1 97.5 133 LEU B C 1
ATOM 3981 O O . LEU B 1 133 ? 1.812 -30.047 -6.891 1 97.5 133 LEU B O 1
ATOM 3985 N N . GLY B 1 134 ? 3.229 -29.344 -5.352 1 97.81 134 GLY B N 1
ATOM 3986 C CA . GLY B 1 134 ? 2.277 -29.484 -4.262 1 97.81 134 GLY B CA 1
ATOM 3987 C C . GLY B 1 134 ? 2.414 -28.391 -3.215 1 97.81 134 GLY B C 1
ATOM 3988 O O . GLY B 1 134 ? 3.486 -27.797 -3.061 1 97.81 134 GLY B O 1
ATOM 3989 N N . PHE B 1 135 ? 1.308 -28.109 -2.492 1 98.5 135 PHE B N 1
ATOM 3990 C CA . PHE B 1 135 ? 1.3 -27.109 -1.432 1 98.5 135 PHE B CA 1
ATOM 3991 C C . PHE B 1 135 ? 0.858 -27.734 -0.109 1 98.5 135 PHE B C 1
ATOM 3993 O O . PHE B 1 135 ? -0.11 -28.484 -0.065 1 98.5 135 PHE B O 1
ATOM 4000 N N . GLU B 1 136 ? 1.575 -27.438 0.914 1 98.38 136 GLU B N 1
ATOM 4001 C CA . GLU B 1 136 ? 1.214 -27.844 2.268 1 98.38 136 GLU B CA 1
ATOM 4002 C C . GLU B 1 136 ? 1.063 -26.641 3.188 1 98.38 136 GLU B C 1
ATOM 4004 O O . GLU B 1 136 ? 2.02 -25.891 3.395 1 98.38 136 GLU B O 1
ATOM 4009 N N . PHE B 1 137 ? -0.129 -26.5 3.709 1 98.5 137 PHE B N 1
ATOM 4010 C CA . PHE B 1 137 ? -0.423 -25.406 4.629 1 98.5 137 PHE B CA 1
ATOM 4011 C C . PHE B 1 137 ? -0.572 -25.938 6.055 1 98.5 137 PHE B C 1
ATOM 4013 O O . PHE B 1 137 ? -1.536 -26.641 6.367 1 98.5 137 PHE B O 1
ATOM 4020 N N . LYS B 1 138 ? 0.413 -25.547 6.848 1 97.56 138 LYS B N 1
ATOM 4021 C CA . LYS B 1 138 ? 0.492 -26.172 8.172 1 97.56 138 LYS B CA 1
ATOM 4022 C C . LYS B 1 138 ? 0.673 -25.109 9.258 1 97.56 138 LYS B C 1
ATOM 4024 O O . LYS B 1 138 ? 1.194 -24.031 8.992 1 97.56 138 LYS B O 1
ATOM 4029 N N . ALA B 1 139 ? 0.163 -25.422 10.414 1 95.56 139 ALA B N 1
ATOM 4030 C CA . ALA B 1 139 ? 0.391 -24.594 11.594 1 95.56 139 ALA B CA 1
ATOM 4031 C C . ALA B 1 139 ? 1.438 -25.219 12.508 1 95.56 139 ALA B C 1
ATOM 4033 O O . ALA B 1 139 ? 1.478 -26.438 12.672 1 95.56 139 ALA B O 1
ATOM 4034 N N . SER B 1 140 ? 2.23 -24.297 13.102 1 92.44 140 SER B N 1
ATOM 4035 C CA . SER B 1 140 ? 3.152 -24.797 14.117 1 92.44 140 SER B CA 1
ATOM 4036 C C . SER B 1 140 ? 2.402 -25.328 15.336 1 92.44 140 SER B C 1
ATOM 4038 O O . SER B 1 140 ? 1.368 -24.766 15.719 1 92.44 140 SER B O 1
ATOM 4040 N N . GLN B 1 141 ? 2.842 -26.422 15.797 1 87.12 141 GLN B N 1
ATOM 4041 C CA . GLN B 1 141 ? 2.314 -27 17.031 1 87.12 141 GLN B CA 1
ATOM 4042 C C . GLN B 1 141 ? 3.391 -27.078 18.109 1 87.12 141 GLN B C 1
ATOM 4044 O O . GLN B 1 141 ? 4.559 -26.766 17.844 1 87.12 141 GLN B O 1
ATOM 4049 N N . GLN B 1 142 ? 2.992 -27.266 19.359 1 78.44 142 GLN B N 1
ATOM 4050 C CA . GLN B 1 142 ? 3.873 -27.25 20.516 1 78.44 142 GLN B CA 1
ATOM 4051 C C . GLN B 1 142 ? 5.176 -27.984 20.25 1 78.44 142 GLN B C 1
ATOM 4053 O O . GLN B 1 142 ? 6.258 -27.5 20.562 1 78.44 142 GLN B O 1
ATOM 4058 N N . GLN B 1 143 ? 5.133 -29.016 19.562 1 76.19 143 GLN B N 1
ATOM 4059 C CA . GLN B 1 143 ? 6.348 -29.812 19.422 1 76.19 143 GLN B CA 1
ATOM 4060 C C . GLN B 1 143 ? 6.859 -29.766 17.984 1 76.19 143 GLN B C 1
ATOM 4062 O O . GLN B 1 143 ? 7.934 -30.297 17.688 1 76.19 143 GLN B O 1
ATOM 4067 N N . GLU B 1 144 ? 6.215 -28.984 17.141 1 86.12 144 GLU B N 1
ATOM 4068 C CA . GLU B 1 144 ? 6.617 -29 15.734 1 86.12 144 GLU B CA 1
ATOM 4069 C C . GLU B 1 144 ? 6.531 -27.609 15.117 1 86.12 144 GLU B C 1
ATOM 4071 O O . GLU B 1 144 ? 5.438 -27.078 14.922 1 86.12 144 GLU B O 1
ATOM 4076 N N . ASN B 1 145 ? 7.719 -27.141 14.828 1 89.5 145 ASN B N 1
ATOM 4077 C CA . ASN B 1 145 ? 7.789 -25.844 14.164 1 89.5 145 ASN B CA 1
ATOM 4078 C C . ASN B 1 145 ? 7.73 -25.984 12.648 1 89.5 145 ASN B C 1
ATOM 4080 O O . ASN B 1 145 ? 8.492 -26.734 12.055 1 89.5 145 ASN B O 1
ATOM 4084 N N . VAL B 1 146 ? 6.812 -25.375 12.062 1 92.56 146 VAL B N 1
ATOM 4085 C CA . VAL B 1 146 ? 6.66 -25.391 10.609 1 92.56 146 VAL B CA 1
ATOM 4086 C C . VAL B 1 146 ? 7.375 -24.188 9.992 1 92.56 146 VAL B C 1
ATOM 4088 O O . VAL B 1 146 ? 7.117 -23.047 10.367 1 92.56 146 VAL B O 1
ATOM 4091 N N . LEU B 1 147 ? 8.266 -24.469 9.133 1 90.5 147 LEU B N 1
ATOM 4092 C CA . LEU B 1 147 ? 8.977 -23.422 8.398 1 90.5 147 LEU B CA 1
ATOM 4093 C C . LEU B 1 147 ? 8.492 -23.359 6.953 1 90.5 147 LEU B C 1
ATOM 4095 O O . LEU B 1 147 ? 8.289 -24.391 6.312 1 90.5 147 LEU B O 1
ATOM 4099 N N . THR B 1 148 ? 8.273 -22.219 6.508 1 92.81 148 THR B N 1
ATOM 4100 C CA . THR B 1 148 ? 7.93 -22 5.105 1 92.81 148 THR B CA 1
ATOM 4101 C C . THR B 1 148 ? 9.125 -22.312 4.203 1 92.81 148 THR B C 1
ATOM 4103 O O . THR B 1 148 ? 10.258 -21.922 4.512 1 92.81 148 THR B O 1
ATOM 4106 N N . GLY B 1 149 ? 8.852 -23.078 3.133 1 95.38 149 GLY B N 1
ATOM 4107 C CA . GLY B 1 149 ? 9.945 -23.438 2.242 1 95.38 149 GLY B CA 1
ATOM 4108 C C . GLY B 1 149 ? 9.523 -24.328 1.103 1 95.38 149 GLY B C 1
ATOM 4109 O O . GLY B 1 149 ? 8.328 -24.5 0.847 1 95.38 149 GLY B O 1
ATOM 4110 N N . HIS B 1 150 ? 10.492 -24.75 0.371 1 96.12 150 HIS B N 1
ATOM 4111 C CA . HIS B 1 150 ? 10.305 -25.641 -0.761 1 96.12 150 HIS B CA 1
ATOM 4112 C C . HIS B 1 150 ? 11.25 -26.844 -0.679 1 96.12 150 HIS B C 1
ATOM 4114 O O . HIS B 1 150 ? 12.414 -26.688 -0.306 1 96.12 150 HIS B O 1
ATOM 4120 N N . ALA B 1 151 ? 10.68 -28 -0.941 1 94.25 151 ALA B N 1
ATOM 4121 C CA . ALA B 1 151 ? 11.492 -29.203 -1.042 1 94.25 151 ALA B CA 1
ATOM 4122 C C . ALA B 1 151 ? 10.875 -30.203 -2.014 1 94.25 151 ALA B C 1
ATOM 4124 O O . ALA B 1 151 ? 9.758 -30.672 -1.801 1 94.25 151 ALA B O 1
ATOM 4125 N N . SER B 1 152 ? 11.609 -30.453 -3.07 1 92.62 152 SER B N 1
ATOM 4126 C CA . SER B 1 152 ? 11.25 -31.516 -4.016 1 92.62 152 SER B CA 1
ATOM 4127 C C . SER B 1 152 ? 9.844 -31.312 -4.562 1 92.62 152 SER B C 1
ATOM 4129 O O . SER B 1 152 ? 9.031 -32.25 -4.543 1 92.62 152 SER B O 1
ATOM 4131 N N . GLY B 1 153 ? 9.562 -30.125 -4.875 1 95.06 153 GLY B N 1
ATOM 4132 C CA . GLY B 1 153 ? 8.305 -29.828 -5.539 1 95.06 153 GLY B CA 1
ATOM 4133 C C . GLY B 1 153 ? 7.191 -29.469 -4.574 1 95.06 153 GLY B C 1
ATOM 4134 O O . GLY B 1 153 ? 6.109 -29.062 -4.996 1 95.06 153 GLY B O 1
ATOM 4135 N N . ILE B 1 154 ? 7.465 -29.594 -3.312 1 97.06 154 ILE B N 1
ATOM 4136 C CA . ILE B 1 154 ? 6.453 -29.281 -2.309 1 97.06 154 ILE B CA 1
ATOM 4137 C C . ILE B 1 154 ? 6.746 -27.922 -1.681 1 97.06 154 ILE B C 1
ATOM 4139 O O . ILE B 1 154 ? 7.84 -27.688 -1.159 1 97.06 154 ILE B O 1
ATOM 4143 N N . ILE B 1 155 ? 5.824 -27.031 -1.778 1 98.19 155 ILE B N 1
ATOM 4144 C CA . ILE B 1 155 ? 5.898 -25.719 -1.127 1 98.19 155 ILE B CA 1
ATOM 4145 C C . ILE B 1 155 ? 5.113 -25.75 0.182 1 98.19 155 ILE B C 1
ATOM 4147 O O . ILE B 1 155 ? 3.896 -25.969 0.178 1 98.19 155 ILE B O 1
ATOM 4151 N N . THR B 1 156 ? 5.801 -25.594 1.251 1 98.12 156 THR B N 1
ATOM 4152 C CA . THR B 1 156 ? 5.191 -25.547 2.574 1 98.12 156 THR B CA 1
ATOM 4153 C C . THR B 1 156 ? 5.047 -24.109 3.064 1 98.12 156 THR B C 1
ATOM 4155 O O . THR B 1 156 ? 5.969 -23.312 2.916 1 98.12 156 THR B O 1
ATOM 4158 N N . MET B 1 157 ? 3.9 -23.781 3.594 1 97.56 157 MET B N 1
ATOM 4159 C CA . MET B 1 157 ? 3.66 -22.469 4.18 1 97.56 157 MET B CA 1
ATOM 4160 C C . MET B 1 157 ? 3.15 -22.594 5.613 1 97.56 157 MET B C 1
ATOM 4162 O O . MET B 1 157 ? 2.184 -23.312 5.871 1 97.56 157 MET B O 1
ATOM 4166 N N . ASN B 1 158 ? 3.855 -22 6.559 1 97.75 158 ASN B N 1
ATOM 4167 C CA . ASN B 1 158 ? 3.273 -21.781 7.879 1 97.75 158 ASN B CA 1
ATOM 4168 C C . ASN B 1 158 ? 2.111 -20.797 7.824 1 97.75 158 ASN B C 1
ATOM 4170 O O . ASN B 1 158 ? 2.295 -19.625 7.465 1 97.75 158 ASN B O 1
ATOM 4174 N N . ILE B 1 159 ? 0.911 -21.234 8.242 1 97.88 159 ILE B N 1
ATOM 4175 C CA . ILE B 1 159 ? -0.287 -20.422 8.023 1 97.88 159 ILE B CA 1
ATOM 4176 C C . ILE B 1 159 ? -0.251 -19.188 8.914 1 97.88 159 ILE B C 1
ATOM 4178 O O . ILE B 1 159 ? -1.029 -18.25 8.719 1 97.88 159 ILE B O 1
ATOM 4182 N N . ALA B 1 160 ? 0.686 -19.125 9.875 1 96.06 160 ALA B N 1
ATOM 4183 C CA . ALA B 1 160 ? 0.875 -17.938 10.695 1 96.06 160 ALA B CA 1
ATOM 4184 C C . ALA B 1 160 ? 1.235 -16.734 9.828 1 96.06 160 ALA B C 1
ATOM 4186 O O . ALA B 1 160 ? 0.984 -15.586 10.211 1 96.06 160 ALA B O 1
ATOM 4187 N N . GLU B 1 161 ? 1.795 -17.016 8.625 1 95.56 161 GLU B N 1
ATOM 4188 C CA . GLU B 1 161 ? 2.18 -15.953 7.695 1 95.56 161 GLU B CA 1
ATOM 4189 C C . GLU B 1 161 ? 0.971 -15.125 7.27 1 95.56 161 GLU B C 1
ATOM 4191 O O . GLU B 1 161 ? 1.117 -13.984 6.824 1 95.56 161 GLU B O 1
ATOM 4196 N N . ALA B 1 162 ? -0.173 -15.75 7.41 1 97.06 162 ALA B N 1
ATOM 4197 C CA . ALA B 1 162 ? -1.385 -15.062 6.965 1 97.06 162 ALA B CA 1
ATOM 4198 C C . ALA B 1 162 ? -1.925 -14.141 8.055 1 97.06 162 ALA B C 1
ATOM 4200 O O . ALA B 1 162 ? -2.857 -13.367 7.816 1 97.06 162 ALA B O 1
ATOM 4201 N N . ASP B 1 163 ? -1.407 -14.211 9.234 1 96.19 163 ASP B N 1
ATOM 4202 C CA . ASP B 1 163 ? -1.779 -13.305 10.32 1 96.19 163 ASP B CA 1
ATOM 4203 C C . ASP B 1 163 ? -0.94 -12.031 10.281 1 96.19 163 ASP B C 1
ATOM 4205 O O . ASP B 1 163 ? 0.29 -12.094 10.312 1 96.19 163 ASP B O 1
ATOM 4209 N N . ASP B 1 164 ? -1.601 -10.922 10.344 1 94.31 164 ASP B N 1
ATOM 4210 C CA . ASP B 1 164 ? -0.928 -9.641 10.133 1 94.31 164 ASP B CA 1
ATOM 4211 C C . ASP B 1 164 ? 0.087 -9.367 11.234 1 94.31 164 ASP B C 1
ATOM 4213 O O . ASP B 1 164 ? 1.171 -8.844 10.977 1 94.31 164 ASP B O 1
ATOM 4217 N N . VAL B 1 165 ? -0.257 -9.625 12.461 1 95.44 165 VAL B N 1
ATOM 4218 C CA . VAL B 1 165 ? 0.629 -9.375 13.594 1 95.44 165 VAL B CA 1
ATOM 4219 C C . VAL B 1 165 ? 1.851 -10.281 13.508 1 95.44 165 VAL B C 1
ATOM 4221 O O . VAL B 1 165 ? 2.986 -9.82 13.633 1 95.44 165 VAL B O 1
ATOM 4224 N N . GLU B 1 166 ? 1.58 -11.578 13.18 1 94.81 166 GLU B N 1
ATOM 4225 C CA . GLU B 1 166 ? 2.674 -12.539 13.047 1 94.81 166 GLU B CA 1
ATOM 4226 C C . GLU B 1 166 ? 3.607 -12.156 11.898 1 94.81 166 GLU B C 1
ATOM 4228 O O . GLU B 1 166 ? 4.828 -12.258 12.031 1 94.81 166 GLU B O 1
ATOM 4233 N N . ARG B 1 167 ? 3.029 -11.75 10.93 1 94.19 167 ARG B N 1
ATOM 4234 C CA . ARG B 1 167 ? 3.818 -11.359 9.766 1 94.19 167 ARG B CA 1
ATOM 4235 C C . ARG B 1 167 ? 4.688 -10.148 10.078 1 94.19 167 ARG B C 1
ATOM 4237 O O . ARG B 1 167 ? 5.855 -10.102 9.688 1 94.19 167 ARG B O 1
ATOM 4244 N N . ALA B 1 168 ? 4.125 -9.141 10.758 1 94.25 168 ALA B N 1
ATOM 4245 C CA . ALA B 1 168 ? 4.895 -7.961 11.141 1 94.25 168 ALA B CA 1
ATOM 4246 C C . ALA B 1 168 ? 6.047 -8.336 12.07 1 94.25 168 ALA B C 1
ATOM 4248 O O . ALA B 1 168 ? 7.148 -7.789 11.961 1 94.25 168 ALA B O 1
ATOM 4249 N N . MET B 1 169 ? 5.793 -9.242 12.93 1 94.75 169 MET B N 1
ATOM 4250 C CA . MET B 1 169 ? 6.828 -9.719 13.844 1 94.75 169 MET B CA 1
ATOM 4251 C C . MET B 1 169 ? 7.953 -10.406 13.078 1 94.75 169 MET B C 1
ATOM 4253 O O . MET B 1 169 ? 9.133 -10.133 13.32 1 94.75 169 MET B O 1
ATOM 4257 N N . ALA B 1 170 ? 7.535 -11.242 12.164 1 92.94 170 ALA B N 1
ATOM 4258 C CA . ALA B 1 170 ? 8.523 -11.961 11.359 1 92.94 170 ALA B CA 1
ATOM 4259 C C . ALA B 1 170 ? 9.328 -10.992 10.492 1 92.94 170 ALA B C 1
ATOM 4261 O O . ALA B 1 170 ? 10.547 -11.109 10.398 1 92.94 170 ALA B O 1
ATOM 4262 N N . ARG B 1 171 ? 8.664 -10.094 9.922 1 93.25 171 ARG B N 1
ATOM 4263 C CA . ARG B 1 171 ? 9.305 -9.086 9.086 1 93.25 171 ARG B CA 1
ATOM 4264 C C . ARG B 1 171 ? 10.352 -8.312 9.875 1 93.25 171 ARG B C 1
ATOM 4266 O O . ARG B 1 171 ? 11.461 -8.086 9.391 1 93.25 171 ARG B O 1
ATOM 4273 N N . LYS B 1 172 ? 9.984 -7.918 11.055 1 92.19 172 LYS B N 1
ATOM 4274 C CA . LYS B 1 172 ? 10.891 -7.184 11.938 1 92.19 172 LYS B CA 1
ATOM 4275 C C . LYS B 1 172 ? 12.07 -8.055 12.359 1 92.19 172 LYS B C 1
ATOM 4277 O O . LYS B 1 172 ? 13.219 -7.629 12.297 1 92.19 172 LYS B O 1
ATOM 4282 N N . GLN B 1 173 ? 11.766 -9.281 12.719 1 89.62 173 GLN B N 1
ATOM 4283 C CA . GLN B 1 173 ? 12.781 -10.211 13.195 1 89.62 173 GLN B CA 1
ATOM 4284 C C . GLN B 1 173 ? 13.797 -10.523 12.094 1 89.62 173 GLN B C 1
ATOM 4286 O O . GLN B 1 173 ? 14.992 -10.648 12.359 1 89.62 173 GLN B O 1
ATOM 4291 N N . MET B 1 174 ? 13.289 -10.547 10.906 1 88.69 174 MET B N 1
ATOM 4292 C CA . MET B 1 174 ? 14.148 -10.938 9.781 1 88.69 174 MET B CA 1
ATOM 4293 C C . MET B 1 174 ? 14.703 -9.703 9.07 1 88.69 174 MET B C 1
ATOM 4295 O O . MET B 1 174 ? 15.414 -9.828 8.07 1 88.69 174 MET B O 1
ATOM 4299 N N . ASP B 1 175 ? 14.305 -8.523 9.523 1 87.75 175 ASP B N 1
ATOM 4300 C CA . ASP B 1 175 ? 14.742 -7.25 8.961 1 87.75 175 ASP B CA 1
ATOM 4301 C C . ASP B 1 175 ? 14.414 -7.164 7.473 1 87.75 175 ASP B C 1
ATOM 4303 O O . ASP B 1 175 ? 15.297 -6.867 6.66 1 87.75 175 ASP B O 1
ATOM 4307 N N . GLU B 1 176 ? 13.219 -7.52 7.195 1 90.88 176 GLU B N 1
ATOM 4308 C CA . GLU B 1 176 ? 12.742 -7.461 5.816 1 90.88 176 GLU B CA 1
ATOM 4309 C C . GLU B 1 176 ? 11.953 -6.18 5.559 1 90.88 176 GLU B C 1
ATOM 4311 O O . GLU B 1 176 ? 11.227 -5.707 6.438 1 90.88 176 GLU B O 1
ATOM 4316 N N . VAL B 1 177 ? 12.07 -5.672 4.305 1 90.62 177 VAL B N 1
ATOM 4317 C CA . VAL B 1 177 ? 11.367 -4.434 3.98 1 90.62 177 VAL B CA 1
ATOM 4318 C C . VAL B 1 177 ? 10.031 -4.758 3.318 1 90.62 177 VAL B C 1
ATOM 4320 O O . VAL B 1 177 ? 9.172 -3.885 3.189 1 90.62 177 VAL B O 1
ATOM 4323 N N . TYR B 1 178 ? 9.898 -5.949 2.916 1 92.81 178 TYR B N 1
ATOM 4324 C CA . TYR B 1 178 ? 8.703 -6.438 2.242 1 92.81 178 TYR B CA 1
ATOM 4325 C C . TYR B 1 178 ? 8.438 -7.898 2.584 1 92.81 178 TYR B C 1
ATOM 4327 O O . TYR B 1 178 ? 9.312 -8.75 2.406 1 92.81 178 TYR B O 1
ATOM 4335 N N . ARG B 1 179 ? 7.223 -8.148 3.061 1 94.69 179 ARG B N 1
ATOM 4336 C CA . ARG B 1 179 ? 6.828 -9.516 3.383 1 94.69 179 ARG B CA 1
ATOM 4337 C C . ARG B 1 179 ? 5.328 -9.711 3.201 1 94.69 179 ARG B C 1
ATOM 4339 O O . ARG B 1 179 ? 4.523 -9.047 3.861 1 94.69 179 ARG B O 1
ATOM 4346 N N . THR B 1 180 ? 4.922 -10.555 2.242 1 97.69 180 THR B N 1
ATOM 4347 C CA . THR B 1 180 ? 3.535 -10.93 1.984 1 97.69 180 THR B CA 1
ATOM 4348 C C . THR B 1 180 ? 3.424 -12.43 1.718 1 97.69 180 THR B C 1
ATOM 4350 O O . THR B 1 180 ? 4.422 -13.086 1.409 1 97.69 180 THR B O 1
ATOM 4353 N N . VAL B 1 181 ? 2.246 -12.922 1.828 1 98.25 181 VAL B N 1
ATOM 4354 C CA . VAL B 1 181 ? 2.006 -14.328 1.508 1 98.25 181 VAL B CA 1
ATOM 4355 C C . VAL B 1 181 ? 2.295 -14.578 0.03 1 98.25 181 VAL B C 1
ATOM 4357 O O . VAL B 1 181 ? 3.004 -15.523 -0.319 1 98.25 181 VAL B O 1
ATOM 4360 N N . LEU B 1 182 ? 1.799 -13.742 -0.83 1 98.56 182 LEU B N 1
ATOM 4361 C CA . LEU B 1 182 ? 2.016 -13.883 -2.266 1 98.56 182 LEU B CA 1
ATOM 4362 C C . LEU B 1 182 ? 3.502 -13.805 -2.6 1 98.56 182 LEU B C 1
ATOM 4364 O O . LEU B 1 182 ? 4 -14.578 -3.42 1 98.56 182 LEU B O 1
ATOM 4368 N N . GLY B 1 183 ? 4.188 -12.859 -1.945 1 98.19 183 GLY B N 1
ATOM 4369 C CA . GLY B 1 183 ? 5.621 -12.75 -2.15 1 98.19 183 GLY B CA 1
ATOM 4370 C C . GLY B 1 183 ? 6.367 -14.023 -1.8 1 98.19 183 GLY B C 1
ATOM 4371 O O . GLY B 1 183 ? 7.297 -14.422 -2.508 1 98.19 183 GLY B O 1
ATOM 4372 N N . HIS B 1 184 ? 5.945 -14.68 -0.742 1 97.94 184 HIS B N 1
ATOM 4373 C CA . HIS B 1 184 ? 6.559 -15.945 -0.355 1 97.94 184 HIS B CA 1
ATOM 4374 C C . HIS B 1 184 ? 6.289 -17.031 -1.393 1 97.94 184 HIS B C 1
ATOM 4376 O O . HIS B 1 184 ? 7.184 -17.797 -1.735 1 97.94 184 HIS B O 1
ATOM 4382 N N . PHE B 1 185 ? 5.098 -17.062 -1.829 1 98.62 185 PHE B N 1
ATOM 4383 C CA . PHE B 1 185 ? 4.766 -18.031 -2.865 1 98.62 185 PHE B CA 1
ATOM 4384 C C . PHE B 1 185 ? 5.617 -17.812 -4.109 1 98.62 185 PHE B C 1
ATOM 4386 O O . PHE B 1 185 ? 6.125 -18.766 -4.699 1 98.62 185 PHE B O 1
ATOM 4393 N N . ARG B 1 186 ? 5.766 -16.562 -4.484 1 98.69 186 ARG B N 1
ATOM 4394 C CA . ARG B 1 186 ? 6.543 -16.234 -5.672 1 98.69 186 ARG B CA 1
ATOM 4395 C C . ARG B 1 186 ? 8.008 -16.625 -5.5 1 98.69 186 ARG B C 1
ATOM 4397 O O . ARG B 1 186 ? 8.656 -17.047 -6.457 1 98.69 186 ARG B O 1
ATOM 4404 N N . HIS B 1 187 ? 8.469 -16.516 -4.258 1 98.62 187 HIS B N 1
ATOM 4405 C CA . HIS B 1 187 ? 9.828 -16.953 -3.939 1 98.62 187 HIS B CA 1
ATOM 4406 C C . HIS B 1 187 ? 9.961 -18.469 -4.012 1 98.62 187 HIS B C 1
ATOM 4408 O O . HIS B 1 187 ? 10.82 -18.984 -4.723 1 98.62 187 HIS B O 1
ATOM 4414 N N . GLU B 1 188 ? 9.047 -19.141 -3.348 1 98.56 188 GLU B N 1
ATOM 4415 C CA . GLU B 1 188 ? 9.141 -20.594 -3.248 1 98.56 188 GLU B CA 1
ATOM 4416 C C . GLU B 1 188 ? 8.922 -21.266 -4.605 1 98.56 188 GLU B C 1
ATOM 4418 O O . GLU B 1 188 ? 9.531 -22.297 -4.906 1 98.56 188 GLU B O 1
ATOM 4423 N N . ILE B 1 189 ? 8.047 -20.719 -5.418 1 98.56 189 ILE B N 1
ATOM 4424 C CA . ILE B 1 189 ? 7.781 -21.312 -6.727 1 98.56 189 ILE B CA 1
ATOM 4425 C C . ILE B 1 189 ? 9.023 -21.188 -7.605 1 98.56 189 ILE B C 1
ATOM 4427 O O . ILE B 1 189 ? 9.195 -21.938 -8.562 1 98.56 189 ILE B O 1
ATOM 4431 N N . GLY B 1 190 ? 9.852 -20.125 -7.305 1 98.62 190 GLY B N 1
ATOM 4432 C CA . GLY B 1 190 ? 11.125 -20 -7.992 1 98.62 190 GLY B CA 1
ATOM 4433 C C . GLY B 1 190 ? 12.016 -21.219 -7.824 1 98.62 190 GLY B C 1
ATOM 4434 O O . GLY B 1 190 ? 12.648 -21.656 -8.781 1 98.62 190 GLY B O 1
ATOM 4435 N N . HIS B 1 191 ? 12.055 -21.719 -6.633 1 98 191 HIS B N 1
ATOM 4436 C CA . HIS B 1 191 ? 12.828 -22.938 -6.395 1 98 191 HIS B CA 1
ATOM 4437 C C . HIS B 1 191 ? 12.305 -24.094 -7.23 1 98 191 HIS B C 1
ATOM 4439 O O . HIS B 1 191 ? 13.086 -24.859 -7.801 1 98 191 HIS B O 1
ATOM 4445 N N . TYR B 1 192 ? 11.039 -24.281 -7.34 1 97.44 192 TYR B N 1
ATOM 4446 C CA . TYR B 1 192 ? 10.414 -25.312 -8.141 1 97.44 192 TYR B CA 1
ATOM 4447 C C . TYR B 1 192 ? 10.82 -25.203 -9.609 1 97.44 192 TYR B C 1
ATOM 4449 O O . TYR B 1 192 ? 11.234 -26.188 -10.227 1 97.44 192 TYR B O 1
ATOM 4457 N N . TYR B 1 193 ? 10.781 -24.016 -10.133 1 97.31 193 TYR B N 1
ATOM 4458 C CA . TYR B 1 193 ? 11.023 -23.844 -11.555 1 97.31 193 TYR B CA 1
ATOM 4459 C C . TYR B 1 193 ? 12.516 -23.906 -11.867 1 97.31 193 TYR B C 1
ATOM 4461 O O . TYR B 1 193 ? 12.906 -24.125 -13.016 1 97.31 193 TYR B O 1
ATOM 4469 N N . TRP B 1 194 ? 13.367 -23.625 -10.867 1 97.5 194 TRP B N 1
ATOM 4470 C CA . TRP B 1 194 ? 14.773 -23.938 -11.102 1 97.5 194 TRP B CA 1
ATOM 4471 C C . TRP B 1 194 ? 14.961 -25.422 -11.414 1 97.5 194 TRP B C 1
ATOM 4473 O O . TRP B 1 194 ? 15.688 -25.781 -12.344 1 97.5 194 TRP B O 1
ATOM 4483 N N . GLU B 1 195 ? 14.25 -26.25 -10.68 1 94.75 195 GLU B N 1
ATOM 4484 C CA . GLU B 1 195 ? 14.352 -27.703 -10.859 1 94.75 195 GLU B CA 1
ATOM 4485 C C . GLU B 1 195 ? 13.766 -28.125 -12.203 1 94.75 195 GLU B C 1
ATOM 4487 O O . GLU B 1 195 ? 14.352 -28.953 -12.906 1 94.75 195 GLU B O 1
ATOM 4492 N N . VAL B 1 196 ? 12.711 -27.5 -12.547 1 93.44 196 VAL B N 1
ATOM 4493 C CA . VAL B 1 196 ? 11.93 -27.953 -13.695 1 93.44 196 VAL B CA 1
ATOM 4494 C C . VAL B 1 196 ? 12.523 -27.375 -14.984 1 93.44 196 VAL B C 1
ATOM 4496 O O . VAL B 1 196 ? 12.562 -28.062 -16.016 1 93.44 196 VAL B O 1
ATOM 4499 N N . LEU B 1 197 ? 13.07 -26.156 -14.914 1 94.75 197 LEU B N 1
ATOM 4500 C CA . LEU B 1 197 ? 13.398 -25.453 -16.156 1 94.75 197 LEU B CA 1
ATOM 4501 C C . LEU B 1 197 ? 14.906 -25.344 -16.328 1 94.75 197 LEU B C 1
ATOM 4503 O O . LEU B 1 197 ? 15.398 -25.188 -17.453 1 94.75 197 LEU B O 1
ATOM 4507 N N . ILE B 1 198 ? 15.695 -25.422 -15.234 1 96.5 198 ILE B N 1
ATOM 4508 C CA . ILE B 1 198 ? 17.094 -25.047 -15.336 1 96.5 198 ILE B CA 1
ATOM 4509 C C . ILE B 1 198 ? 17.984 -26.266 -15.086 1 96.5 198 ILE B C 1
ATOM 4511 O O . ILE B 1 198 ? 18.891 -26.547 -15.875 1 96.5 198 ILE B O 1
ATOM 4515 N N . ALA B 1 199 ? 17.766 -27.078 -14.062 1 95.38 199 ALA B N 1
ATOM 4516 C CA . ALA B 1 199 ? 18.672 -28.062 -13.484 1 95.38 199 ALA B CA 1
ATOM 4517 C C . ALA B 1 199 ? 19.219 -29 -14.562 1 95.38 199 ALA B C 1
ATOM 4519 O O . ALA B 1 199 ? 20.422 -29.312 -14.562 1 95.38 199 ALA B O 1
ATOM 4520 N N . GLU B 1 200 ? 18.391 -29.391 -15.484 1 94.75 200 GLU B N 1
ATOM 4521 C CA . GLU B 1 200 ? 18.828 -30.359 -16.5 1 94.75 200 GLU B CA 1
ATOM 4522 C C . GLU B 1 200 ? 18.656 -29.781 -17.906 1 94.75 200 GLU B C 1
ATOM 4524 O O . GLU B 1 200 ? 18.281 -30.5 -18.828 1 94.75 200 GLU B O 1
ATOM 4529 N N . SER B 1 201 ? 18.906 -28.531 -17.984 1 95.31 201 SER B N 1
ATOM 4530 C CA . SER B 1 201 ? 18.688 -27.891 -19.281 1 95.31 201 SER B CA 1
ATOM 4531 C C . SER B 1 201 ? 19.938 -27.156 -19.75 1 95.31 201 SER B C 1
ATOM 4533 O O . SER B 1 201 ? 20.938 -27.109 -19.047 1 95.31 201 SER B O 1
ATOM 4535 N N . ASP B 1 202 ? 19.828 -26.594 -20.969 1 95.25 202 ASP B N 1
ATOM 4536 C CA . ASP B 1 202 ? 20.922 -25.797 -21.547 1 95.25 202 ASP B CA 1
ATOM 4537 C C . ASP B 1 202 ? 21.016 -24.438 -20.891 1 95.25 202 ASP B C 1
ATOM 4539 O O . ASP B 1 202 ? 21.984 -23.703 -21.125 1 95.25 202 ASP B O 1
ATOM 4543 N N . TRP B 1 203 ? 20.109 -24.219 -19.969 1 97.12 203 TRP B N 1
ATOM 4544 C CA . TRP B 1 203 ? 20.094 -22.922 -19.312 1 97.12 203 TRP B CA 1
ATOM 4545 C C . TRP B 1 203 ? 21.031 -22.922 -18.094 1 97.12 203 TRP B C 1
ATOM 4547 O O . TRP B 1 203 ? 21.359 -21.859 -17.562 1 97.12 203 TRP B O 1
ATOM 4557 N N . LEU B 1 204 ? 21.484 -24.062 -17.672 1 98.12 204 LEU B N 1
ATOM 4558 C CA . LEU B 1 204 ? 22.219 -24.234 -16.422 1 98.12 204 LEU B CA 1
ATOM 4559 C C . LEU B 1 204 ? 23.516 -23.438 -16.438 1 98.12 204 LEU B C 1
ATOM 4561 O O . LEU B 1 204 ? 23.844 -22.766 -15.453 1 98.12 204 LEU B O 1
ATOM 4565 N N . GLU B 1 205 ? 24.219 -23.453 -17.516 1 97.94 205 GLU B N 1
ATOM 4566 C CA . GLU B 1 205 ? 25.5 -22.75 -17.578 1 97.94 205 GLU B CA 1
ATOM 4567 C C . GLU B 1 205 ? 25.281 -21.234 -17.531 1 97.94 205 GLU B C 1
ATOM 4569 O O . GLU B 1 205 ? 26.062 -20.516 -16.891 1 97.94 205 GLU B O 1
ATOM 4574 N N . ARG B 1 206 ? 24.281 -20.812 -18.188 1 97.38 206 ARG B N 1
ATOM 4575 C CA . ARG B 1 206 ? 23.969 -19.391 -18.141 1 97.38 206 ARG B CA 1
ATOM 4576 C C . ARG B 1 206 ? 23.516 -18.984 -16.75 1 97.38 206 ARG B C 1
ATOM 4578 O O . ARG B 1 206 ? 23.844 -17.891 -16.266 1 97.38 206 ARG B O 1
ATOM 4585 N N . PHE B 1 207 ? 22.766 -19.891 -16.141 1 98.44 207 PHE B N 1
ATOM 4586 C CA . PHE B 1 207 ? 22.406 -19.672 -14.75 1 98.44 207 PHE B CA 1
ATOM 4587 C C . PHE B 1 207 ? 23.656 -19.5 -13.898 1 98.44 207 PHE B C 1
ATOM 4589 O O . PHE B 1 207 ? 23.75 -18.547 -13.125 1 98.44 207 PHE B O 1
ATOM 4596 N N . ARG B 1 208 ? 24.594 -20.359 -14.008 1 98.38 208 ARG B N 1
ATOM 4597 C CA . ARG B 1 208 ? 25.812 -20.344 -13.203 1 98.38 208 ARG B CA 1
ATOM 4598 C C . ARG B 1 208 ? 26.625 -19.078 -13.461 1 98.38 208 ARG B C 1
ATOM 4600 O O . ARG B 1 208 ? 27.234 -18.531 -12.547 1 98.38 208 ARG B O 1
ATOM 4607 N N . SER B 1 209 ? 26.547 -18.562 -14.641 1 97.81 209 SER B N 1
ATOM 4608 C CA . SER B 1 209 ? 27.281 -17.359 -15.008 1 97.81 209 SER B CA 1
ATOM 4609 C C . SER B 1 209 ? 26.672 -16.125 -14.359 1 97.81 209 SER B C 1
ATOM 4611 O O . SER B 1 209 ? 27.391 -15.195 -13.984 1 97.81 209 SER B O 1
ATOM 4613 N N . LEU B 1 210 ? 25.391 -16.141 -14.164 1 98.06 210 LEU B N 1
ATOM 4614 C CA . LEU B 1 210 ? 24.703 -14.945 -13.703 1 98.06 210 LEU B CA 1
ATOM 4615 C C . LEU B 1 210 ? 24.484 -14.992 -12.195 1 98.06 210 LEU B C 1
ATOM 4617 O O . LEU B 1 210 ? 24.594 -13.961 -11.523 1 98.06 210 LEU B O 1
ATOM 4621 N N . PHE B 1 211 ? 24.188 -16.172 -11.648 1 98.44 211 PHE B N 1
ATOM 4622 C CA . PHE B 1 211 ? 23.766 -16.281 -10.25 1 98.44 211 PHE B CA 1
ATOM 4623 C C . PHE B 1 211 ? 24.875 -16.906 -9.406 1 98.44 211 PHE B C 1
ATOM 4625 O O . PHE B 1 211 ? 24.891 -16.75 -8.188 1 98.44 211 PHE B O 1
ATOM 4632 N N . GLY B 1 212 ? 25.75 -17.625 -10.055 1 97.69 212 GLY B N 1
ATOM 4633 C CA . GLY B 1 212 ? 26.828 -18.281 -9.344 1 97.69 212 GLY B CA 1
ATOM 4634 C C . GLY B 1 212 ? 26.688 -19.797 -9.305 1 97.69 212 GLY B C 1
ATOM 4635 O O . GLY B 1 212 ? 25.781 -20.359 -9.922 1 97.69 212 GLY B O 1
ATOM 4636 N N . ASP B 1 213 ? 27.609 -20.438 -8.641 1 97.81 213 ASP B N 1
ATOM 4637 C CA . ASP B 1 213 ? 27.703 -21.906 -8.586 1 97.81 213 ASP B CA 1
ATOM 4638 C C . ASP B 1 213 ? 26.812 -22.453 -7.477 1 97.81 213 ASP B C 1
ATOM 4640 O O . ASP B 1 213 ? 27.203 -22.453 -6.309 1 97.81 213 ASP B O 1
ATOM 4644 N N . GLU B 1 214 ? 25.75 -23 -7.922 1 97.06 214 GLU B N 1
ATOM 4645 C CA . GLU B 1 214 ? 24.75 -23.469 -6.965 1 97.06 214 GLU B CA 1
ATOM 4646 C C . GLU B 1 214 ? 25.219 -24.734 -6.254 1 97.06 214 GLU B C 1
ATOM 4648 O O . GLU B 1 214 ? 24.641 -25.125 -5.234 1 97.06 214 GLU B O 1
ATOM 4653 N N . ARG B 1 215 ? 26.312 -25.312 -6.668 1 96.31 215 ARG B N 1
ATOM 4654 C CA . ARG B 1 215 ? 26.812 -26.547 -6.078 1 96.31 215 ARG B CA 1
ATOM 4655 C C . ARG B 1 215 ? 27.469 -26.281 -4.723 1 96.31 215 ARG B C 1
ATOM 4657 O O . ARG B 1 215 ? 27.703 -27.219 -3.949 1 96.31 215 ARG B O 1
ATOM 4664 N N . ARG B 1 216 ? 27.609 -25.094 -4.445 1 95.75 216 ARG B N 1
ATOM 4665 C CA . ARG B 1 216 ? 28.109 -24.75 -3.117 1 95.75 216 ARG B CA 1
ATOM 4666 C C . ARG B 1 216 ? 27.172 -25.266 -2.029 1 95.75 216 ARG B C 1
ATOM 4668 O O . ARG B 1 216 ? 25.953 -25.297 -2.223 1 95.75 216 ARG B O 1
ATOM 4675 N N . SER B 1 217 ? 27.781 -25.609 -0.891 1 97.19 217 SER B N 1
ATOM 4676 C CA . SER B 1 217 ? 26.984 -26.156 0.209 1 97.19 217 SER B CA 1
ATOM 4677 C C . SER B 1 217 ? 25.891 -25.188 0.623 1 97.19 217 SER B C 1
ATOM 4679 O O . SER B 1 217 ? 26.172 -24.078 1.104 1 97.19 217 SER B O 1
ATOM 4681 N N . TYR B 1 218 ? 24.734 -25.641 0.474 1 95.56 218 TYR B N 1
ATOM 4682 C CA . TYR B 1 218 ? 23.562 -24.812 0.792 1 95.56 218 TYR B CA 1
ATOM 4683 C C . TYR B 1 218 ? 23.469 -24.562 2.293 1 95.56 218 TYR B C 1
ATOM 4685 O O . TYR B 1 218 ? 23.375 -23.422 2.732 1 95.56 218 TYR B O 1
ATOM 4693 N N . PRO B 1 219 ? 23.531 -25.578 3.135 1 95.19 219 PRO B N 1
ATOM 4694 C CA . PRO B 1 219 ? 23.422 -25.359 4.578 1 95.19 219 PRO B CA 1
ATOM 4695 C C . PRO B 1 219 ? 24.531 -24.453 5.117 1 95.19 219 PRO B C 1
ATOM 4697 O O . PRO B 1 219 ? 24.281 -23.625 5.988 1 95.19 219 PRO B O 1
ATOM 4700 N N . GLU B 1 220 ? 25.703 -24.609 4.574 1 96.25 220 GLU B N 1
ATOM 4701 C CA . GLU B 1 220 ? 26.828 -23.781 5.02 1 96.25 220 GLU B CA 1
ATOM 4702 C C . GLU B 1 220 ? 26.625 -22.312 4.609 1 96.25 220 GLU B C 1
ATOM 4704 O O . GLU B 1 220 ? 26.953 -21.406 5.363 1 96.25 220 GLU B O 1
ATOM 4709 N N . ALA B 1 221 ? 26.109 -22.172 3.443 1 96 221 ALA B N 1
ATOM 4710 C CA . ALA B 1 221 ? 25.844 -20.828 2.945 1 96 221 ALA B CA 1
ATOM 4711 C C . ALA B 1 221 ? 24.828 -20.094 3.818 1 96 221 ALA B C 1
ATOM 4713 O O . ALA B 1 221 ? 25.016 -18.922 4.16 1 96 221 ALA B O 1
ATOM 4714 N N . LEU B 1 222 ? 23.781 -20.766 4.18 1 94.88 222 LEU B N 1
ATOM 4715 C CA . LEU B 1 222 ? 22.734 -20.172 5.012 1 94.88 222 LEU B CA 1
ATOM 4716 C C . LEU B 1 222 ? 23.266 -19.875 6.406 1 94.88 222 LEU B C 1
ATOM 4718 O O . LEU B 1 222 ? 22.984 -18.812 6.961 1 94.88 222 LEU B O 1
ATOM 4722 N N . GLU B 1 223 ? 24.016 -20.797 6.918 1 94.69 223 GLU B N 1
ATOM 4723 C CA . GLU B 1 223 ? 24.609 -20.578 8.227 1 94.69 223 GLU B CA 1
ATOM 4724 C C . GLU B 1 223 ? 25.516 -19.344 8.227 1 94.69 223 GLU B C 1
ATOM 4726 O O . GLU B 1 223 ? 25.469 -18.531 9.156 1 94.69 223 GLU B O 1
ATOM 4731 N N . SER B 1 224 ? 26.328 -19.266 7.223 1 94.94 224 SER B N 1
ATOM 4732 C CA . SER B 1 224 ? 27.219 -18.125 7.094 1 94.94 224 SER B CA 1
ATOM 4733 C C . SER B 1 224 ? 26.438 -16.828 6.996 1 94.94 224 SER B C 1
ATOM 4735 O O . SER B 1 224 ? 26.797 -15.82 7.613 1 94.94 224 SER B O 1
ATOM 4737 N N . HIS B 1 225 ? 25.375 -16.812 6.227 1 93.69 225 HIS B N 1
ATOM 4738 C CA . HIS B 1 225 ? 24.547 -15.625 6.051 1 93.69 225 HIS B CA 1
ATOM 4739 C C . HIS B 1 225 ? 23.953 -15.172 7.379 1 93.69 225 HIS B C 1
ATOM 4741 O O . HIS B 1 225 ? 23.938 -13.977 7.688 1 93.69 225 HIS B O 1
ATOM 4747 N N . TYR B 1 226 ? 23.453 -16.094 8.172 1 91 226 TYR B N 1
ATOM 4748 C CA . TYR B 1 226 ? 22.797 -15.734 9.422 1 91 226 TYR B CA 1
ATOM 4749 C C . TYR B 1 226 ? 23.828 -15.32 10.477 1 91 226 TYR B C 1
ATOM 4751 O O . TYR B 1 226 ? 23.547 -14.469 11.32 1 91 226 TYR B O 1
ATOM 4759 N N . ARG B 1 227 ? 25.031 -15.859 10.422 1 93.38 227 ARG B N 1
ATOM 4760 C CA . ARG B 1 227 ? 26.078 -15.562 11.391 1 93.38 227 ARG B CA 1
ATOM 4761 C C . ARG B 1 227 ? 26.766 -14.234 11.078 1 93.38 227 ARG B C 1
ATOM 4763 O O . ARG B 1 227 ? 27 -13.43 11.969 1 93.38 227 ARG B O 1
ATOM 4770 N N . ASN B 1 228 ? 27 -14.062 9.789 1 94.75 228 ASN B N 1
ATOM 4771 C CA . ASN B 1 228 ? 27.859 -12.945 9.406 1 94.75 228 ASN B CA 1
ATOM 4772 C C . ASN B 1 228 ? 27.062 -11.828 8.727 1 94.75 228 ASN B C 1
ATOM 4774 O O . ASN B 1 228 ? 27.547 -10.711 8.578 1 94.75 228 ASN B O 1
ATOM 4778 N N . GLY B 1 229 ? 25.859 -12.109 8.336 1 93.38 229 GLY B N 1
ATOM 4779 C CA . GLY B 1 229 ? 25.109 -11.133 7.562 1 93.38 229 GLY B CA 1
ATOM 4780 C C . GLY B 1 229 ? 25.5 -11.094 6.098 1 93.38 229 GLY B C 1
ATOM 4781 O O . GLY B 1 229 ? 26.375 -11.844 5.668 1 93.38 229 GLY B O 1
ATOM 4782 N N . PRO B 1 230 ? 24.828 -10.258 5.367 1 94.19 230 PRO B N 1
ATOM 4783 C CA . PRO B 1 230 ? 25.156 -10.125 3.945 1 94.19 230 PRO B CA 1
ATOM 4784 C C . PRO B 1 230 ? 26.453 -9.344 3.713 1 94.19 230 PRO B C 1
ATOM 4786 O O . PRO B 1 230 ? 26.922 -8.641 4.609 1 94.19 230 PRO B O 1
ATOM 4789 N N . PRO B 1 231 ? 27.031 -9.453 2.574 1 93.62 231 PRO B N 1
ATOM 4790 C CA . PRO B 1 231 ? 28.172 -8.586 2.246 1 93.62 231 PRO B CA 1
ATOM 4791 C C . PRO B 1 231 ? 27.812 -7.102 2.281 1 93.62 231 PRO B C 1
ATOM 4793 O O . PRO B 1 231 ? 26.672 -6.734 2.041 1 93.62 231 PRO B O 1
ATOM 4796 N N . GLU B 1 232 ? 28.656 -6.176 2.674 1 91.56 232 GLU B N 1
ATOM 4797 C CA . GLU B 1 232 ? 28.422 -4.742 2.844 1 91.56 232 GLU B CA 1
ATOM 4798 C C . GLU B 1 232 ? 27.828 -4.125 1.581 1 91.56 232 GLU B C 1
ATOM 4800 O O . GLU B 1 232 ? 26.922 -3.299 1.657 1 91.56 232 GLU B O 1
ATOM 4805 N N . ASN B 1 233 ? 28.141 -4.547 0.342 1 93.81 233 ASN B N 1
ATOM 4806 C CA . ASN B 1 233 ? 27.656 -3.951 -0.899 1 93.81 233 ASN B CA 1
ATOM 4807 C C . ASN B 1 233 ? 26.75 -4.906 -1.661 1 93.81 233 ASN B C 1
ATOM 4809 O O . ASN B 1 233 ? 26.75 -4.934 -2.893 1 93.81 233 ASN B O 1
ATOM 4813 N N . TRP B 1 234 ? 25.984 -5.605 -0.785 1 95.62 234 TRP B N 1
ATOM 4814 C CA . TRP B 1 234 ? 25.141 -6.609 -1.429 1 95.62 234 TRP B CA 1
ATOM 4815 C C . TRP B 1 234 ? 24.156 -5.961 -2.4 1 95.62 234 TRP B C 1
ATOM 4817 O O . TRP B 1 234 ? 23.781 -6.562 -3.406 1 95.62 234 TRP B O 1
ATOM 4827 N N . GLN B 1 235 ? 23.766 -4.691 -2.172 1 94.5 235 GLN B N 1
ATOM 4828 C CA . GLN B 1 235 ? 22.734 -4.004 -2.949 1 94.5 235 GLN B CA 1
ATOM 4829 C C . GLN B 1 235 ? 23.188 -3.783 -4.387 1 94.5 235 GLN B C 1
ATOM 4831 O O . GLN B 1 235 ? 22.375 -3.564 -5.277 1 94.5 235 GLN B O 1
ATOM 4836 N N . GLU B 1 236 ? 24.406 -3.826 -4.605 1 95.88 236 GLU B N 1
ATOM 4837 C CA . GLU B 1 236 ? 24.938 -3.617 -5.949 1 95.88 236 GLU B CA 1
ATOM 4838 C C . GLU B 1 236 ? 24.672 -4.828 -6.84 1 95.88 236 GLU B C 1
ATOM 4840 O O . GLU B 1 236 ? 24.641 -4.707 -8.062 1 95.88 236 GLU B O 1
ATOM 4845 N N . ASN B 1 237 ? 24.469 -5.945 -6.141 1 96.75 237 ASN B N 1
ATOM 4846 C CA . ASN B 1 237 ? 24.453 -7.152 -6.961 1 96.75 237 ASN B CA 1
ATOM 4847 C C . ASN B 1 237 ? 23.203 -7.984 -6.711 1 96.75 237 ASN B C 1
ATOM 4849 O O . ASN B 1 237 ? 22.891 -8.891 -7.488 1 96.75 237 ASN B O 1
ATOM 4853 N N . PHE B 1 238 ? 22.562 -7.68 -5.602 1 98 238 PHE B N 1
ATOM 4854 C CA . PHE B 1 238 ? 21.438 -8.523 -5.211 1 98 238 PHE B CA 1
ATOM 4855 C C . PHE B 1 238 ? 20.203 -7.68 -4.914 1 98 238 PHE B C 1
ATOM 4857 O O . PHE B 1 238 ? 20.328 -6.539 -4.465 1 98 238 PHE B O 1
ATOM 4864 N N . ILE B 1 239 ? 19.047 -8.188 -5.18 1 97.56 239 ILE B N 1
ATOM 4865 C CA . ILE B 1 239 ? 17.781 -7.465 -5.023 1 97.56 239 ILE B CA 1
ATOM 4866 C C . ILE B 1 239 ? 17.422 -7.387 -3.541 1 97.56 239 ILE B C 1
ATOM 4868 O O . ILE B 1 239 ? 16.688 -6.488 -3.125 1 97.56 239 ILE B O 1
ATOM 4872 N N . SER B 1 240 ? 17.891 -8.352 -2.744 1 96.44 240 SER B N 1
ATOM 4873 C CA . SER B 1 240 ? 17.719 -8.391 -1.295 1 96.44 240 SER B CA 1
ATOM 4874 C C . SER B 1 240 ? 18.953 -8.938 -0.604 1 96.44 240 SER B C 1
ATOM 4876 O O . SER B 1 240 ? 19.812 -9.547 -1.248 1 96.44 240 SER B O 1
ATOM 4878 N N . SER B 1 241 ? 19.062 -8.688 0.703 1 95.25 241 SER B N 1
ATOM 4879 C CA . SER B 1 241 ? 20.188 -9.242 1.449 1 95.25 241 SER B CA 1
ATOM 4880 C C . SER B 1 241 ? 20.156 -10.766 1.429 1 95.25 241 SER B C 1
ATOM 4882 O O . SER B 1 241 ? 21.203 -11.406 1.306 1 95.25 241 SER B O 1
ATOM 4884 N N . TYR B 1 242 ? 19 -11.352 1.487 1 95.38 242 TYR B N 1
ATOM 4885 C CA . TYR B 1 242 ? 18.844 -12.805 1.52 1 95.38 242 TYR B CA 1
ATOM 4886 C C . TYR B 1 242 ? 19.266 -13.43 0.196 1 95.38 242 TYR B C 1
ATOM 4888 O O . TYR B 1 242 ? 19.766 -14.562 0.166 1 95.38 242 TYR B O 1
ATOM 4896 N N . ALA B 1 243 ? 19.125 -12.703 -0.882 1 97.31 243 ALA B N 1
ATOM 4897 C CA . ALA B 1 243 ? 19.547 -13.172 -2.195 1 97.31 243 ALA B CA 1
ATOM 4898 C C . ALA B 1 243 ? 21.047 -13.43 -2.217 1 97.31 243 ALA B C 1
ATOM 4900 O O . ALA B 1 243 ? 21.531 -14.25 -3.002 1 97.31 243 ALA B O 1
ATOM 4901 N N . SER B 1 244 ? 21.75 -12.773 -1.354 1 97.12 244 SER B N 1
ATOM 4902 C CA . SER B 1 244 ? 23.203 -12.898 -1.345 1 97.12 244 SER B CA 1
ATOM 4903 C C . SER B 1 244 ? 23.641 -14.18 -0.639 1 97.12 244 SER B C 1
ATOM 4905 O O . SER B 1 244 ? 24.828 -14.539 -0.672 1 97.12 244 SER B O 1
ATOM 4907 N N . ALA B 1 245 ? 22.734 -14.891 -0.072 1 97.12 245 ALA B N 1
ATOM 4908 C CA . ALA B 1 245 ? 23.078 -16.047 0.763 1 97.12 245 ALA B CA 1
ATOM 4909 C C . ALA B 1 245 ? 23.531 -17.219 -0.087 1 97.12 245 ALA B C 1
ATOM 4911 O O . ALA B 1 245 ? 24.469 -17.938 0.294 1 97.12 245 ALA B O 1
ATOM 4912 N N . HIS B 1 246 ? 22.938 -17.438 -1.2 1 98 246 HIS B N 1
ATOM 4913 C CA . HIS B 1 246 ? 23.172 -18.594 -2.074 1 98 246 HIS B CA 1
ATOM 4914 C C . HIS B 1 246 ? 22.594 -18.344 -3.467 1 98 246 HIS B C 1
ATOM 4916 O O . HIS B 1 246 ? 21.562 -17.703 -3.613 1 98 246 HIS B O 1
ATOM 4922 N N . PRO B 1 247 ? 23.219 -18.922 -4.52 1 98.44 247 PRO B N 1
ATOM 4923 C CA . PRO B 1 247 ? 22.719 -18.719 -5.879 1 98.44 247 PRO B CA 1
ATOM 4924 C C . PRO B 1 247 ? 21.25 -19.125 -6.023 1 98.44 247 PRO B C 1
ATOM 4926 O O . PRO B 1 247 ? 20.484 -18.469 -6.738 1 98.44 247 PRO B O 1
ATOM 4929 N N . TRP B 1 248 ? 20.812 -20.141 -5.309 1 98.5 248 TRP B N 1
ATOM 4930 C CA . TRP B 1 248 ? 19.422 -20.578 -5.355 1 98.5 248 TRP B CA 1
ATOM 4931 C C . TRP B 1 248 ? 18.5 -19.516 -4.754 1 98.5 248 TRP B C 1
ATOM 4933 O O . TRP B 1 248 ? 17.375 -19.328 -5.215 1 98.5 248 TRP B O 1
ATOM 4943 N N . GLU B 1 249 ? 18.969 -18.844 -3.709 1 98.25 249 GLU B N 1
ATOM 4944 C CA . GLU B 1 249 ? 18.188 -17.766 -3.104 1 98.25 249 GLU B CA 1
ATOM 4945 C C . GLU B 1 249 ? 18.141 -16.531 -3.998 1 98.25 249 GLU B C 1
ATOM 4947 O O . GLU B 1 249 ? 17.109 -15.867 -4.102 1 98.25 249 GLU B O 1
ATOM 4952 N N . ASP B 1 250 ? 19.297 -16.281 -4.578 1 98.62 250 ASP B N 1
ATOM 4953 C CA . ASP B 1 250 ? 19.359 -15.188 -5.539 1 98.62 250 ASP B CA 1
ATOM 4954 C C . ASP B 1 250 ? 18.359 -15.406 -6.684 1 98.62 250 ASP B C 1
ATOM 4956 O O . ASP B 1 250 ? 17.625 -14.5 -7.051 1 98.62 250 ASP B O 1
ATOM 4960 N N . TRP B 1 251 ? 18.359 -16.625 -7.16 1 98.75 251 TRP B N 1
ATOM 4961 C CA . TRP B 1 251 ? 17.438 -17.016 -8.219 1 98.75 251 TRP B CA 1
ATOM 4962 C C . TRP B 1 251 ? 15.984 -16.859 -7.766 1 98.75 251 TRP B C 1
ATOM 4964 O O . TRP B 1 251 ? 15.18 -16.203 -8.438 1 98.75 251 TRP B O 1
ATOM 4974 N N . ALA B 1 252 ? 15.648 -17.406 -6.641 1 98.69 252 ALA B N 1
ATOM 4975 C CA . ALA B 1 252 ? 14.273 -17.391 -6.141 1 98.69 252 ALA B CA 1
ATOM 4976 C C . ALA B 1 252 ? 13.797 -15.977 -5.867 1 98.69 252 ALA B C 1
ATOM 4978 O O . ALA B 1 252 ? 12.656 -15.625 -6.18 1 98.69 252 ALA B O 1
ATOM 4979 N N . GLU B 1 253 ? 14.664 -15.156 -5.305 1 98.5 253 GLU B N 1
ATOM 4980 C CA . GLU B 1 253 ? 14.32 -13.758 -5.07 1 98.5 253 GLU B CA 1
ATOM 4981 C C . GLU B 1 253 ? 14.094 -13.016 -6.383 1 98.5 253 GLU B C 1
ATOM 4983 O O . GLU B 1 253 ? 13.133 -12.258 -6.52 1 98.5 253 GLU B O 1
ATOM 4988 N N . SER B 1 254 ? 14.992 -13.234 -7.305 1 98.81 254 SER B N 1
ATOM 4989 C CA . SER B 1 254 ? 14.859 -12.594 -8.609 1 98.81 254 SER B CA 1
ATOM 4990 C C . SER B 1 254 ? 13.586 -13.047 -9.32 1 98.81 254 SER B C 1
ATOM 4992 O O . SER B 1 254 ? 12.875 -12.227 -9.906 1 98.81 254 SER B O 1
ATOM 4994 N N . TRP B 1 255 ? 13.297 -14.32 -9.227 1 98.75 255 TRP B N 1
ATOM 4995 C CA . TRP B 1 255 ? 12.07 -14.859 -9.805 1 98.75 255 TRP B CA 1
ATOM 4996 C C . TRP B 1 255 ? 10.844 -14.18 -9.203 1 98.75 255 TRP B C 1
ATOM 4998 O O . TRP B 1 255 ? 9.938 -13.773 -9.938 1 98.75 255 TRP B O 1
ATOM 5008 N N . ALA B 1 256 ? 10.812 -14.102 -7.914 1 98.69 256 ALA B N 1
ATOM 5009 C CA . ALA B 1 256 ? 9.703 -13.453 -7.227 1 98.69 256 ALA B CA 1
ATOM 5010 C C . ALA B 1 256 ? 9.516 -12.023 -7.727 1 98.69 256 ALA B C 1
ATOM 5012 O O . ALA B 1 256 ? 8.391 -11.594 -7.996 1 98.69 256 ALA B O 1
ATOM 5013 N N . HIS B 1 257 ? 10.617 -11.289 -7.863 1 98.62 257 HIS B N 1
ATOM 5014 C CA . HIS B 1 257 ? 10.539 -9.898 -8.305 1 98.62 257 HIS B CA 1
ATOM 5015 C C . HIS B 1 257 ? 10.07 -9.805 -9.75 1 98.62 257 HIS B C 1
ATOM 5017 O O . HIS B 1 257 ? 9.328 -8.891 -10.102 1 98.62 257 HIS B O 1
ATOM 5023 N N . TYR B 1 258 ? 10.516 -10.742 -10.594 1 98.56 258 TYR B N 1
ATOM 5024 C CA . TYR B 1 258 ? 10.008 -10.766 -11.961 1 98.56 258 TYR B CA 1
ATOM 5025 C C . TYR B 1 258 ? 8.492 -10.898 -11.977 1 98.56 258 TYR B C 1
ATOM 5027 O O . TYR B 1 258 ? 7.809 -10.203 -12.734 1 98.56 258 TYR B O 1
ATOM 5035 N N . LEU B 1 259 ? 7.938 -11.742 -11.125 1 98.44 259 LEU B N 1
ATOM 5036 C CA . LEU B 1 259 ? 6.496 -11.93 -11.047 1 98.44 259 LEU B CA 1
ATOM 5037 C C . LEU B 1 259 ? 5.812 -10.672 -10.516 1 98.44 259 LEU B C 1
ATOM 5039 O O . LEU B 1 259 ? 4.742 -10.289 -11 1 98.44 259 LEU B O 1
ATOM 5043 N N . HIS B 1 260 ? 6.422 -10.016 -9.477 1 98.38 260 HIS B N 1
ATOM 5044 C CA . HIS B 1 260 ? 5.902 -8.742 -9.008 1 98.38 260 HIS B CA 1
ATOM 5045 C C . HIS B 1 260 ? 5.738 -7.75 -10.156 1 98.38 260 HIS B C 1
ATOM 5047 O O . HIS B 1 260 ? 4.676 -7.145 -10.312 1 98.38 260 HIS B O 1
ATOM 5053 N N . ILE B 1 261 ? 6.781 -7.723 -10.945 1 98.12 261 ILE B N 1
ATOM 5054 C CA . ILE B 1 261 ? 6.863 -6.734 -12.016 1 98.12 261 ILE B CA 1
ATOM 5055 C C . ILE B 1 261 ? 5.781 -7.012 -13.055 1 98.12 261 ILE B C 1
ATOM 5057 O O . ILE B 1 261 ? 4.957 -6.141 -13.352 1 98.12 261 ILE B O 1
ATOM 5061 N N . VAL B 1 262 ? 5.688 -8.18 -13.5 1 98 262 VAL B N 1
ATOM 5062 C CA . VAL B 1 262 ? 4.805 -8.5 -14.617 1 98 262 VAL B CA 1
ATOM 5063 C C . VAL B 1 262 ? 3.35 -8.414 -14.172 1 98 262 VAL B C 1
ATOM 5065 O O . VAL B 1 262 ? 2.516 -7.82 -14.859 1 98 262 VAL B O 1
ATOM 5068 N N . ASP B 1 263 ? 3.051 -8.953 -13.016 1 98 263 ASP B N 1
ATOM 5069 C CA . ASP B 1 263 ? 1.678 -8.945 -12.516 1 98 263 ASP B CA 1
ATOM 5070 C C . ASP B 1 263 ? 1.178 -7.516 -12.312 1 98 263 ASP B C 1
ATOM 5072 O O . ASP B 1 263 ? 0.041 -7.195 -12.664 1 98 263 ASP B O 1
ATOM 5076 N N . THR B 1 264 ? 1.978 -6.727 -11.734 1 98.31 264 THR B N 1
ATOM 5077 C CA . THR B 1 264 ? 1.579 -5.355 -11.445 1 98.31 264 THR B CA 1
ATOM 5078 C C . THR B 1 264 ? 1.452 -4.543 -12.727 1 98.31 264 THR B C 1
ATOM 5080 O O . THR B 1 264 ? 0.528 -3.74 -12.875 1 98.31 264 THR B O 1
ATOM 5083 N N . LEU B 1 265 ? 2.355 -4.789 -13.656 1 97.94 265 LEU B N 1
ATOM 5084 C CA . LEU B 1 265 ? 2.293 -4.086 -14.93 1 97.94 265 LEU B CA 1
ATOM 5085 C C . LEU B 1 265 ? 1.067 -4.52 -15.734 1 97.94 265 LEU B C 1
ATOM 5087 O O . LEU B 1 265 ? 0.484 -3.715 -16.469 1 97.94 265 LEU B O 1
ATOM 5091 N N . GLU B 1 266 ? 0.679 -5.773 -15.617 1 97.69 266 GLU B N 1
ATOM 5092 C CA . GLU B 1 266 ? -0.578 -6.176 -16.25 1 97.69 266 GLU B CA 1
ATOM 5093 C C . GLU B 1 266 ? -1.745 -5.344 -15.719 1 97.69 266 GLU B C 1
ATOM 5095 O O . GLU B 1 266 ? -2.607 -4.918 -16.5 1 97.69 266 GLU B O 1
ATOM 5100 N N . THR B 1 267 ? -1.784 -5.184 -14.43 1 97.62 267 THR B N 1
ATOM 5101 C CA . THR B 1 267 ? -2.854 -4.398 -13.82 1 97.62 267 THR B CA 1
ATOM 5102 C C . THR B 1 267 ? -2.828 -2.961 -14.336 1 97.62 267 THR B C 1
ATOM 5104 O O . THR B 1 267 ? -3.871 -2.396 -14.664 1 97.62 267 THR B O 1
ATOM 5107 N N . ALA B 1 268 ? -1.63 -2.404 -14.391 1 97.31 268 ALA B N 1
ATOM 5108 C CA . ALA B 1 268 ? -1.495 -1.054 -14.93 1 97.31 268 ALA B CA 1
ATOM 5109 C C . ALA B 1 268 ? -2.016 -0.982 -16.359 1 97.31 268 ALA B C 1
ATOM 5111 O O . ALA B 1 268 ? -2.732 -0.046 -16.719 1 97.31 268 ALA B O 1
ATOM 5112 N N . TYR B 1 269 ? -1.648 -1.981 -17.156 1 96.06 269 TYR B N 1
ATOM 5113 C CA . TYR B 1 269 ? -2.123 -2.074 -18.531 1 96.06 269 TYR B CA 1
ATOM 5114 C C . TYR B 1 269 ? -3.643 -2.174 -18.578 1 96.06 269 TYR B C 1
ATOM 5116 O O . TYR B 1 269 ? -4.293 -1.474 -19.359 1 96.06 269 TYR B O 1
ATOM 5124 N N . ALA B 1 270 ? -4.195 -3.014 -17.75 1 95.38 270 ALA B N 1
ATOM 5125 C CA . ALA B 1 270 ? -5.637 -3.246 -17.734 1 95.38 270 ALA B CA 1
ATOM 5126 C C . ALA B 1 270 ? -6.398 -1.959 -17.422 1 95.38 270 ALA B C 1
ATOM 5128 O O . ALA B 1 270 ? -7.461 -1.707 -18 1 95.38 270 ALA B O 1
ATOM 5129 N N . PHE B 1 271 ? -5.859 -1.157 -16.625 1 94.88 271 PHE B N 1
ATOM 5130 C CA . PHE B 1 271 ? -6.496 0.097 -16.234 1 94.88 271 PHE B CA 1
ATOM 5131 C C . PHE B 1 271 ? -6.172 1.197 -17.234 1 94.88 271 PHE B C 1
ATOM 5133 O O . PHE B 1 271 ? -6.668 2.32 -17.125 1 94.88 271 PHE B O 1
ATOM 5140 N N . GLY B 1 272 ? -5.383 0.897 -18.25 1 94 272 GLY B N 1
ATOM 5141 C CA . GLY B 1 272 ? -4.977 1.91 -19.203 1 94 272 GLY B CA 1
ATOM 5142 C C . GLY B 1 272 ? -4.273 3.092 -18.562 1 94 272 GLY B C 1
ATOM 5143 O O . GLY B 1 272 ? -4.574 4.246 -18.875 1 94 272 GLY B O 1
ATOM 5144 N N . LEU B 1 273 ? -3.406 2.814 -17.656 1 94.88 273 LEU B N 1
ATOM 5145 C CA . LEU B 1 273 ? -2.701 3.859 -16.906 1 94.88 273 LEU B CA 1
ATOM 5146 C C . LEU B 1 273 ? -1.705 4.582 -17.812 1 94.88 273 LEU B C 1
ATOM 5148 O O . LEU B 1 273 ? -1.153 3.984 -18.734 1 94.88 273 LEU B O 1
ATOM 5152 N N . ALA B 1 274 ? -1.555 5.777 -17.562 1 94.5 274 ALA B N 1
ATOM 5153 C CA . ALA B 1 274 ? -0.499 6.598 -18.156 1 94.5 274 ALA B CA 1
ATOM 5154 C C . ALA B 1 274 ? 0.115 7.531 -17.109 1 94.5 274 ALA B C 1
ATOM 5156 O O . ALA B 1 274 ? -0.581 8.016 -16.219 1 94.5 274 ALA B O 1
ATOM 5157 N N . ILE B 1 275 ? 1.368 7.723 -17.234 1 94.12 275 ILE B N 1
ATOM 5158 C CA . ILE B 1 275 ? 2.119 8.602 -16.344 1 94.12 275 ILE B CA 1
ATOM 5159 C C . ILE B 1 275 ? 2.852 9.664 -17.156 1 94.12 275 ILE B C 1
ATOM 5161 O O . ILE B 1 275 ? 3.662 9.328 -18.031 1 94.12 275 ILE B O 1
ATOM 5165 N N . ASN B 1 276 ? 2.496 10.828 -16.953 1 91.75 276 ASN B N 1
ATOM 5166 C CA . ASN B 1 276 ? 3.111 11.977 -17.594 1 91.75 276 ASN B CA 1
ATOM 5167 C C . ASN B 1 276 ? 3.301 13.133 -16.625 1 91.75 276 ASN B C 1
ATOM 5169 O O . ASN B 1 276 ? 2.516 14.086 -16.609 1 91.75 276 ASN B O 1
ATOM 5173 N N .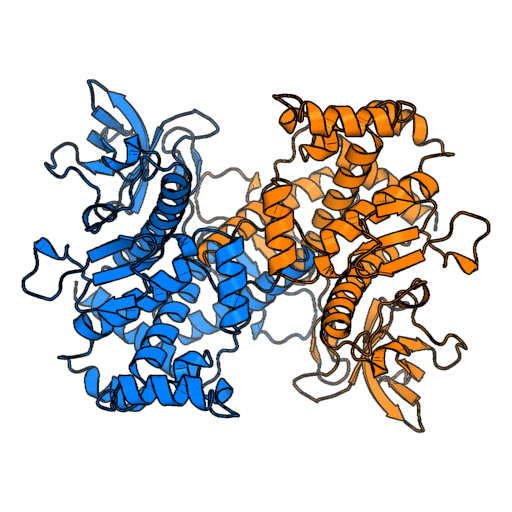 PRO B 1 277 ? 4.375 13.047 -15.859 1 90.38 277 PRO B N 1
ATOM 5174 C CA . PRO B 1 277 ? 4.562 14.016 -14.773 1 90.38 277 PRO B CA 1
ATOM 5175 C C . PRO B 1 277 ? 4.449 15.461 -15.25 1 90.38 277 PRO B C 1
ATOM 5177 O O . PRO B 1 277 ? 4.902 15.789 -16.344 1 90.38 277 PRO B O 1
ATOM 5180 N N . LYS B 1 278 ? 3.939 16.328 -14.422 1 85.31 278 LYS B N 1
ATOM 5181 C CA . LYS B 1 278 ? 3.711 17.734 -14.727 1 85.31 278 LYS B CA 1
ATOM 5182 C C . LYS B 1 278 ? 4.992 18.547 -14.562 1 85.31 278 LYS B C 1
ATOM 5184 O O . LYS B 1 278 ? 5.109 19.656 -15.094 1 85.31 278 LYS B O 1
ATOM 5189 N N . LEU B 1 279 ? 5.852 18.016 -13.859 1 82.44 279 LEU B N 1
ATOM 5190 C CA . LEU B 1 279 ? 7.121 18.703 -13.648 1 82.44 279 LEU B CA 1
ATOM 5191 C C . LEU B 1 279 ? 7.922 18.766 -14.945 1 82.44 279 LEU B C 1
ATOM 5193 O O . LEU B 1 279 ? 8.172 17.734 -15.578 1 82.44 279 LEU B O 1
ATOM 5197 N N . THR B 1 280 ? 8.156 19.969 -15.344 1 76.25 280 THR B N 1
ATOM 5198 C CA . THR B 1 280 ? 8.883 20.172 -16.594 1 76.25 280 THR B CA 1
ATOM 5199 C C . THR B 1 280 ? 10.352 19.797 -16.438 1 76.25 280 THR B C 1
ATOM 5201 O O . THR B 1 280 ? 10.938 20.016 -15.375 1 76.25 280 THR B O 1
ATOM 5204 N N . GLY B 1 281 ? 10.938 19.266 -17.406 1 69.88 281 GLY B N 1
ATOM 5205 C CA . GLY B 1 281 ? 12.367 19.031 -17.438 1 69.88 281 GLY B CA 1
ATOM 5206 C C . GLY B 1 281 ? 12.781 17.719 -16.781 1 69.88 281 GLY B C 1
ATOM 5207 O O . GLY B 1 281 ? 13.961 17.5 -16.5 1 69.88 281 GLY B O 1
ATOM 5208 N N . ILE B 1 282 ? 11.812 16.969 -16.359 1 68.19 282 ILE B N 1
ATOM 5209 C CA . ILE B 1 282 ? 12.172 15.703 -15.734 1 68.19 282 ILE B CA 1
ATOM 5210 C C . ILE B 1 282 ? 12.469 14.672 -16.812 1 68.19 282 ILE B C 1
ATOM 5212 O O . ILE B 1 282 ? 11.945 14.75 -17.922 1 68.19 282 ILE B O 1
ATOM 5216 N N . PRO B 1 283 ? 13.414 13.797 -16.391 1 66.5 283 PRO B N 1
ATOM 5217 C CA . PRO B 1 283 ? 13.766 12.758 -17.359 1 66.5 283 PRO B CA 1
ATOM 5218 C C . PRO B 1 283 ? 12.547 12 -17.875 1 66.5 283 PRO B C 1
ATOM 5220 O O . PRO B 1 283 ? 11.594 11.773 -17.125 1 66.5 283 PRO B O 1
ATOM 5223 N N . ASP B 1 284 ? 12.609 11.672 -19.016 1 66.5 284 ASP B N 1
ATOM 5224 C CA . ASP B 1 284 ? 11.586 10.914 -19.734 1 66.5 284 ASP B CA 1
ATOM 5225 C C . ASP B 1 284 ? 11.305 9.586 -19.047 1 66.5 284 ASP B C 1
ATOM 5227 O O . ASP B 1 284 ? 10.219 9.008 -19.203 1 66.5 284 ASP B O 1
ATOM 5231 N N . ILE B 1 285 ? 12.188 9.219 -18.234 1 69.25 285 ILE B N 1
ATOM 5232 C CA . ILE B 1 285 ? 12.102 7.887 -17.641 1 69.25 285 ILE B CA 1
ATOM 5233 C C . ILE B 1 285 ? 10.906 7.82 -16.688 1 69.25 285 ILE B C 1
ATOM 5235 O O . ILE B 1 285 ? 10.438 6.73 -16.344 1 69.25 285 ILE B O 1
ATOM 5239 N N . VAL B 1 286 ? 10.367 8.906 -16.422 1 76.19 286 VAL B N 1
ATOM 5240 C CA . VAL B 1 286 ? 9.242 8.93 -15.492 1 76.19 286 VAL B CA 1
ATOM 5241 C C . VAL B 1 286 ? 7.926 8.852 -16.266 1 76.19 286 VAL B C 1
ATOM 5243 O O . VAL B 1 286 ? 6.898 8.453 -15.719 1 76.19 286 VAL B O 1
ATOM 5246 N N . SER B 1 287 ? 7.988 9.102 -17.547 1 84.5 287 SER B N 1
ATOM 5247 C CA . SER B 1 287 ? 6.77 9.102 -18.344 1 84.5 287 SER B CA 1
ATOM 5248 C C . SER B 1 287 ? 6.562 7.758 -19.031 1 84.5 287 SER B C 1
ATOM 5250 O O . SER B 1 287 ? 7.52 7.145 -19.516 1 84.5 287 SER B O 1
ATOM 5252 N N . THR B 1 288 ? 5.367 7.266 -18.922 1 87.38 288 THR B N 1
ATOM 5253 C CA . THR B 1 288 ? 5.086 5.996 -19.578 1 87.38 288 THR B CA 1
ATOM 5254 C C . THR B 1 288 ? 3.588 5.824 -19.812 1 87.38 288 THR B C 1
ATOM 5256 O O . THR B 1 288 ? 2.775 6.484 -19.156 1 87.38 288 THR B O 1
ATOM 5259 N N . GLN B 1 289 ? 3.393 5.117 -20.906 1 86.06 289 GLN B N 1
ATOM 5260 C CA . GLN B 1 289 ? 2.055 4.598 -21.172 1 86.06 289 GLN B CA 1
ATOM 5261 C C . GLN B 1 289 ? 2.055 3.072 -21.219 1 86.06 289 GLN B C 1
ATOM 5263 O O . GLN B 1 289 ? 2.922 2.469 -21.859 1 86.06 289 GLN B O 1
ATOM 5268 N N . PHE B 1 290 ? 1.17 2.51 -20.562 1 89.69 290 PHE B N 1
ATOM 5269 C CA . PHE B 1 290 ? 1.104 1.055 -20.484 1 89.69 290 PHE B CA 1
ATOM 5270 C C . PHE B 1 290 ? 0.178 0.498 -21.562 1 89.69 290 PHE B C 1
ATOM 5272 O O . PHE B 1 290 ? -0.988 0.205 -21.281 1 89.69 290 PHE B O 1
ATOM 5279 N N . THR B 1 291 ? 0.728 0.246 -22.703 1 85.56 291 THR B N 1
ATOM 5280 C CA . THR B 1 291 ? -0.129 -0.042 -23.844 1 85.56 291 THR B CA 1
ATOM 5281 C C . THR B 1 291 ? -0.025 -1.512 -24.25 1 85.56 291 THR B C 1
ATOM 5283 O O . THR B 1 291 ? -0.769 -1.98 -25.109 1 85.56 291 THR B O 1
ATOM 5286 N N . VAL B 1 292 ? 0.847 -2.199 -23.594 1 89.25 292 VAL B N 1
ATOM 5287 C CA . VAL B 1 292 ? 1.036 -3.602 -23.938 1 89.25 292 VAL B CA 1
ATOM 5288 C C . VAL B 1 292 ? 0.878 -4.473 -22.688 1 89.25 292 VAL B C 1
ATOM 5290 O O . VAL B 1 292 ? 1.341 -4.105 -21.609 1 89.25 292 VAL B O 1
ATOM 5293 N N . ASP B 1 293 ? 0.203 -5.605 -22.953 1 93.19 293 ASP B N 1
ATOM 5294 C CA . ASP B 1 293 ? 0.103 -6.59 -21.891 1 93.19 293 ASP B CA 1
ATOM 5295 C C . ASP B 1 293 ? 1.484 -7.086 -21.469 1 93.19 293 ASP B C 1
ATOM 5297 O O . ASP B 1 293 ? 2.229 -7.633 -22.281 1 93.19 293 ASP B O 1
ATOM 5301 N N . ALA B 1 294 ? 1.77 -6.957 -20.188 1 93.31 294 ALA B N 1
ATOM 5302 C CA . ALA B 1 294 ? 3.098 -7.246 -19.656 1 93.31 294 ALA B CA 1
ATOM 5303 C C . ALA B 1 294 ? 3.461 -8.711 -19.844 1 93.31 294 ALA B C 1
ATOM 5305 O O . ALA B 1 294 ? 4.641 -9.062 -19.953 1 93.31 294 ALA B O 1
ATOM 5306 N N . TYR B 1 295 ? 2.51 -9.617 -19.875 1 93.19 295 TYR B N 1
ATOM 5307 C CA . TYR B 1 295 ? 2.75 -11.047 -20.031 1 93.19 295 TYR B CA 1
ATOM 5308 C C . TYR B 1 295 ? 3.238 -11.367 -21.438 1 93.19 295 TYR B C 1
ATOM 5310 O O . TYR B 1 295 ? 3.797 -12.438 -21.688 1 93.19 295 TYR B O 1
ATOM 5318 N N . GLY B 1 296 ? 3.02 -10.445 -22.344 1 87.94 296 GLY B N 1
ATOM 5319 C CA . GLY B 1 296 ? 3.4 -10.703 -23.734 1 87.94 296 GLY B CA 1
ATOM 5320 C C . GLY B 1 296 ? 4.566 -9.852 -24.188 1 87.94 296 GLY B C 1
ATOM 5321 O O . GLY B 1 296 ? 4.91 -9.859 -25.375 1 87.94 296 GLY B O 1
ATOM 5322 N N . TYR B 1 297 ? 5.176 -9.18 -23.312 1 87.19 297 TYR B N 1
ATOM 5323 C CA . TYR B 1 297 ? 6.254 -8.281 -23.703 1 87.19 297 TYR B CA 1
ATOM 5324 C C . TYR B 1 297 ? 7.504 -9.062 -24.094 1 87.19 297 TYR B C 1
ATOM 5326 O O . TYR B 1 297 ? 7.926 -9.969 -23.359 1 87.19 297 TYR B O 1
ATOM 5334 N N . VAL B 1 298 ? 8.086 -8.617 -25.188 1 86.06 298 VAL B N 1
ATOM 5335 C CA . VAL B 1 298 ? 9.273 -9.32 -25.672 1 86.06 298 VAL B CA 1
ATOM 5336 C C . VAL B 1 298 ? 10.531 -8.609 -25.188 1 86.06 298 VAL B C 1
ATOM 5338 O O . VAL B 1 298 ? 11.484 -9.25 -24.734 1 86.06 298 VAL B O 1
ATOM 5341 N N . ASP B 1 299 ? 10.453 -7.305 -25.203 1 91.56 299 ASP B N 1
ATOM 5342 C CA . ASP B 1 299 ? 11.625 -6.523 -24.812 1 91.56 299 ASP B CA 1
ATOM 5343 C C . ASP B 1 299 ? 11.609 -6.227 -23.312 1 91.56 299 ASP B C 1
ATOM 5345 O O . ASP B 1 299 ? 10.828 -5.398 -22.844 1 91.56 299 ASP B O 1
ATOM 5349 N N . PHE B 1 300 ? 12.555 -6.867 -22.625 1 94.94 300 PHE B N 1
ATOM 5350 C CA . PHE B 1 300 ? 12.586 -6.723 -21.172 1 94.94 300 PHE B CA 1
ATOM 5351 C C . PHE B 1 300 ? 12.922 -5.289 -20.781 1 94.94 300 PHE B C 1
ATOM 5353 O O . PHE B 1 300 ? 12.438 -4.789 -19.766 1 94.94 300 PHE B O 1
ATOM 5360 N N . SER B 1 301 ? 13.719 -4.602 -21.531 1 93.38 301 SER B N 1
ATOM 5361 C CA . SER B 1 301 ? 14.109 -3.238 -21.188 1 93.38 301 SER B CA 1
ATOM 5362 C C . SER B 1 301 ? 12.891 -2.316 -21.125 1 93.38 301 SER B C 1
ATOM 5364 O O . SER B 1 301 ? 12.836 -1.409 -20.297 1 93.38 301 SER B O 1
ATOM 5366 N N . GLN B 1 302 ? 11.992 -2.537 -21.969 1 91.44 302 GLN B N 1
ATOM 5367 C CA . GLN B 1 302 ? 10.766 -1.749 -21.953 1 91.44 302 GLN B CA 1
ATOM 5368 C C . GLN B 1 302 ? 9.938 -2.057 -20.703 1 91.44 302 GLN B C 1
ATOM 5370 O O . GLN B 1 302 ? 9.367 -1.149 -20.094 1 91.44 302 GLN B O 1
ATOM 5375 N N . LEU B 1 303 ? 9.891 -3.33 -20.469 1 94.38 303 LEU B N 1
ATOM 5376 C CA . LEU B 1 303 ? 9.18 -3.754 -19.25 1 94.38 303 LEU B CA 1
ATOM 5377 C C . LEU B 1 303 ? 9.781 -3.098 -18.016 1 94.38 303 LEU B C 1
ATOM 5379 O O . LEU B 1 303 ? 9.047 -2.596 -17.156 1 94.38 303 LEU B O 1
ATOM 5383 N N . LEU B 1 304 ? 11.055 -3.09 -17.953 1 95.12 304 LEU B N 1
ATOM 5384 C CA . LEU B 1 304 ? 11.75 -2.533 -16.797 1 95.12 304 LEU B CA 1
ATOM 5385 C C . LEU B 1 304 ? 11.547 -1.025 -16.703 1 95.12 304 LEU B C 1
ATOM 5387 O O . LEU B 1 304 ? 11.367 -0.48 -15.617 1 95.12 304 LEU B O 1
ATOM 5391 N N . ASN B 1 305 ? 11.547 -0.366 -17.812 1 93.06 305 ASN B N 1
ATOM 5392 C CA . ASN B 1 305 ? 11.305 1.073 -17.844 1 93.06 305 ASN B CA 1
ATOM 5393 C C . ASN B 1 305 ? 9.914 1.416 -17.328 1 93.06 305 ASN B C 1
ATOM 5395 O O . ASN B 1 305 ? 9.75 2.342 -16.531 1 93.06 305 ASN B O 1
ATOM 5399 N N . GLN B 1 306 ? 8.961 0.679 -17.781 1 94.69 306 GLN B N 1
ATOM 5400 C CA . GLN B 1 306 ? 7.594 0.879 -17.328 1 94.69 306 GLN B CA 1
ATOM 5401 C C . GLN B 1 306 ? 7.477 0.634 -15.82 1 94.69 306 GLN B C 1
ATOM 5403 O O . GLN B 1 306 ? 6.781 1.374 -15.117 1 94.69 306 GLN B O 1
ATOM 5408 N N . TRP B 1 307 ? 8.141 -0.378 -15.422 1 96.5 307 TRP B N 1
ATOM 5409 C CA . TRP B 1 307 ? 8.117 -0.718 -14.008 1 96.5 307 TRP B CA 1
ATOM 5410 C C . TRP B 1 307 ? 8.703 0.412 -13.164 1 96.5 307 TRP B C 1
ATOM 5412 O O . TRP B 1 307 ? 8.156 0.76 -12.117 1 96.5 307 TRP B O 1
ATOM 5422 N N . THR B 1 308 ? 9.781 0.97 -13.617 1 94.44 308 THR B N 1
ATOM 5423 C CA . THR B 1 308 ? 10.438 2.057 -12.898 1 94.44 308 THR B CA 1
ATOM 5424 C C . THR B 1 308 ? 9.492 3.244 -12.734 1 94.44 308 THR B C 1
ATOM 5426 O O . THR B 1 308 ? 9.336 3.771 -11.633 1 94.44 308 THR B O 1
ATOM 5429 N N . SER B 1 309 ? 8.836 3.604 -13.758 1 94.44 309 SER B N 1
ATOM 5430 C CA . SER B 1 309 ? 7.887 4.707 -13.727 1 94.44 309 SER B CA 1
ATOM 5431 C C . SER B 1 309 ? 6.719 4.402 -12.797 1 94.44 309 SER B C 1
ATOM 5433 O O . SER B 1 309 ? 6.32 5.246 -11.992 1 94.44 309 SER B O 1
ATOM 5435 N N . LEU B 1 310 ? 6.234 3.207 -12.93 1 96.81 310 LEU B N 1
ATOM 5436 C CA . LEU B 1 310 ? 5.07 2.82 -12.148 1 96.81 310 LEU B CA 1
ATOM 5437 C C . LEU B 1 310 ? 5.395 2.814 -10.656 1 96.81 310 LEU B C 1
ATOM 5439 O O . LEU B 1 310 ? 4.602 3.291 -9.844 1 96.81 310 LEU B O 1
ATOM 5443 N N . THR B 1 311 ? 6.547 2.289 -10.328 1 96.69 311 THR B N 1
ATOM 5444 C CA . THR B 1 311 ? 6.891 2.146 -8.914 1 96.69 311 THR B CA 1
ATOM 5445 C C . THR B 1 311 ? 7.109 3.512 -8.273 1 96.69 311 THR B C 1
ATOM 5447 O O . THR B 1 311 ? 6.766 3.717 -7.105 1 96.69 311 THR B O 1
ATOM 5450 N N . LEU B 1 312 ? 7.672 4.469 -8.961 1 94.88 312 LEU B N 1
ATOM 5451 C CA . LEU B 1 312 ? 7.82 5.82 -8.438 1 94.88 312 LEU B CA 1
ATOM 5452 C C . LEU B 1 312 ? 6.461 6.422 -8.086 1 94.88 312 LEU B C 1
ATOM 5454 O O . LEU B 1 312 ? 6.285 6.984 -7.008 1 94.88 312 LEU B O 1
ATOM 5458 N N . ALA B 1 313 ? 5.566 6.242 -8.984 1 96.06 313 ALA B N 1
ATOM 5459 C CA . ALA B 1 313 ? 4.223 6.777 -8.781 1 96.06 313 ALA B CA 1
ATOM 5460 C C . ALA B 1 313 ? 3.512 6.047 -7.641 1 96.06 313 ALA B C 1
ATOM 5462 O O . ALA B 1 313 ? 2.945 6.676 -6.746 1 96.06 313 ALA B O 1
ATOM 5463 N N . LEU B 1 314 ? 3.564 4.719 -7.707 1 97.5 314 LEU B N 1
ATOM 5464 C CA . LEU B 1 314 ? 2.865 3.891 -6.734 1 97.5 314 LEU B CA 1
ATOM 5465 C C . LEU B 1 314 ? 3.381 4.156 -5.324 1 97.5 314 LEU B C 1
ATOM 5467 O O . LEU B 1 314 ? 2.594 4.27 -4.379 1 97.5 314 LEU B O 1
ATOM 5471 N N . ASN B 1 315 ? 4.688 4.215 -5.191 1 97.62 315 ASN B N 1
ATOM 5472 C CA . ASN B 1 315 ? 5.27 4.52 -3.889 1 97.62 315 ASN B CA 1
ATOM 5473 C C . ASN B 1 315 ? 4.816 5.883 -3.379 1 97.62 315 ASN B C 1
ATOM 5475 O O . ASN B 1 315 ? 4.469 6.027 -2.205 1 97.62 315 ASN B O 1
ATOM 5479 N N . SER B 1 316 ? 4.82 6.828 -4.234 1 97.31 316 SER B N 1
ATOM 5480 C CA . SER B 1 316 ? 4.41 8.172 -3.854 1 97.31 316 SER B CA 1
ATOM 5481 C C . SER B 1 316 ? 2.939 8.211 -3.449 1 97.31 316 SER B C 1
ATOM 5483 O O . SER B 1 316 ? 2.572 8.883 -2.484 1 97.31 316 SER B O 1
ATOM 5485 N N . LEU B 1 317 ? 2.119 7.535 -4.203 1 98.19 317 LEU B N 1
ATOM 5486 C CA . LEU B 1 317 ? 0.698 7.473 -3.883 1 98.19 317 LEU B CA 1
ATOM 5487 C C . LEU B 1 317 ? 0.475 6.824 -2.52 1 98.19 317 LEU B C 1
ATOM 5489 O O . LEU B 1 317 ? -0.309 7.32 -1.71 1 98.19 317 LEU B O 1
ATOM 5493 N N . ASN B 1 318 ? 1.168 5.719 -2.262 1 98 318 ASN B N 1
ATOM 5494 C CA . ASN B 1 318 ? 1.065 5.066 -0.962 1 98 318 ASN B CA 1
ATOM 5495 C C . ASN B 1 318 ? 1.51 5.988 0.167 1 98 318 ASN B C 1
ATOM 5497 O O . ASN B 1 318 ? 0.875 6.039 1.223 1 98 318 ASN B O 1
ATOM 5501 N N . ARG B 1 319 ? 2.553 6.723 -0.084 1 97.62 319 ARG B N 1
ATOM 5502 C CA . ARG B 1 319 ? 3.051 7.645 0.934 1 97.62 319 ARG B CA 1
ATOM 5503 C C . ARG B 1 319 ? 2.025 8.727 1.238 1 97.62 319 ARG B C 1
ATOM 5505 O O . ARG B 1 319 ? 1.902 9.172 2.383 1 97.62 319 ARG B O 1
ATOM 5512 N N . SER B 1 320 ? 1.31 9.117 0.259 1 97.88 320 SER B N 1
ATOM 5513 C CA . SER B 1 320 ? 0.275 10.125 0.454 1 97.88 320 SER B CA 1
ATOM 5514 C C . SER B 1 320 ? -0.831 9.617 1.371 1 97.88 320 SER B C 1
ATOM 5516 O O . SER B 1 320 ? -1.507 10.406 2.035 1 97.88 320 SER B O 1
ATOM 5518 N N . MET B 1 321 ? -0.968 8.336 1.442 1 97.56 321 MET B N 1
ATOM 5519 C CA . MET B 1 321 ? -1.957 7.707 2.314 1 97.56 321 MET B CA 1
ATOM 5520 C C . MET B 1 321 ? -1.35 7.367 3.67 1 97.56 321 MET B C 1
ATOM 5522 O O . MET B 1 321 ? -2.037 6.848 4.551 1 97.56 321 MET B O 1
ATOM 5526 N N . GLY B 1 322 ? -0.057 7.652 3.84 1 97.19 322 GLY B N 1
ATOM 5527 C CA . GLY B 1 322 ? 0.644 7.309 5.066 1 97.19 322 GLY B CA 1
ATOM 5528 C C . GLY B 1 322 ? 1.109 5.867 5.105 1 97.19 322 GLY B C 1
ATOM 5529 O O . GLY B 1 322 ? 1.467 5.352 6.164 1 97.19 322 GLY B O 1
ATOM 5530 N N . LEU B 1 323 ? 1.062 5.207 3.951 1 97.25 323 LEU B N 1
ATOM 5531 C CA . LEU B 1 323 ? 1.417 3.793 3.857 1 97.25 323 LEU B CA 1
ATOM 5532 C C . LEU B 1 323 ? 2.863 3.625 3.402 1 97.25 323 LEU B C 1
ATOM 5534 O O . LEU B 1 323 ? 3.436 4.531 2.793 1 97.25 323 LEU B O 1
ATOM 5538 N N . PRO B 1 324 ? 3.473 2.486 3.779 1 95.81 324 PRO B N 1
ATOM 5539 C CA . PRO B 1 324 ? 4.828 2.225 3.287 1 95.81 324 PRO B CA 1
ATOM 5540 C C . PRO B 1 324 ? 4.883 2.055 1.771 1 95.81 324 PRO B C 1
ATOM 5542 O O . PRO B 1 324 ? 3.848 1.836 1.133 1 95.81 324 PRO B O 1
ATOM 5545 N N . ASP B 1 325 ? 6.086 2.154 1.266 1 96.56 325 ASP B N 1
ATOM 5546 C CA . ASP B 1 325 ? 6.301 1.964 -0.166 1 96.56 325 ASP B CA 1
ATOM 5547 C C . ASP B 1 325 ? 5.816 0.588 -0.616 1 96.56 325 ASP B C 1
ATOM 5549 O O . ASP B 1 325 ? 6.023 -0.408 0.08 1 96.56 325 ASP B O 1
ATOM 5553 N N . THR B 1 326 ? 5.148 0.553 -1.782 1 97.06 326 THR B N 1
ATOM 5554 C CA . THR B 1 326 ? 4.699 -0.697 -2.385 1 97.06 326 THR B CA 1
ATOM 5555 C C . THR B 1 326 ? 5.891 -1.542 -2.826 1 97.06 326 THR B C 1
ATOM 5557 O O . THR B 1 326 ? 5.891 -2.764 -2.658 1 97.06 326 THR B O 1
ATOM 5560 N N . TYR B 1 327 ? 6.84 -0.874 -3.352 1 97.69 327 TYR B N 1
ATOM 5561 C CA . TYR B 1 327 ? 8.047 -1.534 -3.844 1 97.69 327 TYR B CA 1
ATOM 5562 C C . TYR B 1 327 ? 9.297 -0.799 -3.381 1 97.69 327 TYR B C 1
ATOM 5564 O O . TYR B 1 327 ? 9.859 0.011 -4.121 1 97.69 327 TYR B O 1
ATOM 5572 N N . PRO B 1 328 ? 9.812 -1.196 -2.219 1 96.06 328 PRO B N 1
ATOM 5573 C CA . PRO B 1 328 ? 10.961 -0.511 -1.622 1 96.06 328 PRO B CA 1
ATOM 5574 C C . PRO B 1 328 ? 12.297 -1.111 -2.057 1 96.06 328 PRO B C 1
ATOM 5576 O O . PRO B 1 328 ? 13.227 -1.217 -1.247 1 96.06 328 PRO B O 1
ATOM 5579 N N . PHE B 1 329 ? 12.469 -1.571 -3.316 1 96.25 329 PHE B N 1
ATOM 5580 C CA . PHE B 1 329 ? 13.68 -2.238 -3.787 1 96.25 329 PHE B CA 1
ATOM 5581 C C . PHE B 1 329 ? 14.344 -1.432 -4.895 1 96.25 329 PHE B C 1
ATOM 5583 O O . PHE B 1 329 ? 13.68 -0.649 -5.582 1 96.25 329 PHE B O 1
ATOM 5590 N N . VAL B 1 330 ? 15.555 -1.58 -4.988 1 92.81 330 VAL B N 1
ATOM 5591 C CA . VAL B 1 330 ? 16.344 -0.974 -6.055 1 92.81 330 VAL B CA 1
ATOM 5592 C C . VAL B 1 330 ? 16.812 -2.055 -7.027 1 92.81 330 VAL B C 1
ATOM 5594 O O . VAL B 1 330 ? 17.359 -3.074 -6.609 1 92.81 330 VAL B O 1
ATOM 5597 N N . ILE B 1 331 ? 16.594 -1.838 -8.242 1 97.12 331 ILE B N 1
ATOM 5598 C CA . ILE B 1 331 ? 17.031 -2.783 -9.258 1 97.12 331 ILE B CA 1
ATOM 5599 C C . ILE B 1 331 ? 18.328 -2.291 -9.898 1 97.12 331 ILE B C 1
ATOM 5601 O O . ILE B 1 331 ? 18.312 -1.455 -10.805 1 97.12 331 ILE B O 1
ATOM 5605 N N . SER B 1 332 ? 19.422 -2.836 -9.445 1 96.88 332 SER B N 1
ATOM 5606 C CA . SER B 1 332 ? 20.734 -2.508 -10 1 96.88 332 SER B CA 1
ATOM 5607 C C . SER B 1 332 ? 20.922 -3.15 -11.375 1 96.88 332 SER B C 1
ATOM 5609 O O . SER B 1 332 ? 20.109 -3.982 -11.789 1 96.88 332 SER B O 1
ATOM 5611 N N . THR B 1 333 ? 22 -2.816 -12.016 1 97 333 THR B N 1
ATOM 5612 C CA . THR B 1 333 ? 22.297 -3.34 -13.344 1 97 333 THR B CA 1
ATOM 5613 C C . THR B 1 333 ? 22.453 -4.855 -13.305 1 97 333 THR B C 1
ATOM 5615 O O . THR B 1 333 ? 21.844 -5.574 -14.102 1 97 333 THR B O 1
ATOM 5618 N N . PRO B 1 334 ? 23.234 -5.395 -12.32 1 97.94 334 PRO B N 1
ATOM 5619 C CA . PRO B 1 334 ? 23.328 -6.855 -12.266 1 97.94 334 PRO B CA 1
ATOM 5620 C C . PRO B 1 334 ? 21.984 -7.535 -12.008 1 97.94 334 PRO B C 1
ATOM 5622 O O . PRO B 1 334 ? 21.703 -8.578 -12.594 1 97.94 334 PRO B O 1
ATOM 5625 N N . VAL B 1 335 ? 21.188 -6.961 -11.172 1 98.31 335 VAL B N 1
ATOM 5626 C CA . VAL B 1 335 ? 19.875 -7.516 -10.891 1 98.31 335 VAL B CA 1
ATOM 5627 C C . VAL B 1 335 ? 19.016 -7.465 -12.148 1 98.31 335 VAL B C 1
ATOM 5629 O O . VAL B 1 335 ? 18.281 -8.414 -12.438 1 98.31 335 VAL B O 1
ATOM 5632 N N . SER B 1 336 ? 19.156 -6.383 -12.898 1 98.38 336 SER B N 1
ATOM 5633 C CA . SER B 1 336 ? 18.422 -6.25 -14.148 1 98.38 336 SER B CA 1
ATOM 5634 C C . SER B 1 336 ? 18.766 -7.375 -15.117 1 98.38 336 SER B C 1
ATOM 5636 O O . SER B 1 336 ? 17.906 -7.898 -15.812 1 98.38 336 SER B O 1
ATOM 5638 N N . LYS B 1 337 ? 19.984 -7.711 -15.156 1 98.44 337 LYS B N 1
ATOM 5639 C CA . LYS B 1 337 ? 20.422 -8.789 -16.031 1 98.44 337 LYS B CA 1
ATOM 5640 C C . LYS B 1 337 ? 19.828 -10.125 -15.617 1 98.44 337 LYS B C 1
ATOM 5642 O O . LYS B 1 337 ? 19.453 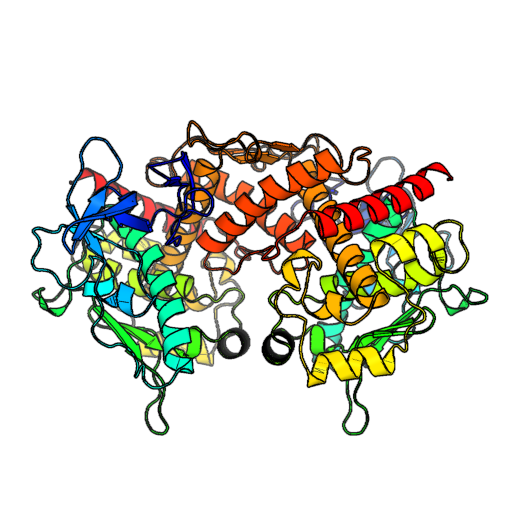-10.945 -16.469 1 98.44 337 LYS B O 1
ATOM 5647 N N . LYS B 1 338 ? 19.766 -10.336 -14.344 1 98.69 338 LYS B N 1
ATOM 5648 C CA . LYS B 1 338 ? 19.156 -11.555 -13.828 1 98.69 338 LYS B CA 1
ATOM 5649 C C . LYS B 1 338 ? 17.672 -11.617 -14.18 1 98.69 338 LYS B C 1
ATOM 5651 O O . LYS B 1 338 ? 17.172 -12.672 -14.594 1 98.69 338 LYS B O 1
ATOM 5656 N N . LEU B 1 339 ? 17.016 -10.508 -14.016 1 98.62 339 LEU B N 1
ATOM 5657 C CA . LEU B 1 339 ? 15.609 -10.445 -14.367 1 98.62 339 LEU B CA 1
ATOM 5658 C C . LEU B 1 339 ? 15.406 -10.664 -15.867 1 98.62 339 LEU B C 1
ATOM 5660 O O . LEU B 1 339 ? 14.453 -11.328 -16.281 1 98.62 339 LEU B O 1
ATOM 5664 N N . ALA B 1 340 ? 16.297 -10.141 -16.641 1 98.25 340 ALA B N 1
ATOM 5665 C CA . ALA B 1 340 ? 16.234 -10.328 -18.094 1 98.25 340 ALA B CA 1
ATOM 5666 C C . ALA B 1 340 ? 16.391 -11.805 -18.453 1 98.25 340 ALA B C 1
ATOM 5668 O O . ALA B 1 340 ? 15.734 -12.297 -19.375 1 98.25 340 ALA B O 1
ATOM 5669 N N . PHE B 1 341 ? 17.297 -12.461 -17.797 1 98.12 341 PHE B N 1
ATOM 5670 C CA . PHE B 1 341 ? 17.5 -13.891 -18 1 98.12 341 PHE B CA 1
ATOM 5671 C C . PHE B 1 341 ? 16.203 -14.656 -17.75 1 98.12 341 PHE B C 1
ATOM 5673 O O . PHE B 1 341 ? 15.812 -15.508 -18.547 1 98.12 341 PHE B O 1
ATOM 5680 N N . ILE B 1 342 ? 15.492 -14.328 -16.672 1 98.19 342 ILE B N 1
ATOM 5681 C CA . ILE B 1 342 ? 14.234 -14.977 -16.312 1 98.19 342 ILE B CA 1
ATOM 5682 C C . ILE B 1 342 ? 13.188 -14.672 -17.375 1 98.19 342 ILE B C 1
ATOM 5684 O O . ILE B 1 342 ? 12.438 -15.562 -17.797 1 98.19 342 ILE B O 1
ATOM 5688 N N . HIS B 1 343 ? 13.156 -13.453 -17.766 1 97.75 343 HIS B N 1
ATOM 5689 C CA . HIS B 1 343 ? 12.242 -13.031 -18.828 1 97.75 343 HIS B CA 1
ATOM 5690 C C . HIS B 1 343 ? 12.438 -13.867 -20.094 1 97.75 343 HIS B C 1
ATOM 5692 O O . HIS B 1 343 ? 11.469 -14.344 -20.688 1 97.75 343 HIS B O 1
ATOM 5698 N N . GLU B 1 344 ? 13.656 -14.023 -20.469 1 96.69 344 GLU B N 1
ATOM 5699 C CA . GLU B 1 344 ? 13.977 -14.812 -21.656 1 96.69 344 GLU B CA 1
ATOM 5700 C C . GLU B 1 344 ? 13.562 -16.266 -21.469 1 96.69 344 GLU B C 1
ATOM 5702 O O . GLU B 1 344 ? 12.992 -16.875 -22.375 1 96.69 344 GLU B O 1
ATOM 5707 N N . LEU B 1 345 ? 13.875 -16.797 -20.375 1 96.31 345 LEU B N 1
ATOM 5708 C CA . LEU B 1 345 ? 13.547 -18.172 -20.062 1 96.31 345 LEU B CA 1
ATOM 5709 C C . LEU B 1 345 ? 12.047 -18.422 -20.188 1 96.31 345 LEU B C 1
ATOM 5711 O O . LEU B 1 345 ? 11.625 -19.391 -20.828 1 96.31 345 LEU B O 1
ATOM 5715 N N . ILE B 1 346 ? 11.227 -17.547 -19.609 1 95.12 346 ILE B N 1
ATOM 5716 C CA . ILE B 1 346 ? 9.773 -17.688 -19.578 1 95.12 346 ILE B CA 1
ATOM 5717 C C . ILE B 1 346 ? 9.203 -17.516 -20.969 1 95.12 346 ILE B C 1
ATOM 5719 O O . ILE B 1 346 ? 8.312 -18.266 -21.391 1 95.12 346 ILE B O 1
ATOM 5723 N N . ASN B 1 347 ? 9.75 -16.578 -21.719 1 91.69 347 ASN B N 1
ATOM 5724 C CA . ASN B 1 347 ? 9.242 -16.312 -23.062 1 91.69 347 ASN B CA 1
ATOM 5725 C C . ASN B 1 347 ? 9.578 -17.453 -24.016 1 91.69 347 ASN B C 1
ATOM 5727 O O . ASN B 1 347 ? 8.82 -17.719 -24.953 1 91.69 347 ASN B O 1
ATOM 5731 N N . ARG B 1 348 ? 10.703 -18.016 -23.844 1 88.5 348 ARG B N 1
ATOM 5732 C CA . ARG B 1 348 ? 11.07 -19.156 -24.672 1 88.5 348 ARG B CA 1
ATOM 5733 C C . ARG B 1 348 ? 10.148 -20.344 -24.406 1 88.5 348 ARG B C 1
ATOM 5735 O O . ARG B 1 348 ? 9.836 -21.109 -25.328 1 88.5 348 ARG B O 1
ATOM 5742 N N . ASN B 1 349 ? 9.797 -20.438 -23.266 1 80.88 349 ASN B N 1
ATOM 5743 C CA . ASN B 1 349 ? 8.875 -21.516 -22.922 1 80.88 349 ASN B CA 1
ATOM 5744 C C . ASN B 1 349 ? 7.492 -21.297 -23.531 1 80.88 349 ASN B C 1
ATOM 5746 O O . ASN B 1 349 ? 6.809 -22.25 -23.891 1 80.88 349 ASN B O 1
ATOM 5750 N N . MET B 1 350 ? 7.074 -20.141 -23.531 1 72.5 350 MET B N 1
ATOM 5751 C CA . MET B 1 350 ? 5.762 -19.797 -24.094 1 72.5 350 MET B CA 1
ATOM 5752 C C . MET B 1 350 ? 5.703 -20.109 -25.578 1 72.5 350 MET B C 1
ATOM 5754 O O . MET B 1 350 ? 4.672 -20.547 -26.094 1 72.5 350 MET B O 1
ATOM 5758 N N . LYS B 1 351 ? 6.746 -19.922 -26.359 1 67 351 LYS B N 1
ATOM 5759 C CA . LYS B 1 351 ? 6.789 -20.141 -27.797 1 67 351 LYS B CA 1
ATOM 5760 C C . LYS B 1 351 ? 6.867 -21.625 -28.125 1 67 351 LYS B C 1
ATOM 5762 O O . LYS B 1 351 ? 6.457 -22.047 -29.219 1 67 351 LYS B O 1
ATOM 5767 N N . GLN B 1 352 ? 7.441 -22.344 -27.359 1 58.34 352 GLN B N 1
ATOM 5768 C CA . GLN B 1 352 ? 7.535 -23.766 -27.641 1 58.34 352 GLN B CA 1
ATOM 5769 C C . GLN B 1 352 ? 6.168 -24.438 -27.547 1 58.34 352 GLN B C 1
ATOM 5771 O O . GLN B 1 352 ? 5.945 -25.5 -28.141 1 58.34 352 GLN B O 1
ATOM 5776 N N . GLU B 1 353 ? 5.117 -23.719 -27.031 1 51.84 353 GLU B N 1
ATOM 5777 C CA . GLU B 1 353 ? 3.801 -24.344 -27.016 1 51.84 353 GLU B CA 1
ATOM 5778 C C . GLU B 1 353 ? 2.852 -23.656 -28 1 51.84 353 GLU B C 1
ATOM 5780 O O . GLU B 1 353 ? 2.912 -22.438 -28.172 1 51.84 353 GLU B O 1
#

Nearest PDB structures (foldseek):
  1pwu-assembly1_A  TM=4.318E-01  e=3.317E-02  Bacillus anthracis
  1pwu-assembly1_A  TM=4.316E-01  e=3.315E-02  Bacillus anthracis

pLDDT: mean 94.13, std 6.56, range [51.84, 98.81]

Secondary structure (DSSP, 8-state):
---EE-TTT--EE-TT-SB-TTT--EEEEETTTTEEEEEEEETTEEEESSTT--EEEE-GGGGGTS--BEEETT---SS-TTGGGEEE---TTSHHHHHHHHHHHHHHHHHHHHHHHTT----BGGGSSS--BEEEEE--BTTB----EEETTEEEEEGGGGSHHHHHHHHHHTT-S---HHHHHHHHHHHHHIIIIITTSTTHHHHHHHH--TTS-HHHHHHHHHHH-S-TTGGGT-SSTGGGG-HHHHHHHHHHHHHHHHHHHHHHHHTT-EE--SSTT--GGG-EE--S-GGG---HHHHHHHHHHHHHHHHHHHHHTTPPPS------HHHHHHHHHHHHHHHHHHHH-/---EE-TTT--EE-TT-SB-TTT--EEEEETTTTEEEEEEEETTEEEESSTT--EEEE-GGGGGTS--BEEETT---SS-TTGGGEEE---TTSHHHHHHHHHHHHHHHHHHHHHHHTT----BGGGSSS--BEEEEE--BTTB----EEETTEEEEEGGGGSHHHHHHHHHHTT-S---HHHHHHHHHHHHHIIIIITTSTTHHHHHHHH--TTS-HHHHHHHHHHH-S-TTGGGT-SSTGGGG-HHHHHHHHHHHHHHHHHHHHHHHHTTEEE--SSTT--GGG-EE--S-GGG---HHHHHHHHHHHHHHHHHHHHHTTPPPS------HHHHHHHHHHHHHHHHHHHH-

Solvent-accessible surface area (backbone atoms only — not comparable to full-atom values): 37236 Å² total; per-residue (Å²): 69,62,74,38,43,35,60,74,80,37,46,79,42,54,85,82,43,50,52,40,91,83,82,59,37,39,29,30,31,32,78,87,78,68,42,55,40,22,33,40,81,50,94,92,36,30,27,34,63,50,93,79,50,53,55,29,34,68,16,56,48,31,84,71,73,40,40,47,36,36,30,58,53,88,52,86,65,61,48,19,89,63,61,54,24,56,75,40,70,58,66,58,87,43,62,69,48,38,56,22,47,33,55,48,41,51,34,48,45,55,52,46,49,54,37,58,75,46,60,54,88,78,42,40,37,90,77,36,96,73,71,12,34,28,32,32,36,37,66,62,46,98,89,41,83,55,65,62,43,62,57,89,32,33,36,33,38,30,43,55,54,55,35,68,41,52,34,37,45,48,28,59,75,67,70,49,94,75,84,37,61,32,47,49,49,36,25,39,51,27,53,44,46,40,59,74,63,24,71,88,40,89,46,36,65,58,45,35,73,72,53,36,70,61,82,50,61,60,71,60,29,49,50,46,29,74,75,67,45,56,63,93,66,37,62,60,58,24,71,43,62,67,22,66,36,38,29,62,40,31,47,9,50,42,42,21,48,48,51,39,49,36,33,27,40,25,23,39,20,31,36,26,31,32,30,44,48,64,62,78,80,47,67,66,65,50,44,41,68,39,86,55,58,41,88,71,60,81,58,54,68,58,54,51,46,46,46,53,25,48,47,56,51,48,24,47,39,29,44,34,59,41,40,71,58,79,66,87,66,60,82,29,70,55,34,48,51,53,40,42,51,52,51,50,55,51,54,54,53,40,66,76,98,72,64,74,38,43,35,58,73,81,38,46,79,41,53,88,81,45,50,53,40,90,83,82,58,36,39,29,31,29,32,76,84,79,68,42,55,41,22,34,40,81,51,95,92,35,29,25,36,63,50,93,78,51,52,56,28,34,68,16,56,49,32,84,70,72,40,41,46,36,36,29,57,54,89,51,85,66,61,49,20,88,65,61,54,25,55,75,40,70,57,65,57,84,42,62,68,48,37,55,23,46,32,55,48,40,51,32,48,46,56,52,47,50,54,37,59,74,46,60,54,89,78,41,40,38,91,79,35,96,73,73,12,35,28,32,34,34,37,66,63,47,98,90,40,82,53,67,63,42,63,56,89,33,34,36,32,39,31,44,56,55,56,34,66,42,53,33,38,46,48,27,59,76,66,69,48,95,74,84,37,60,32,48,49,49,36,25,38,52,27,53,43,46,40,59,74,63,24,70,88,40,90,46,36,65,58,45,35,72,73,53,37,68,62,82,52,60,60,72,59,29,48,52,46,30,73,74,67,45,58,63,94,66,38,63,59,57,25,71,43,61,66,22,66,36,39,29,61,40,30,48,10,48,43,42,21,48,47,50,39,49,37,34,26,40,24,23,40,19,31,36,26,30,30,30,42,49,63,62,78,79,48,66,65,64,50,44,42,68,40,85,56,58,40,89,71,60,80,57,54,70,58,54,49,45,48,48,53,26,48,46,57,50,48,24,47,39,29,44,34,59,42,40,70,56,78,66,86,66,60,81,31,70,55,35,47,52,52,40,42,52,53,51,51,55,51,52,53,52,40,65,77,98

Foldseek 3Di:
DFWAAEPPPRHTDDDLDQADPPPGFGWAAELVVRHIFGWDDDPNWIFGPDPVRFTWHAAQCVVLVQHRHIDHPVDPDNGDPQCLQEDAQEDVVDVVSSVLRSLLSVLSVLVVSLCSLLVPDEARPVPDPQLHAHEHEYAADPVGDFDFADDSRYTYDHSLCSPPVSVVVVCVVVVHPDGHSNLSVQLRVLLSCCVVQAPPDPCVVVLCVQLNDQPPDLVVLQVCCVVPNADPVVQQAAFDSQLRSGSSNRRSNLRSVLSVLLSVLQHCCNVQDWFDDPDPPDDCLLTDTSPDRSSPDDDLVNSVSVSVNVQVVQQVVCVVVVHHRPDPTDQHPSSSVSNVSVSVSSNVVSVVD/DFWAAEPPPRHTDDDLDQADPPPGFGWAAELVVRHIFGWDDDPNWIFGPDPVRFTWHAAQCVVLVQHRHIDHPPDPDNGDPQCLQEDAQEDVVDVVSSVLRSLLSVLSVLVVSLCSLLVPDEARPVPDPQLHAHEHEYAADPVGDFDFADDSRYTYDHSLCSPPVSVVVVCVVVVHPDGHSNLSVQLRVLLSCCVVQAPPDPCVVVLCVQLNDQPPDLVVLQVCCVVPNADPVVQQAAFDSQLRSGSSNRRSNLRSVLSVLLSVLQHCCNVQDWFDDPDPPDDCLLTDTSPDRSSPDDDLVNSVSVSVNVQVVQQVVCVVVVHHRPDPTDQHPSSSVSNVSVSVSSNVVSVVD

Organism: Cyclobacterium marinum (strain ATCC 25205 / DSM 745 / LMG 13164 / NCIMB 1802) (NCBI:txid880070)

InterPro domains:
  IPR011201 Zinc-ribbon domain, bacteria [PF10005] (3-93)
  IPR031321 Uncharacterised conserved protein UCP012641, putative zinc-binding metallo-peptidase [PF15887] (99-345)
  IPR031321 Uncharacterised conserved protein UCP012641, putative zinc-binding metallo-peptidase [PIRSF012641] (1-351)

Radius of gyration: 26.73 Å; Cα contacts (8 Å, |Δi|>4): 1249; chains: 2; bounding box: 60×75×63 Å

Seq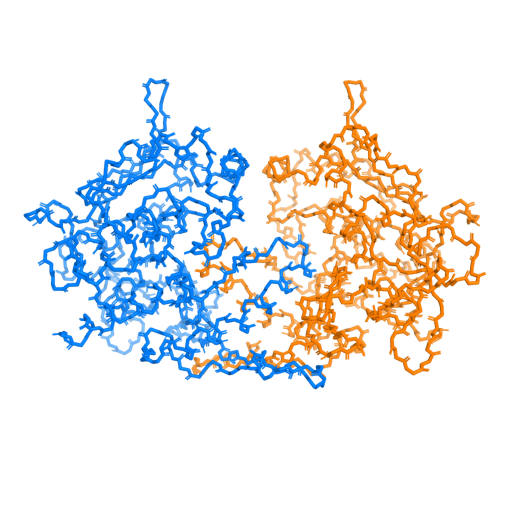uence (706 aa):
MKLFKCGHCRQLTFFENTHCSHCQSSLGFDPIGMDLLALQESNGHFITKDEDKVAFRFCENNKLDACNWLVPYASKDRFCRACSLNRVIPDLVNPAYKKRWIKIEQAKHRLVYALLRWNLPFFPWEESSGKGLGFEFKASQQQENVLTGHASGIITMNIAEADDVERAMARKQMDEVYRTVLGHFRHEIGHYYWEVLIAESDWLERFRSLFGDERRSYPEALESHYR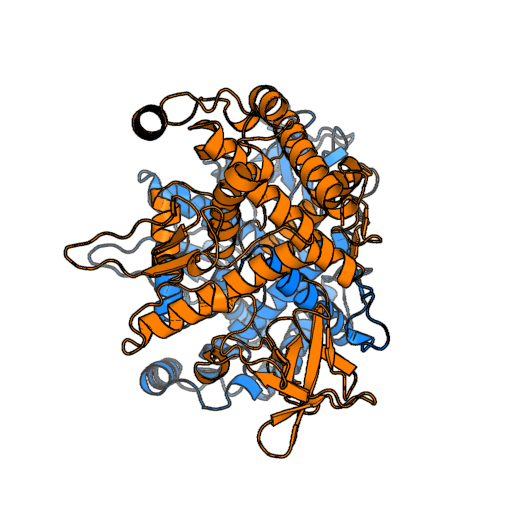NGPPENWQENFISSYASAHPWEDWAESWAHYLHIVDTLETAYAFGLAINPKLTGIPDIVSTQFTVDAYGYVDFSQLLNQWTSLTLALNSLNRSMGLPDTYPFVISTPVSKKLAFIHELINRNMKQEMKLFKCGHCRQLTFFENTHCSHCQSSLGFDPIGMDLLALQESNGHFITKDEDKVAFRFCENNKLDACNWLVPYASKDRFCRACSLNRVIPDLVNPAYKKRWIKIEQAKHRLVYALLRWNLPFFPWEESSGKGLGFEFKASQQQENVLTGHASGIITMNIAEADDVERAMARKQMDEVYRTVLGHFRHEIGHYYWEVLIAESDWLERFRSLFGDERRSYPEALESHYRNGPPENWQENFISSYASAHPWEDWAESWAHYLHIVDTLETAYAFGLAINPKLTGIPDIVSTQFTVDAYGYVDFSQLLNQWTSLTLALNSLNRSMGLPDTYPFVISTPVSKKLAFIHELINRNMKQE